Protein AF-0000000075077443 (afdb_homodimer)

Structure (mmCIF, N/CA/C/O backbone):
data_AF-0000000075077443-model_v1
#
loop_
_entity.id
_entity.type
_entity.pdbx_description
1 polymer 'H4MPT-linked C1 transfer pathway protein'
#
loop_
_atom_site.group_PDB
_atom_site.id
_atom_site.type_symbol
_atom_site.label_atom_id
_atom_site.label_alt_id
_atom_site.label_comp_id
_atom_site.label_asym_id
_atom_site.label_entity_id
_atom_site.label_seq_id
_atom_site.pdbx_PDB_ins_code
_atom_site.Cartn_x
_atom_site.Cartn_y
_atom_site.Cartn_z
_atom_site.occupancy
_atom_site.B_iso_or_equiv
_atom_site.auth_seq_id
_atom_site.auth_comp_id
_atom_site.auth_asym_id
_atom_site.auth_atom_id
_atom_site.pdbx_PDB_model_num
ATOM 1 N N . MET A 1 1 ? 8.164 -51.625 -6.023 1 41.81 1 MET A N 1
ATOM 2 C CA . MET A 1 1 ? 7.652 -50.719 -4.984 1 41.81 1 MET A CA 1
ATOM 3 C C . MET A 1 1 ? 7 -49.5 -5.598 1 41.81 1 MET A C 1
ATOM 5 O O . MET A 1 1 ? 7.547 -48.906 -6.527 1 41.81 1 MET A O 1
ATOM 9 N N . GLN A 1 2 ? 5.77 -49.344 -5.547 1 55.88 2 GLN A N 1
ATOM 10 C CA . GLN A 1 2 ? 4.938 -48.312 -6.184 1 55.88 2 GLN A CA 1
ATOM 11 C C . GLN A 1 2 ? 5.422 -46.906 -5.832 1 55.88 2 GLN A C 1
ATOM 13 O O . GLN A 1 2 ? 5.617 -46.594 -4.66 1 55.88 2 GLN A O 1
ATOM 18 N N . THR A 1 3 ? 6.105 -46.25 -6.738 1 76.62 3 THR A N 1
ATOM 19 C CA . THR A 1 3 ? 6.832 -45.031 -6.336 1 76.62 3 THR A CA 1
ATOM 20 C C . THR A 1 3 ? 5.938 -43.812 -6.43 1 76.62 3 THR A C 1
ATOM 22 O O . THR A 1 3 ? 5.594 -43.375 -7.527 1 76.62 3 THR A O 1
ATOM 25 N N . ASN A 1 4 ? 5.215 -43.469 -5.332 1 90.69 4 ASN A N 1
ATOM 26 C CA . ASN A 1 4 ? 4.43 -42.25 -5.137 1 90.69 4 ASN A CA 1
ATOM 27 C C . ASN A 1 4 ? 5.301 -41 -5.223 1 90.69 4 ASN A C 1
ATOM 29 O O . ASN A 1 4 ? 6.504 -41.062 -4.961 1 90.69 4 ASN A O 1
ATOM 33 N N . ILE A 1 5 ? 4.754 -40 -5.844 1 95.06 5 ILE A N 1
ATOM 34 C CA . ILE A 1 5 ? 5.484 -38.75 -6 1 95.06 5 ILE A CA 1
ATOM 35 C C . ILE A 1 5 ? 4.816 -37.656 -5.172 1 95.06 5 ILE A C 1
ATOM 37 O O . ILE A 1 5 ? 3.588 -37.531 -5.176 1 95.06 5 ILE A O 1
ATOM 41 N N . ILE A 1 6 ? 5.57 -36.938 -4.398 1 96.06 6 ILE A N 1
ATOM 42 C CA . ILE A 1 6 ? 5.094 -35.719 -3.756 1 96.06 6 ILE A CA 1
ATOM 43 C C . ILE A 1 6 ? 5.621 -34.5 -4.504 1 96.06 6 ILE A C 1
ATOM 45 O O . ILE A 1 6 ? 6.836 -34.344 -4.66 1 96.06 6 ILE A O 1
ATOM 49 N N . GLY A 1 7 ? 4.695 -33.719 -5.07 1 97.25 7 GLY A N 1
ATOM 50 C CA . GLY A 1 7 ? 5.051 -32.406 -5.582 1 97.25 7 GLY A CA 1
ATOM 51 C C . GLY A 1 7 ? 5.016 -31.328 -4.52 1 97.25 7 GLY A C 1
ATOM 52 O O . GLY A 1 7 ? 4.055 -31.234 -3.758 1 97.25 7 GLY A O 1
ATOM 53 N N . TRP A 1 8 ? 6.109 -30.516 -4.516 1 97.31 8 TRP A N 1
ATOM 54 C CA . TRP A 1 8 ? 6.23 -29.453 -3.529 1 97.31 8 TRP A CA 1
ATOM 55 C C . TRP A 1 8 ? 6.281 -28.094 -4.211 1 97.31 8 TRP A C 1
ATOM 57 O O . TRP A 1 8 ? 7.012 -27.906 -5.191 1 97.31 8 TRP A O 1
ATOM 67 N N . ASP A 1 9 ? 5.52 -27.172 -3.744 1 96.88 9 ASP A N 1
ATOM 68 C CA . ASP A 1 9 ? 5.641 -25.75 -4.055 1 96.88 9 ASP A CA 1
ATOM 69 C C . ASP A 1 9 ? 6.023 -24.953 -2.814 1 96.88 9 ASP A C 1
ATOM 71 O O . ASP A 1 9 ? 5.168 -24.656 -1.979 1 96.88 9 ASP A O 1
ATOM 75 N N . ILE A 1 10 ? 7.227 -24.531 -2.758 1 95.19 10 ILE A N 1
ATOM 76 C CA . ILE A 1 10 ? 7.766 -23.875 -1.576 1 95.19 10 ILE A CA 1
ATOM 77 C C . ILE A 1 10 ? 7.719 -22.359 -1.771 1 95.19 10 ILE A C 1
ATOM 79 O O . ILE A 1 10 ? 8.602 -21.781 -2.41 1 95.19 10 ILE A O 1
ATOM 83 N N . GLY A 1 11 ? 6.758 -21.781 -1.157 1 89.88 11 GLY A N 1
ATOM 84 C CA . GLY A 1 11 ? 6.625 -20.344 -1.225 1 89.88 11 GLY A CA 1
ATOM 85 C C . GLY A 1 11 ? 7.188 -19.625 -0.009 1 89.88 11 GLY A C 1
ATOM 86 O O . GLY A 1 11 ? 7.754 -20.266 0.881 1 89.88 11 GLY A O 1
ATOM 87 N N . GLY A 1 12 ? 7.094 -18.328 -0.06 1 84.31 12 GLY A N 1
ATOM 88 C CA . GLY A 1 12 ? 7.57 -17.547 1.071 1 84.31 12 GLY A CA 1
ATOM 89 C C . GLY A 1 12 ? 6.633 -17.594 2.264 1 84.31 12 GLY A C 1
ATOM 90 O O . GLY A 1 12 ? 7.07 -17.469 3.41 1 84.31 12 GLY A O 1
ATOM 91 N N . ALA A 1 13 ? 5.391 -17.766 1.954 1 82.19 13 ALA A N 1
ATOM 92 C CA . ALA A 1 13 ? 4.398 -17.688 3.023 1 82.19 13 ALA A CA 1
ATOM 93 C C . ALA A 1 13 ? 3.678 -19.016 3.205 1 82.19 13 ALA A C 1
ATOM 95 O O . ALA A 1 13 ? 3.092 -19.266 4.262 1 82.19 13 ALA A O 1
ATOM 96 N N . HIS A 1 14 ? 3.77 -19.828 2.15 1 88.19 14 HIS A N 1
ATOM 97 C CA . HIS A 1 14 ? 3.037 -21.094 2.203 1 88.19 14 HIS A CA 1
ATOM 98 C C . HIS A 1 14 ? 3.859 -22.234 1.611 1 88.19 14 HIS A C 1
ATOM 100 O O . HIS A 1 14 ? 4.664 -22.016 0.701 1 88.19 14 HIS A O 1
ATOM 106 N N . LEU A 1 15 ? 3.611 -23.344 2.17 1 93.44 15 LEU A N 1
ATOM 107 C CA . LEU A 1 15 ? 4.086 -24.609 1.61 1 93.44 15 LEU A CA 1
ATOM 108 C C . LEU A 1 15 ? 2.92 -25.438 1.096 1 93.44 15 LEU A C 1
ATOM 110 O O . LEU A 1 15 ? 1.937 -25.656 1.81 1 93.44 15 LEU A O 1
ATOM 114 N N . LYS A 1 16 ? 2.963 -25.828 -0.184 1 94.56 16 LYS A N 1
ATOM 115 C CA . LYS A 1 16 ? 1.945 -26.688 -0.782 1 94.56 16 LYS A CA 1
ATOM 116 C C . LYS A 1 16 ? 2.539 -28.031 -1.204 1 94.56 16 LYS A C 1
ATOM 118 O O . LYS A 1 16 ? 3.686 -28.094 -1.655 1 94.56 16 LYS A O 1
ATOM 123 N N . ALA A 1 17 ? 1.77 -29.062 -1.003 1 95.38 17 ALA A N 1
ATOM 124 C CA . ALA A 1 17 ? 2.199 -30.406 -1.394 1 95.38 17 ALA A CA 1
ATOM 125 C C . ALA A 1 17 ? 1.048 -31.203 -2.012 1 95.38 17 ALA A C 1
ATOM 127 O O . ALA A 1 17 ? -0.104 -31.047 -1.595 1 95.38 17 ALA A O 1
ATOM 128 N N . ALA A 1 18 ? 1.358 -31.969 -2.971 1 94.38 18 ALA A N 1
ATOM 129 C CA . ALA A 1 18 ? 0.413 -32.906 -3.602 1 94.38 18 ALA A CA 1
ATOM 130 C C . ALA A 1 18 ? 1.022 -34.281 -3.762 1 94.38 18 ALA A C 1
ATOM 132 O O . ALA A 1 18 ? 2.111 -34.438 -4.32 1 94.38 18 ALA A O 1
ATOM 133 N N . LEU A 1 19 ? 0.346 -35.25 -3.242 1 93.94 19 LEU A N 1
ATOM 134 C CA . LEU A 1 19 ? 0.765 -36.656 -3.369 1 93.94 19 LEU A CA 1
ATOM 135 C C . LEU A 1 19 ? -0.014 -37.344 -4.477 1 93.94 19 LEU A C 1
ATOM 137 O O . LEU A 1 19 ? -1.247 -37.375 -4.461 1 93.94 19 LEU A O 1
ATOM 141 N N . ILE A 1 20 ? 0.73 -37.906 -5.441 1 92.19 20 ILE A N 1
ATOM 142 C CA . ILE A 1 20 ? 0.087 -38.688 -6.488 1 92.19 20 ILE A CA 1
ATOM 143 C C . ILE A 1 20 ? 0.706 -40.062 -6.539 1 92.19 20 ILE A C 1
ATOM 145 O O . ILE A 1 20 ? 1.866 -40.25 -6.168 1 92.19 20 ILE A O 1
ATOM 149 N N . ASN A 1 21 ? -0.067 -41.031 -6.965 1 89.75 21 ASN A N 1
ATOM 150 C CA . ASN A 1 21 ? 0.479 -42.375 -7.129 1 89.75 21 ASN A CA 1
ATOM 151 C C . ASN A 1 21 ? 0.968 -42.625 -8.555 1 89.75 21 ASN A C 1
ATOM 153 O O . ASN A 1 21 ? 0.96 -41.719 -9.375 1 89.75 21 ASN A O 1
ATOM 157 N N . GLU A 1 22 ? 1.423 -43.844 -8.883 1 87.19 22 GLU A N 1
ATOM 158 C CA . GLU A 1 22 ? 2.049 -44.156 -10.156 1 87.19 22 GLU A CA 1
ATOM 159 C C . GLU A 1 22 ? 1.038 -44.125 -11.297 1 87.19 22 GLU A C 1
ATOM 161 O O . GLU A 1 22 ? 1.416 -44 -12.469 1 87.19 22 GLU A O 1
ATOM 166 N N . LEU A 1 23 ? -0.233 -44.188 -10.961 1 85.31 23 LEU A N 1
ATOM 167 C CA . LEU A 1 23 ? -1.287 -44.188 -11.969 1 85.31 23 LEU A CA 1
ATOM 168 C C . LEU A 1 23 ? -1.758 -42.75 -12.227 1 85.31 23 LEU A C 1
ATOM 170 O O . LEU A 1 23 ? -2.592 -42.5 -13.102 1 85.31 23 LEU A O 1
ATOM 174 N N . GLY A 1 24 ? -1.197 -41.812 -11.453 1 86.44 24 GLY A N 1
ATOM 175 C CA . GLY A 1 24 ? -1.574 -40.406 -11.633 1 86.44 24 GLY A CA 1
ATOM 176 C C . GLY A 1 24 ? -2.762 -40 -10.789 1 86.44 24 GLY A C 1
ATOM 177 O O . GLY A 1 24 ? -3.391 -38.969 -11.055 1 86.44 24 GLY A O 1
ATOM 178 N N . GLU A 1 25 ? -3.098 -40.812 -9.852 1 87.69 25 GLU A N 1
ATOM 179 C CA . GLU A 1 25 ? -4.176 -40.438 -8.938 1 87.69 25 GLU A CA 1
ATOM 180 C C . GLU A 1 25 ? -3.662 -39.562 -7.797 1 87.69 25 GLU A C 1
ATOM 182 O O . GLU A 1 25 ? -2.656 -39.875 -7.164 1 87.69 25 GLU A O 1
ATOM 187 N N . ALA A 1 26 ? -4.355 -38.438 -7.664 1 90 26 ALA A N 1
ATOM 188 C CA . ALA A 1 26 ? -4.008 -37.562 -6.531 1 90 26 ALA A CA 1
ATOM 189 C C . ALA A 1 26 ? -4.504 -38.156 -5.219 1 90 26 ALA A C 1
ATOM 191 O O . ALA A 1 26 ? -5.699 -38.438 -5.066 1 90 26 ALA A O 1
ATOM 192 N N . LEU A 1 27 ? -3.66 -38.344 -4.258 1 88.62 27 LEU A N 1
ATOM 193 C CA . LEU A 1 27 ? -3.992 -39 -2.994 1 88.62 27 LEU A CA 1
ATOM 194 C C . LEU A 1 27 ? -4.172 -37.969 -1.885 1 88.62 27 LEU A C 1
ATOM 196 O O . LEU A 1 27 ? -4.93 -38.188 -0.939 1 88.62 27 LEU A O 1
ATOM 200 N N . ALA A 1 28 ? -3.469 -36.906 -1.995 1 90.25 28 ALA A N 1
ATOM 201 C CA . ALA A 1 28 ? -3.545 -35.844 -0.988 1 90.25 28 ALA A CA 1
ATOM 202 C C . ALA A 1 28 ? -3.059 -34.531 -1.552 1 90.25 28 ALA A C 1
ATOM 204 O O . ALA A 1 28 ? -2.131 -34.469 -2.363 1 90.25 28 ALA A O 1
ATOM 205 N N . ILE A 1 29 ? -3.67 -33.5 -1.224 1 92 29 ILE A N 1
ATOM 206 C CA . ILE A 1 29 ? -3.26 -32.125 -1.497 1 92 29 ILE A CA 1
ATOM 207 C C . ILE A 1 29 ? -3.359 -31.297 -0.22 1 92 29 ILE A C 1
ATOM 209 O O . ILE A 1 29 ? -4.43 -31.203 0.382 1 92 29 ILE A O 1
ATOM 213 N N . VAL A 1 30 ? -2.236 -30.688 0.145 1 90.75 30 VAL A N 1
ATOM 214 C CA . VAL A 1 30 ? -2.176 -30.031 1.444 1 90.75 30 VAL A CA 1
ATOM 215 C C . VAL A 1 30 ? -1.478 -28.672 1.307 1 90.75 30 VAL A C 1
ATOM 217 O O . VAL A 1 30 ? -0.616 -28.5 0.442 1 90.75 30 VAL A O 1
ATOM 220 N N . GLN A 1 31 ? -1.913 -27.734 1.995 1 90.94 31 GLN A N 1
ATOM 221 C CA . GLN A 1 31 ? -1.254 -26.438 2.158 1 90.94 31 GLN A CA 1
ATOM 222 C C . GLN A 1 31 ? -1.007 -26.125 3.631 1 90.94 31 GLN A C 1
ATOM 224 O O . GLN A 1 31 ? -1.868 -26.375 4.477 1 90.94 31 GLN A O 1
ATOM 229 N N . ARG A 1 32 ? 0.165 -25.625 3.969 1 90.56 32 ARG A N 1
ATOM 230 C CA . ARG A 1 32 ? 0.525 -25.203 5.316 1 90.56 32 ARG A CA 1
ATOM 231 C C . ARG A 1 32 ? 1.181 -23.828 5.297 1 90.56 32 ARG A C 1
ATOM 233 O O . ARG A 1 32 ? 1.91 -23.484 4.363 1 90.56 32 ARG A O 1
ATOM 240 N N . PRO A 1 33 ? 0.87 -23.031 6.348 1 87.75 33 PRO A N 1
ATOM 241 C CA . PRO A 1 33 ? 1.64 -21.781 6.469 1 87.75 33 PRO A CA 1
ATOM 242 C C . PRO A 1 33 ? 3.135 -22.031 6.656 1 87.75 33 PRO A C 1
ATOM 244 O O . PRO A 1 33 ? 3.523 -22.984 7.344 1 87.75 33 PRO A O 1
ATOM 247 N N . CYS A 1 34 ? 3.889 -21.328 6.066 1 89.56 34 CYS A N 1
ATOM 248 C CA . CYS A 1 34 ? 5.34 -21.391 6.168 1 89.56 34 CYS A CA 1
ATOM 249 C C . CYS A 1 34 ? 5.969 -20.016 6.008 1 89.56 34 CYS A C 1
ATOM 251 O O . CYS A 1 34 ? 6.227 -19.578 4.887 1 89.56 34 CYS A O 1
ATOM 253 N N . ALA A 1 35 ? 6.328 -19.344 7.145 1 84.56 35 ALA A N 1
ATOM 254 C CA . ALA A 1 35 ? 6.938 -18.016 7.105 1 84.56 35 ALA A CA 1
ATOM 255 C C . ALA A 1 35 ? 8.438 -18.109 6.836 1 84.56 35 ALA A C 1
ATOM 257 O O . ALA A 1 35 ? 9.25 -17.781 7.703 1 84.56 35 ALA A O 1
ATOM 258 N N . LEU A 1 36 ? 8.719 -18.438 5.664 1 85.25 36 LEU A N 1
ATOM 259 C CA . LEU A 1 36 ? 10.102 -18.688 5.281 1 85.25 36 LEU A CA 1
ATOM 260 C C . LEU A 1 36 ? 10.961 -17.453 5.504 1 85.25 36 LEU A C 1
ATOM 262 O O . LEU A 1 36 ? 12.164 -17.562 5.754 1 85.25 36 LEU A O 1
ATOM 266 N N . TRP A 1 37 ? 10.375 -16.266 5.406 1 77.75 37 TRP A N 1
ATOM 267 C CA . TRP A 1 37 ? 11.109 -15.016 5.594 1 77.75 37 TRP A CA 1
ATOM 268 C C . TRP A 1 37 ? 11.656 -14.914 7.012 1 77.75 37 TRP A C 1
ATOM 270 O O . TRP A 1 37 ? 12.547 -14.102 7.281 1 77.75 37 TRP A O 1
ATOM 280 N N . GLN A 1 38 ? 11.156 -15.734 7.887 1 80.25 38 GLN A N 1
ATOM 281 C CA . GLN A 1 38 ? 11.625 -15.734 9.266 1 80.25 38 GLN A CA 1
ATOM 282 C C . GLN A 1 38 ? 12.766 -16.719 9.461 1 80.25 38 GLN A C 1
ATOM 284 O O . GLN A 1 38 ? 13.438 -16.703 10.5 1 80.25 38 GLN A O 1
ATOM 289 N N . GLY A 1 39 ? 12.945 -17.641 8.531 1 84.12 39 GLY A N 1
ATOM 290 C CA . GLY A 1 39 ? 14.047 -18.578 8.656 1 84.12 39 GLY A CA 1
ATOM 291 C C . GLY A 1 39 ? 13.734 -19.938 8.039 1 84.12 39 GLY A C 1
ATOM 292 O O . GLY A 1 39 ? 12.57 -20.297 7.875 1 84.12 39 GLY A O 1
ATOM 293 N N . ILE A 1 40 ? 14.812 -20.719 7.844 1 88.31 40 ILE A N 1
ATOM 294 C CA . ILE A 1 40 ? 14.727 -22 7.168 1 88.31 40 ILE A CA 1
ATOM 295 C C . ILE A 1 40 ? 14.047 -23.016 8.086 1 88.31 40 ILE A C 1
ATOM 297 O O . ILE A 1 40 ? 13.484 -24.016 7.609 1 88.31 40 ILE A O 1
ATOM 301 N N . GLU A 1 41 ? 14.07 -22.719 9.352 1 90.88 41 GLU A N 1
ATOM 302 C CA . GLU A 1 41 ? 13.445 -23.609 10.32 1 90.88 41 GLU A CA 1
ATOM 303 C C . GLU A 1 41 ? 11.938 -23.688 10.109 1 90.88 41 GLU A C 1
ATOM 305 O O . GLU A 1 41 ? 11.312 -24.719 10.406 1 90.88 41 GLU A O 1
ATOM 310 N N . GLN A 1 42 ? 11.391 -22.609 9.586 1 91.94 42 GLN A N 1
ATOM 311 C CA . GLN A 1 42 ? 9.969 -22.609 9.281 1 91.94 42 GLN A CA 1
ATOM 312 C C . GLN A 1 42 ? 9.625 -23.641 8.219 1 91.94 42 GLN A C 1
ATOM 314 O O . GLN A 1 42 ? 8.562 -24.266 8.266 1 91.94 42 GLN A O 1
ATOM 319 N N . LEU A 1 43 ? 10.523 -23.828 7.297 1 93.19 43 LEU A N 1
ATOM 320 C CA . LEU A 1 43 ? 10.328 -24.828 6.25 1 93.19 43 LEU A CA 1
ATOM 321 C C . LEU A 1 43 ? 10.352 -26.234 6.828 1 93.19 43 LEU A C 1
ATOM 323 O O . LEU A 1 43 ? 9.539 -27.078 6.449 1 93.19 43 LEU A O 1
ATOM 327 N N . GLN A 1 44 ? 11.211 -26.438 7.727 1 92.31 44 GLN A N 1
ATOM 328 C CA . GLN A 1 44 ? 11.312 -27.734 8.375 1 92.31 44 GLN A CA 1
ATOM 329 C C . GLN A 1 44 ? 10.023 -28.094 9.102 1 92.31 44 GLN A C 1
ATOM 331 O O . GLN A 1 44 ? 9.516 -29.219 8.969 1 92.31 44 GLN A O 1
ATOM 336 N N . GLN A 1 45 ? 9.586 -27.141 9.797 1 93.81 45 GLN A N 1
ATOM 337 C CA . GLN A 1 45 ? 8.352 -27.359 10.555 1 93.81 45 GLN A CA 1
ATOM 338 C C . GLN A 1 45 ? 7.184 -27.641 9.617 1 93.81 45 GLN A C 1
ATOM 340 O O . GLN A 1 45 ? 6.375 -28.531 9.875 1 93.81 45 GLN A O 1
ATOM 345 N N . ALA A 1 46 ? 7.078 -26.906 8.578 1 93.69 46 ALA A N 1
ATOM 346 C CA . ALA A 1 46 ? 5.984 -27.062 7.625 1 93.69 46 ALA A CA 1
ATOM 347 C C . ALA A 1 46 ? 6.074 -28.422 6.918 1 93.69 46 ALA A C 1
ATOM 349 O O . ALA A 1 46 ? 5.062 -29.094 6.734 1 93.69 46 ALA A O 1
ATOM 350 N N . VAL A 1 47 ? 7.254 -28.828 6.543 1 94.75 47 VAL A N 1
ATOM 351 C CA . VAL A 1 47 ? 7.473 -30.109 5.855 1 94.75 47 VAL A CA 1
ATOM 352 C C . VAL A 1 47 ? 7.121 -31.266 6.785 1 94.75 47 VAL A C 1
ATOM 354 O O . VAL A 1 47 ? 6.469 -32.219 6.367 1 94.75 47 VAL A O 1
ATOM 357 N N . GLN A 1 48 ? 7.527 -31.078 7.988 1 93.19 48 GLN A N 1
ATOM 358 C CA . GLN A 1 48 ? 7.203 -32.094 8.977 1 93.19 48 GLN A CA 1
ATOM 359 C C . GLN A 1 48 ? 5.695 -32.219 9.172 1 93.19 48 GLN A C 1
ATOM 361 O O . GLN A 1 48 ? 5.164 -33.344 9.289 1 93.19 48 GLN A O 1
ATOM 366 N N . ALA A 1 49 ? 5.062 -31.141 9.227 1 93.06 49 ALA A N 1
ATOM 367 C CA . ALA A 1 49 ? 3.611 -31.125 9.398 1 93.06 49 ALA A CA 1
ATOM 368 C C . ALA A 1 49 ? 2.918 -31.812 8.227 1 93.06 49 ALA A C 1
ATOM 370 O O . ALA A 1 49 ? 1.96 -32.562 8.422 1 93.06 49 ALA A O 1
ATOM 371 N N . VAL A 1 50 ? 3.381 -31.609 7.035 1 92.31 50 VAL A N 1
ATOM 372 C CA . VAL A 1 50 ? 2.797 -32.219 5.836 1 92.31 50 VAL A CA 1
ATOM 373 C C . VAL A 1 50 ? 3.064 -33.719 5.828 1 92.31 50 VAL A C 1
ATOM 375 O O . VAL A 1 50 ? 2.154 -34.5 5.594 1 92.31 50 VAL A O 1
ATOM 378 N N . THR A 1 51 ? 4.27 -34.094 6.094 1 91.19 51 THR A N 1
ATOM 379 C CA . THR A 1 51 ? 4.672 -35.469 6.016 1 91.19 51 THR A CA 1
ATOM 380 C C . THR A 1 51 ? 3.955 -36.312 7.078 1 91.19 51 THR A C 1
ATOM 382 O O . THR A 1 51 ? 3.67 -37.5 6.863 1 91.19 51 THR A O 1
ATOM 385 N N . ALA A 1 52 ? 3.688 -35.625 8.172 1 90.75 52 ALA A N 1
ATOM 386 C CA . ALA A 1 52 ? 2.992 -36.312 9.258 1 90.75 52 ALA A CA 1
ATOM 387 C C . ALA A 1 52 ? 1.574 -36.688 8.844 1 90.75 52 ALA A C 1
ATOM 389 O O . ALA A 1 52 ? 0.999 -37.625 9.383 1 90.75 52 ALA A O 1
ATOM 390 N N . GLU A 1 53 ? 1.025 -36.031 7.902 1 87.56 53 GLU A N 1
ATOM 391 C CA . GLU A 1 53 ? -0.346 -36.281 7.465 1 87.56 53 GLU A CA 1
ATOM 392 C C . GLU A 1 53 ? -0.393 -37.281 6.32 1 87.56 53 GLU A C 1
ATOM 394 O O . GLU A 1 53 ? -1.465 -37.781 5.969 1 87.56 53 GLU A O 1
ATOM 399 N N . LEU A 1 54 ? 0.734 -37.594 5.781 1 87 54 LEU A N 1
ATOM 400 C CA . LEU A 1 54 ? 0.803 -38.5 4.637 1 87 54 LEU A CA 1
ATOM 401 C C . LEU A 1 54 ? 1.166 -39.906 5.078 1 87 54 LEU A C 1
ATOM 403 O O . LEU A 1 54 ? 1.804 -40.094 6.117 1 87 54 LEU A O 1
ATOM 407 N N . PRO A 1 55 ? 0.727 -40.906 4.379 1 84.31 55 PRO A N 1
ATOM 408 C CA . PRO A 1 55 ? 1.106 -42.281 4.723 1 84.31 55 PRO A CA 1
ATOM 409 C C . PRO A 1 55 ? 2.619 -42.469 4.73 1 84.31 55 PRO A C 1
ATOM 411 O O . PRO A 1 55 ? 3.334 -41.875 3.926 1 84.31 55 PRO A O 1
ATOM 414 N N . GLU A 1 56 ? 3.037 -43.312 5.68 1 83.06 56 GLU A N 1
ATOM 415 C CA . GLU A 1 56 ? 4.457 -43.625 5.727 1 83.06 56 GLU A CA 1
ATOM 416 C C . GLU A 1 56 ? 4.879 -44.438 4.508 1 83.06 56 GLU A C 1
ATOM 418 O O . GLU A 1 56 ? 4.32 -45.531 4.246 1 83.06 56 GLU A O 1
ATOM 423 N N . ALA A 1 57 ? 5.703 -43.938 3.725 1 83.19 57 ALA A N 1
ATOM 424 C CA . ALA A 1 57 ? 6.219 -44.594 2.525 1 83.19 57 ALA A CA 1
ATOM 425 C C . ALA A 1 57 ? 7.438 -43.844 1.976 1 83.19 57 ALA A C 1
ATOM 427 O O . ALA A 1 57 ? 7.84 -42.812 2.51 1 83.19 57 ALA A O 1
ATOM 428 N N . ARG A 1 58 ? 8.078 -44.562 1.066 1 84.31 58 ARG A N 1
ATOM 429 C CA . ARG A 1 58 ? 9.117 -43.875 0.303 1 84.31 58 ARG A CA 1
ATOM 430 C C . ARG A 1 58 ? 8.516 -43.094 -0.861 1 84.31 58 ARG A C 1
ATOM 432 O O . ARG A 1 58 ? 7.617 -43.594 -1.548 1 84.31 58 ARG A O 1
ATOM 439 N N . TYR A 1 59 ? 8.945 -41.875 -0.882 1 91.94 59 TYR A N 1
ATOM 440 C CA . TYR A 1 59 ? 8.406 -41.031 -1.934 1 91.94 59 TYR A CA 1
ATOM 441 C C . TYR A 1 59 ? 9.523 -40.469 -2.818 1 91.94 59 TYR A C 1
ATOM 443 O O . TYR A 1 59 ? 10.68 -40.406 -2.396 1 91.94 59 TYR A O 1
ATOM 451 N N . ARG A 1 60 ? 9.164 -40.344 -4.074 1 94.44 60 ARG A N 1
ATOM 452 C CA . ARG A 1 60 ? 9.938 -39.406 -4.891 1 94.44 60 ARG A CA 1
ATOM 453 C C . ARG A 1 60 ? 9.422 -37.969 -4.727 1 94.44 60 ARG A C 1
ATOM 455 O O . ARG A 1 60 ? 8.219 -37.75 -4.539 1 94.44 60 ARG A O 1
ATOM 462 N N . HIS A 1 61 ? 10.336 -37.031 -4.762 1 96.44 61 HIS A N 1
ATOM 463 C CA . HIS A 1 61 ? 9.945 -35.625 -4.52 1 96.44 61 HIS A CA 1
ATOM 464 C C . HIS A 1 61 ? 10.258 -34.75 -5.723 1 96.44 61 HIS A C 1
ATOM 466 O O . HIS A 1 61 ? 11.344 -34.844 -6.301 1 96.44 61 HIS A O 1
ATOM 472 N N . ALA A 1 62 ? 9.328 -34.062 -6.203 1 97.56 62 ALA A N 1
ATOM 473 C CA . ALA A 1 62 ? 9.492 -33 -7.191 1 97.56 62 ALA A CA 1
ATOM 474 C C . ALA A 1 62 ? 9.227 -31.625 -6.578 1 97.56 62 ALA A C 1
ATOM 476 O O . ALA A 1 62 ? 8.164 -31.391 -5.996 1 97.56 62 ALA A O 1
ATOM 477 N N . ILE A 1 63 ? 10.172 -30.672 -6.762 1 97.75 63 ILE A N 1
ATOM 478 C CA . ILE A 1 63 ? 10.109 -29.438 -5.98 1 97.75 63 ILE A CA 1
ATOM 479 C C . ILE A 1 63 ? 10.172 -28.234 -6.914 1 97.75 63 ILE A C 1
ATOM 481 O O . ILE A 1 63 ? 11.016 -28.188 -7.816 1 97.75 63 ILE A O 1
ATOM 485 N N . THR A 1 64 ? 9.242 -27.328 -6.828 1 97.06 64 THR A N 1
ATOM 486 C CA . THR A 1 64 ? 9.328 -25.969 -7.352 1 97.06 64 THR A CA 1
ATOM 487 C C . THR A 1 64 ? 9.25 -24.938 -6.223 1 97.06 64 THR A C 1
ATOM 489 O O . THR A 1 64 ? 8.969 -25.297 -5.078 1 97.06 64 THR A O 1
ATOM 492 N N . MET A 1 65 ? 9.617 -23.656 -6.539 1 93.44 65 MET A N 1
ATOM 493 C CA . MET A 1 65 ? 9.703 -22.75 -5.406 1 93.44 65 MET A CA 1
ATOM 494 C C . MET A 1 65 ? 9.547 -21.297 -5.863 1 93.44 65 MET A C 1
ATOM 496 O O . MET A 1 65 ? 9.781 -20.984 -7.031 1 93.44 65 MET A O 1
ATOM 500 N N . THR A 1 66 ? 9.125 -20.422 -4.973 1 86.38 66 THR A N 1
ATOM 501 C CA . THR A 1 66 ? 9.125 -18.969 -5.066 1 86.38 66 THR A CA 1
ATOM 502 C C . THR A 1 66 ? 9.648 -18.344 -3.781 1 86.38 66 THR A C 1
ATOM 504 O O . THR A 1 66 ? 9.758 -17.125 -3.68 1 86.38 66 THR A O 1
ATOM 507 N N . GLY A 1 67 ? 9.977 -19.125 -2.824 1 79.19 67 GLY A N 1
ATOM 508 C CA . GLY A 1 67 ? 10.375 -18.641 -1.513 1 79.19 67 GLY A CA 1
ATOM 509 C C . GLY A 1 67 ? 11.828 -18.203 -1.449 1 79.19 67 GLY A C 1
ATOM 510 O O . GLY A 1 67 ? 12.281 -17.688 -0.429 1 79.19 67 GLY A O 1
ATOM 511 N N . GLU A 1 68 ? 12.555 -18.297 -2.553 1 75.62 68 GLU A N 1
ATOM 512 C CA . GLU A 1 68 ? 13.992 -18.016 -2.553 1 75.62 68 GLU A CA 1
ATOM 513 C C . GLU A 1 68 ? 14.258 -16.516 -2.455 1 75.62 68 GLU A C 1
ATOM 515 O O . GLU A 1 68 ? 15.375 -16.094 -2.152 1 75.62 68 GLU A O 1
ATOM 520 N N . LEU A 1 69 ? 13.227 -15.734 -2.66 1 66.56 69 LEU A N 1
ATOM 521 C CA . LEU A 1 69 ? 13.414 -14.289 -2.67 1 66.56 69 LEU A CA 1
ATOM 522 C C . LEU A 1 69 ? 13.016 -13.68 -1.331 1 66.56 69 LEU A C 1
ATOM 524 O O . LEU A 1 69 ? 13.055 -12.453 -1.164 1 66.56 69 LEU A O 1
ATOM 528 N N . VAL A 1 70 ? 12.82 -14.43 -0.347 1 65.25 70 VAL A N 1
ATOM 529 C CA . VAL A 1 70 ? 12.359 -13.852 0.912 1 65.25 70 VAL A CA 1
ATOM 530 C C . VAL A 1 70 ? 13.5 -13.07 1.563 1 65.25 70 VAL A C 1
ATOM 532 O O . VAL A 1 70 ? 14.672 -13.266 1.227 1 65.25 70 VAL A O 1
ATOM 535 N N . ASP A 1 71 ? 13.148 -12.117 2.422 1 61.19 71 ASP A N 1
ATOM 536 C CA . ASP A 1 71 ? 14.062 -11.172 3.061 1 61.19 71 ASP A CA 1
ATOM 537 C C . ASP A 1 71 ? 15.117 -11.906 3.889 1 61.19 71 ASP A C 1
ATOM 539 O O . ASP A 1 71 ? 16.172 -11.336 4.211 1 61.19 71 ASP A O 1
ATOM 543 N N . HIS A 1 72 ? 15.016 -13.047 3.998 1 63.41 72 HIS A N 1
ATOM 544 C CA . HIS A 1 72 ? 15.93 -13.828 4.824 1 63.41 72 HIS A CA 1
ATOM 545 C C . HIS A 1 72 ? 17.203 -14.164 4.062 1 63.41 72 HIS A C 1
ATOM 547 O O . HIS A 1 72 ? 18.266 -14.312 4.668 1 63.41 72 HIS A O 1
ATOM 553 N N . PHE A 1 73 ? 17.078 -14.234 2.832 1 70.75 73 PHE A N 1
ATOM 554 C CA . PHE A 1 73 ? 18.234 -14.641 2.033 1 70.75 73 PHE A CA 1
ATOM 555 C C . PHE A 1 73 ? 18.906 -13.422 1.411 1 70.75 73 PHE A C 1
ATOM 557 O O . PHE A 1 73 ? 18.25 -12.445 1.063 1 70.75 73 PHE A O 1
ATOM 564 N N . GLU A 1 74 ? 20.141 -13.547 1.298 1 70.38 74 GLU A N 1
ATOM 565 C CA . GLU A 1 74 ? 20.922 -12.445 0.762 1 70.38 74 GLU A CA 1
ATOM 566 C C . GLU A 1 74 ? 20.75 -12.312 -0.747 1 70.38 74 GLU A C 1
ATOM 568 O O . GLU A 1 74 ? 20.906 -11.227 -1.307 1 70.38 74 GLU A O 1
ATOM 573 N N . SER A 1 75 ? 20.562 -13.492 -1.38 1 75.94 75 SER A N 1
ATOM 574 C CA . SER A 1 75 ? 20.375 -13.516 -2.828 1 75.94 75 SER A CA 1
ATOM 575 C C . SER A 1 75 ? 19.453 -14.648 -3.252 1 75.94 75 SER A C 1
ATOM 577 O O . SER A 1 75 ? 19.219 -15.578 -2.482 1 75.94 75 SER A O 1
ATOM 579 N N . ARG A 1 76 ? 19 -14.547 -4.41 1 80.81 76 ARG A N 1
ATOM 580 C CA . ARG A 1 76 ? 18.188 -15.609 -5 1 80.81 76 ARG A CA 1
ATOM 581 C C . ARG A 1 76 ? 18.953 -16.922 -5.043 1 80.81 76 ARG A C 1
ATOM 583 O O . ARG A 1 76 ? 18.391 -17.984 -4.777 1 80.81 76 ARG A O 1
ATOM 590 N N . GLU A 1 77 ? 20.234 -16.812 -5.363 1 86.75 77 GLU A N 1
ATOM 591 C CA . GLU A 1 77 ? 21.078 -18 -5.453 1 86.75 77 GLU A CA 1
ATOM 592 C C . GLU A 1 77 ? 21.219 -18.688 -4.102 1 86.75 77 GLU A C 1
ATOM 594 O O . GLU A 1 77 ? 21.078 -19.906 -4.008 1 86.75 77 GLU A O 1
ATOM 599 N N . GLN A 1 78 ? 21.406 -17.906 -3.139 1 87.19 78 GLN A N 1
ATOM 600 C CA . GLN A 1 78 ? 21.516 -18.469 -1.795 1 87.19 78 GLN A CA 1
ATOM 601 C C . GLN A 1 78 ? 20.203 -19.109 -1.361 1 87.19 78 GLN A C 1
ATOM 603 O O . GLN A 1 78 ? 20.188 -20.172 -0.74 1 87.19 78 GLN A O 1
ATOM 608 N N . GLY A 1 79 ? 19.109 -18.422 -1.652 1 89.75 79 GLY A N 1
ATOM 609 C CA . GLY A 1 79 ? 17.812 -18.953 -1.305 1 89.75 79 GLY A CA 1
ATOM 610 C C . GLY A 1 79 ? 17.531 -20.312 -1.919 1 89.75 79 GLY A C 1
ATOM 611 O O . GLY A 1 79 ? 17.109 -21.25 -1.228 1 89.75 79 GLY A O 1
ATOM 612 N N . VAL A 1 80 ? 17.875 -20.438 -3.154 1 92.31 80 VAL A N 1
ATOM 613 C CA . VAL A 1 80 ? 17.672 -21.703 -3.861 1 92.31 80 VAL A CA 1
ATOM 614 C C . VAL A 1 80 ? 18.516 -22.797 -3.213 1 92.31 80 VAL A C 1
ATOM 616 O O . VAL A 1 80 ? 18.016 -23.875 -2.902 1 92.31 80 VAL A O 1
ATOM 619 N N . GLN A 1 81 ? 19.734 -22.484 -2.973 1 92.94 81 GLN A N 1
ATOM 620 C CA . GLN A 1 81 ? 20.656 -23.453 -2.398 1 92.94 81 GLN A CA 1
ATOM 621 C C . GLN A 1 81 ? 20.188 -23.906 -1.017 1 92.94 81 GLN A C 1
ATOM 623 O O . GLN A 1 81 ? 20.219 -25.094 -0.708 1 92.94 81 GLN A O 1
ATOM 628 N N . ARG A 1 82 ? 19.766 -22.969 -0.243 1 92.44 82 ARG A N 1
ATOM 629 C CA . ARG A 1 82 ? 19.359 -23.266 1.126 1 92.44 82 ARG A CA 1
ATOM 630 C C . ARG A 1 82 ? 18.094 -24.125 1.147 1 92.44 82 ARG A C 1
ATOM 632 O O . ARG A 1 82 ? 17.969 -25.031 1.978 1 92.44 82 ARG A O 1
ATOM 639 N N . ILE A 1 83 ? 17.172 -23.812 0.3 1 94.44 83 ILE A N 1
ATOM 640 C CA . ILE A 1 83 ? 15.938 -24.578 0.229 1 94.44 83 ILE A CA 1
ATOM 641 C C . ILE A 1 83 ? 16.234 -26 -0.229 1 94.44 83 ILE A C 1
ATOM 643 O O . 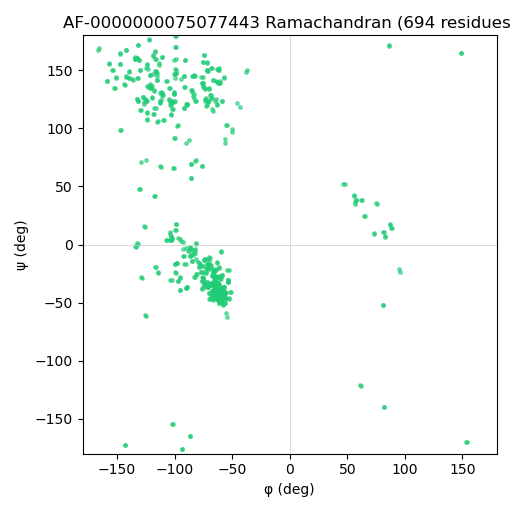ILE A 1 83 ? 15.742 -26.969 0.368 1 94.44 83 ILE A O 1
ATOM 647 N N . VAL A 1 84 ? 17.062 -26.125 -1.256 1 95.31 84 VAL A N 1
ATOM 648 C CA . VAL A 1 84 ? 17.422 -27.438 -1.791 1 95.31 84 VAL A CA 1
ATOM 649 C C . VAL A 1 84 ? 18.141 -28.25 -0.724 1 95.31 84 VAL A C 1
ATOM 651 O O . VAL A 1 84 ? 17.859 -29.438 -0.528 1 95.31 84 VAL A O 1
ATOM 654 N N . GLU A 1 85 ? 19.031 -27.625 -0.066 1 94.44 85 GLU A N 1
ATOM 655 C CA . GLU A 1 85 ? 19.766 -28.281 1.002 1 94.44 85 GLU A CA 1
ATOM 656 C C . GLU A 1 85 ? 18.844 -28.734 2.121 1 94.44 85 GLU A C 1
ATOM 658 O O . GLU A 1 85 ? 18.953 -29.859 2.615 1 94.44 85 GLU A O 1
ATOM 663 N N . ALA A 1 86 ? 18 -27.875 2.527 1 94.19 86 ALA A N 1
ATOM 664 C CA . ALA A 1 86 ? 17.062 -28.188 3.604 1 94.19 86 ALA A CA 1
ATOM 665 C C . ALA A 1 86 ? 16.203 -29.391 3.24 1 94.19 86 ALA A C 1
ATOM 667 O O . ALA A 1 86 ? 16.016 -30.312 4.047 1 94.19 86 ALA A O 1
ATOM 668 N N . MET A 1 87 ? 15.711 -29.406 2.043 1 95.69 87 MET A N 1
ATOM 669 C CA . MET A 1 87 ? 14.852 -30.484 1.594 1 95.69 87 MET A CA 1
ATOM 670 C C . MET A 1 87 ? 15.633 -31.797 1.484 1 95.69 87 MET A C 1
ATOM 672 O O . MET A 1 87 ? 15.094 -32.875 1.764 1 95.69 87 MET A O 1
ATOM 676 N N . SER A 1 88 ? 16.875 -31.703 1.103 1 95 88 SER A N 1
ATOM 677 C CA . SER A 1 88 ? 17.734 -32.875 1.005 1 95 88 SER A CA 1
ATOM 678 C C . SER A 1 88 ? 17.984 -33.5 2.377 1 95 88 SER A C 1
ATOM 680 O O . SER A 1 88 ? 18.078 -34.719 2.508 1 95 88 SER A O 1
ATOM 682 N N . VAL A 1 89 ? 18.078 -32.625 3.297 1 93.25 89 VAL A N 1
ATOM 683 C CA . VAL A 1 89 ? 18.328 -33.062 4.66 1 93.25 89 VAL A CA 1
ATOM 684 C C . VAL A 1 89 ? 17.078 -33.75 5.223 1 93.25 89 VAL A C 1
ATOM 686 O O . VAL A 1 89 ? 17.172 -34.719 5.965 1 93.25 89 VAL A O 1
ATOM 689 N N . TYR A 1 90 ? 15.969 -33.281 4.879 1 91.38 90 TYR A N 1
ATOM 690 C CA . TYR A 1 90 ? 14.719 -33.781 5.418 1 91.38 90 TYR A CA 1
ATOM 691 C C . TYR A 1 90 ? 14.359 -35.125 4.785 1 91.38 90 TYR A C 1
ATOM 693 O O . TYR A 1 90 ? 13.664 -35.938 5.391 1 91.38 90 TYR A O 1
ATOM 701 N N . PHE A 1 91 ? 14.789 -35.344 3.631 1 91.75 91 PHE A N 1
ATOM 702 C CA . PHE A 1 91 ? 14.484 -36.594 2.922 1 91.75 91 PHE A CA 1
ATOM 703 C C . PHE A 1 91 ? 15.766 -37.281 2.482 1 91.75 91 PHE A C 1
ATOM 705 O O . PHE A 1 91 ? 15.984 -37.5 1.287 1 91.75 91 PHE A O 1
ATOM 712 N N . PRO A 1 92 ? 16.344 -37.781 3.582 1 85.94 92 PRO A N 1
ATOM 713 C CA . PRO A 1 92 ? 17.594 -38.438 3.213 1 85.94 92 PRO A CA 1
ATOM 714 C C . PRO A 1 92 ? 17.375 -39.719 2.396 1 85.94 92 PRO A C 1
ATOM 716 O O . PRO A 1 92 ? 16.516 -40.531 2.746 1 85.94 92 PRO A O 1
ATOM 719 N N . GLY A 1 93 ? 17.969 -39.844 1.264 1 84.56 93 GLY A N 1
ATOM 720 C CA . GLY A 1 93 ? 17.953 -41.062 0.492 1 84.56 93 GLY A CA 1
ATOM 721 C C . GLY A 1 93 ? 16.875 -41.062 -0.577 1 84.56 93 GLY A C 1
ATOM 722 O O . GLY A 1 93 ? 16.875 -41.938 -1.458 1 84.56 93 GLY A O 1
ATOM 723 N N . ASP A 1 94 ? 15.797 -40.25 -0.412 1 89.25 94 ASP A N 1
ATOM 724 C CA . ASP A 1 94 ? 14.75 -40.188 -1.425 1 89.25 94 ASP A CA 1
ATOM 725 C C . ASP A 1 94 ? 15.211 -39.375 -2.641 1 89.25 94 ASP A C 1
ATOM 727 O O . ASP A 1 94 ? 15.977 -38.406 -2.504 1 89.25 94 ASP A O 1
ATOM 731 N N . PRO A 1 95 ? 14.758 -39.844 -3.777 1 92.5 95 PRO A N 1
ATOM 732 C CA . PRO A 1 95 ? 15.062 -39.031 -4.941 1 92.5 95 PRO A CA 1
ATOM 733 C C . PRO A 1 95 ? 14.375 -37.656 -4.887 1 92.5 95 PRO A C 1
ATOM 735 O O . PRO A 1 95 ? 13.156 -37.594 -4.695 1 92.5 95 PRO A O 1
ATOM 738 N N . LEU A 1 96 ? 15.141 -36.625 -4.973 1 95.69 96 LEU A N 1
ATOM 739 C CA . LEU A 1 96 ? 14.656 -35.25 -4.965 1 95.69 96 LEU A CA 1
ATOM 740 C C . LEU A 1 96 ? 14.969 -34.562 -6.281 1 95.69 96 LEU A C 1
ATOM 742 O O . LEU A 1 96 ? 16.141 -34.469 -6.672 1 95.69 96 LEU A O 1
ATOM 746 N N . TRP A 1 97 ? 13.945 -34.188 -6.961 1 96.44 97 TRP A N 1
ATOM 747 C CA . TRP A 1 97 ? 14.086 -33.5 -8.242 1 96.44 97 TRP A CA 1
ATOM 748 C C . TRP A 1 97 ? 13.648 -32.031 -8.133 1 96.44 97 TRP A C 1
ATOM 750 O O . TRP A 1 97 ? 12.555 -31.75 -7.641 1 96.44 97 TRP A O 1
ATOM 760 N N . ILE A 1 98 ? 14.461 -31.141 -8.594 1 97.5 98 ILE A N 1
ATOM 761 C CA . ILE A 1 98 ? 14.203 -29.703 -8.555 1 97.5 98 ILE A CA 1
ATOM 762 C C . ILE A 1 98 ? 13.758 -29.219 -9.938 1 97.5 98 ILE A C 1
ATOM 764 O O . ILE A 1 98 ? 14.461 -29.438 -10.93 1 97.5 98 ILE A O 1
ATOM 768 N N . TYR A 1 99 ? 12.617 -28.641 -9.977 1 97 99 TYR A N 1
ATOM 769 C CA . TYR A 1 99 ? 12.102 -28.109 -11.242 1 97 99 TYR A CA 1
ATOM 770 C C . TYR A 1 99 ? 12.859 -26.859 -11.656 1 97 99 TYR A C 1
ATOM 772 O O . TYR A 1 99 ? 12.891 -25.859 -10.914 1 97 99 TYR A O 1
ATOM 780 N N . ALA A 1 100 ? 13.43 -26.875 -12.828 1 94.88 100 ALA A N 1
ATOM 781 C CA . ALA A 1 100 ? 14.234 -25.766 -13.328 1 94.88 100 ALA A CA 1
ATOM 782 C C . ALA A 1 100 ? 13.617 -25.156 -14.586 1 94.88 100 ALA A C 1
ATOM 784 O O . ALA A 1 100 ? 14.297 -24.953 -15.586 1 94.88 100 ALA A O 1
ATOM 785 N N . GLY A 1 101 ? 12.328 -25.016 -14.57 1 90.94 101 GLY A N 1
ATOM 786 C CA . GLY A 1 101 ? 11.633 -24.344 -15.664 1 90.94 101 GLY A CA 1
ATOM 787 C C . GLY A 1 101 ? 11.805 -25.047 -17 1 90.94 101 GLY A C 1
ATOM 788 O O . GLY A 1 101 ? 11.547 -26.25 -17.109 1 90.94 101 GLY A O 1
ATOM 789 N N . LEU A 1 102 ? 12.352 -24.297 -17.938 1 86.56 102 LEU A N 1
ATOM 790 C CA . LEU A 1 102 ? 12.5 -24.797 -19.312 1 86.56 102 LEU A CA 1
ATOM 791 C C . LEU A 1 102 ? 13.594 -25.859 -19.375 1 86.56 102 LEU A C 1
ATOM 793 O O . LEU A 1 102 ? 13.641 -26.641 -20.328 1 86.56 102 LEU A O 1
ATOM 797 N N . SER A 1 103 ? 14.406 -25.875 -18.328 1 90.19 103 SER A N 1
ATOM 798 C CA . SER A 1 103 ? 15.492 -26.844 -18.312 1 90.19 103 SER A CA 1
ATOM 799 C C . SER A 1 103 ? 15.023 -28.172 -17.734 1 90.19 103 SER A C 1
ATOM 801 O O . SER A 1 103 ? 15.789 -29.141 -17.688 1 90.19 103 SER A O 1
ATOM 803 N N . GLY A 1 104 ? 13.828 -28.234 -17.328 1 92.31 104 GLY A N 1
ATOM 804 C CA . GLY A 1 104 ? 13.289 -29.484 -16.797 1 92.31 104 GLY A CA 1
ATOM 805 C C . GLY A 1 104 ? 13.656 -29.719 -15.344 1 92.31 104 GLY A C 1
ATOM 806 O O . GLY A 1 104 ? 13.57 -28.797 -14.523 1 92.31 104 GLY A O 1
ATOM 807 N N . PHE A 1 105 ? 13.984 -30.969 -15 1 96.44 105 PHE A N 1
ATOM 808 C CA . PHE A 1 105 ? 14.266 -31.328 -13.609 1 96.44 105 PHE A CA 1
ATOM 809 C C . PHE A 1 105 ? 15.758 -31.578 -13.406 1 96.44 105 PHE A C 1
ATOM 811 O O . PHE A 1 105 ? 16.422 -32.156 -14.273 1 96.44 105 PHE A O 1
ATOM 818 N N . ILE A 1 106 ? 16.219 -31.141 -12.328 1 96.06 106 ILE A N 1
ATOM 819 C CA . ILE A 1 106 ? 17.594 -31.406 -11.891 1 96.06 106 ILE A CA 1
ATOM 820 C C . ILE A 1 106 ? 17.562 -32.156 -10.555 1 96.06 106 ILE A C 1
ATOM 822 O O . ILE A 1 106 ? 16.797 -31.797 -9.656 1 96.06 106 ILE A O 1
ATOM 826 N N . ARG A 1 107 ? 18.422 -33.188 -10.461 1 95.81 107 ARG A N 1
ATOM 827 C CA . ARG A 1 107 ? 18.531 -33.844 -9.164 1 95.81 107 ARG A CA 1
ATOM 828 C C . ARG A 1 107 ? 19.078 -32.875 -8.109 1 95.81 107 ARG A C 1
ATOM 830 O O . ARG A 1 107 ? 19.984 -32.094 -8.383 1 95.81 107 ARG A O 1
ATOM 837 N N . ALA A 1 108 ? 18.547 -32.938 -6.922 1 95.44 108 ALA A N 1
ATOM 838 C CA . ALA A 1 108 ? 18.906 -32.031 -5.852 1 95.44 108 ALA A CA 1
ATOM 839 C C . ALA A 1 108 ? 20.422 -31.984 -5.664 1 95.44 108 ALA A C 1
ATOM 841 O O . ALA A 1 108 ? 21.016 -30.906 -5.496 1 95.44 108 ALA A O 1
ATOM 842 N N . GLY A 1 109 ? 21.078 -33.094 -5.738 1 93.5 109 GLY A N 1
ATOM 843 C CA . GLY A 1 109 ? 22.516 -33.188 -5.535 1 93.5 109 GLY A CA 1
ATOM 844 C C . GLY A 1 109 ? 23.312 -32.562 -6.668 1 93.5 109 GLY A C 1
ATOM 845 O O . GLY A 1 109 ? 24.516 -32.312 -6.527 1 93.5 109 GLY A O 1
ATOM 846 N N . SER A 1 110 ? 22.688 -32.281 -7.797 1 94.94 110 SER A N 1
ATOM 847 C CA . SER A 1 110 ? 23.375 -31.766 -8.977 1 94.94 110 SER A CA 1
ATOM 848 C C . SER A 1 110 ? 23.062 -30.281 -9.195 1 94.94 110 SER A C 1
ATOM 850 O O . SER A 1 110 ? 23.422 -29.719 -10.234 1 94.94 110 SER A O 1
ATOM 852 N N . VAL A 1 111 ? 22.328 -29.703 -8.297 1 94.94 111 VAL A N 1
ATOM 853 C CA . VAL A 1 111 ? 21.984 -28.297 -8.43 1 94.94 111 VAL A CA 1
ATOM 854 C C . VAL A 1 111 ? 23.234 -27.438 -8.195 1 94.94 111 VAL A C 1
ATOM 856 O O . VAL A 1 111 ? 23.891 -27.547 -7.168 1 94.94 111 VAL A O 1
ATOM 859 N N . LEU A 1 112 ? 23.578 -26.609 -9.164 1 93.56 112 LEU A N 1
ATOM 860 C CA . LEU A 1 112 ? 24.688 -25.672 -9.117 1 93.56 112 LEU A CA 1
ATOM 861 C C . LEU A 1 112 ? 24.172 -24.234 -9.07 1 93.56 112 LEU A C 1
ATOM 863 O O . LEU A 1 112 ? 23.016 -23.969 -9.391 1 93.56 112 LEU A O 1
ATOM 867 N N . PRO A 1 113 ? 25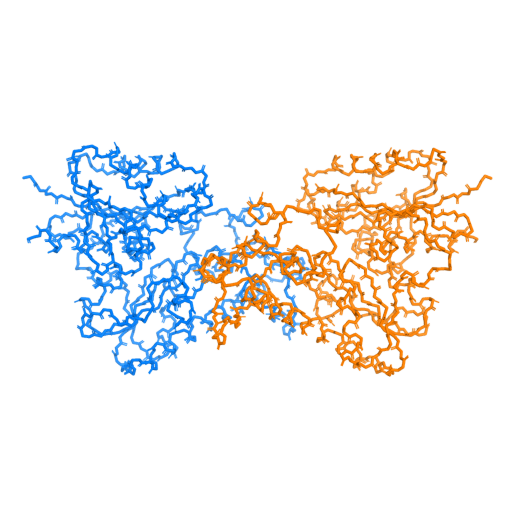.031 -23.328 -8.641 1 89.69 113 PRO A N 1
ATOM 868 C CA . PRO A 1 113 ? 24.641 -21.922 -8.586 1 89.69 113 PRO A CA 1
ATOM 869 C C . PRO A 1 113 ? 24.109 -21.406 -9.914 1 89.69 113 PRO A C 1
ATOM 871 O O . PRO A 1 113 ? 23.203 -20.578 -9.938 1 89.69 113 PRO A O 1
ATOM 874 N N . GLU A 1 114 ? 24.594 -21.906 -11.008 1 91 114 GLU A N 1
ATOM 875 C CA . GLU A 1 114 ? 24.188 -21.453 -12.336 1 91 114 GLU A CA 1
ATOM 876 C C . GLU A 1 114 ? 22.75 -21.844 -12.648 1 91 114 GLU A C 1
ATOM 878 O O . GLU A 1 114 ? 22.141 -21.281 -13.562 1 91 114 GLU A O 1
ATOM 883 N N . HIS A 1 115 ? 22.219 -22.797 -11.898 1 93.19 115 HIS A N 1
ATOM 884 C CA . HIS A 1 115 ? 20.859 -23.25 -12.117 1 93.19 115 HIS A CA 1
ATOM 885 C C . HIS A 1 115 ? 19.859 -22.375 -11.375 1 93.19 115 HIS A C 1
ATOM 887 O O . HIS A 1 115 ? 18.656 -22.453 -11.602 1 93.19 115 HIS A O 1
ATOM 893 N N . SER A 1 116 ? 20.375 -21.484 -10.547 1 90.56 116 SER A N 1
ATOM 894 C CA . SER A 1 116 ? 19.516 -20.734 -9.625 1 90.56 116 SER A CA 1
ATOM 895 C C . SER A 1 116 ? 18.5 -19.891 -10.375 1 90.56 116 SER A C 1
ATOM 897 O O . SER A 1 116 ? 17.328 -19.797 -9.961 1 90.56 116 SER A O 1
ATOM 899 N N . GLU A 1 117 ? 18.828 -19.391 -11.461 1 86.56 117 GLU A N 1
ATOM 900 C CA . GLU A 1 117 ? 17.922 -18.516 -12.211 1 86.56 117 GLU A CA 1
ATOM 901 C C . GLU A 1 117 ? 16.766 -19.312 -12.812 1 86.56 117 GLU A C 1
ATOM 903 O O . GLU A 1 117 ? 15.641 -18.828 -12.875 1 86.56 117 GLU A O 1
ATOM 908 N N . SER A 1 118 ? 17.094 -20.516 -13.242 1 91.06 118 SER A N 1
ATOM 909 C CA . SER A 1 118 ? 16.078 -21.359 -13.859 1 91.06 118 SER A CA 1
ATOM 910 C C . SER A 1 118 ? 15.164 -21.969 -12.805 1 91.06 118 SER A C 1
ATOM 912 O O . SER A 1 118 ? 14.016 -22.312 -13.102 1 91.06 118 SER A O 1
ATOM 914 N N . ILE A 1 119 ? 15.672 -22.062 -11.633 1 92.94 119 ILE A N 1
ATOM 915 C CA . ILE A 1 119 ? 14.945 -22.734 -10.562 1 92.94 119 ILE A CA 1
ATOM 916 C C . ILE A 1 119 ? 14.055 -21.719 -9.844 1 92.94 119 ILE A C 1
ATOM 918 O O . ILE A 1 119 ? 12.914 -22.031 -9.492 1 92.94 119 ILE A O 1
ATOM 922 N N . ALA A 1 120 ? 14.57 -20.531 -9.719 1 88.44 120 ALA A N 1
ATOM 923 C CA . ALA A 1 120 ? 13.906 -19.5 -8.93 1 88.44 120 ALA A CA 1
ATOM 924 C C . ALA A 1 120 ? 12.609 -19.047 -9.586 1 88.44 120 ALA A C 1
ATOM 926 O O . ALA A 1 120 ? 12.602 -18.672 -10.766 1 88.44 120 ALA A O 1
ATOM 927 N N . SER A 1 121 ? 11.562 -19.062 -8.805 1 88.69 121 SER A N 1
ATOM 928 C CA . SER A 1 121 ? 10.258 -18.531 -9.195 1 88.69 121 SER A CA 1
ATOM 929 C C . SER A 1 121 ? 9.75 -19.219 -10.469 1 88.69 121 SER A C 1
ATOM 931 O O . SER A 1 121 ? 9.188 -18.562 -11.344 1 88.69 121 SER A O 1
ATOM 933 N N . ALA A 1 122 ? 9.992 -20.562 -10.602 1 91.31 122 ALA A N 1
ATOM 934 C CA . ALA A 1 122 ? 9.609 -21.281 -11.812 1 91.31 122 ALA A CA 1
ATOM 935 C C . ALA A 1 122 ? 8.266 -21.984 -11.625 1 91.31 122 ALA A C 1
ATOM 937 O O . ALA A 1 122 ? 7.809 -22.703 -12.516 1 91.31 122 ALA A O 1
ATOM 938 N N . ASN A 1 123 ? 7.621 -21.75 -10.492 1 94.69 123 ASN A N 1
ATOM 939 C CA . ASN A 1 123 ? 6.414 -22.5 -10.148 1 94.69 123 ASN A CA 1
ATOM 940 C C . ASN A 1 123 ? 5.297 -22.25 -11.164 1 94.69 123 ASN A C 1
ATOM 942 O O . ASN A 1 123 ? 4.582 -23.188 -11.547 1 94.69 123 ASN A O 1
ATOM 946 N N . TRP A 1 124 ? 5.188 -21.047 -11.617 1 95.5 124 TRP A N 1
ATOM 947 C CA . TRP A 1 124 ? 4.141 -20.75 -12.586 1 95.5 124 TRP A CA 1
ATOM 948 C C . TRP A 1 124 ? 4.355 -21.516 -13.883 1 95.5 124 TRP A C 1
ATOM 950 O O . TRP A 1 124 ? 3.391 -21.875 -14.562 1 95.5 124 TRP A O 1
ATOM 960 N N . LEU A 1 125 ? 5.602 -21.766 -14.242 1 95.75 125 LEU A N 1
ATOM 961 C CA . LEU A 1 125 ? 5.938 -22.516 -15.453 1 95.75 125 LEU A CA 1
ATOM 962 C C . LEU A 1 125 ? 5.449 -23.953 -15.352 1 95.75 125 LEU A C 1
ATOM 964 O O . LEU A 1 125 ? 5.008 -24.531 -16.344 1 95.75 125 LEU A O 1
ATOM 968 N N . ALA A 1 126 ? 5.582 -24.5 -14.203 1 96.19 126 ALA A N 1
ATOM 969 C CA . ALA A 1 126 ? 5.121 -25.875 -14.008 1 96.19 126 ALA A CA 1
ATOM 970 C C . ALA A 1 126 ? 3.621 -25.984 -14.258 1 96.19 126 ALA A C 1
ATOM 972 O O . ALA A 1 126 ? 3.176 -26.844 -15.016 1 96.19 126 ALA A O 1
ATOM 973 N N . SER A 1 127 ? 2.857 -25.109 -13.633 1 97.06 127 SER A N 1
ATOM 974 C CA . SER A 1 127 ? 1.404 -25.125 -13.766 1 97.06 127 SER A CA 1
ATOM 975 C C . SER A 1 127 ? 0.98 -24.859 -15.211 1 97.06 127 SER A C 1
ATOM 977 O O . SER A 1 127 ? 0.134 -25.562 -15.758 1 97.06 127 SER A O 1
ATOM 979 N N . ALA A 1 128 ? 1.577 -23.875 -15.797 1 97 128 ALA A N 1
ATOM 980 C CA . ALA A 1 128 ? 1.221 -23.5 -17.156 1 97 128 ALA A CA 1
ATOM 981 C C . ALA A 1 128 ? 1.602 -24.594 -18.156 1 97 128 ALA A C 1
ATOM 983 O O 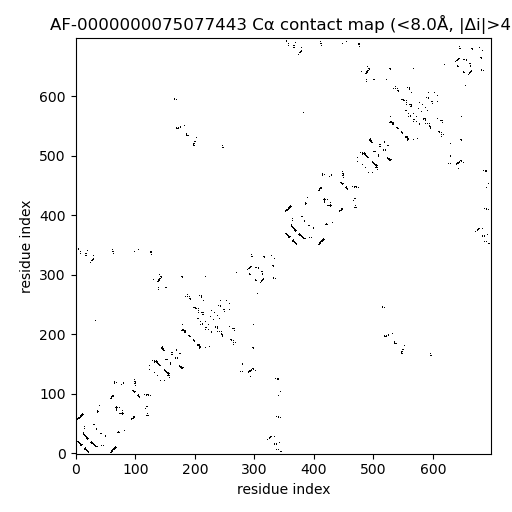. ALA A 1 128 ? 0.854 -24.875 -19.094 1 97 128 ALA A O 1
ATOM 984 N N . SER A 1 129 ? 2.777 -25.188 -17.984 1 95.69 129 SER A N 1
ATOM 985 C CA . SER A 1 129 ? 3.232 -26.25 -18.875 1 95.69 129 SER A CA 1
ATOM 986 C C . SER A 1 129 ? 2.316 -27.469 -18.797 1 95.69 129 SER A C 1
ATOM 988 O O . SER A 1 129 ? 1.979 -28.062 -19.828 1 95.69 129 SER A O 1
ATOM 990 N N . PHE A 1 130 ? 1.963 -27.812 -17.625 1 95.56 130 PHE A N 1
ATOM 991 C CA . PHE A 1 130 ? 1.032 -28.922 -17.453 1 95.56 130 PHE A CA 1
ATOM 992 C C . PHE A 1 130 ? -0.291 -28.625 -18.156 1 95.56 130 PHE A C 1
ATOM 994 O O . PHE A 1 130 ? -0.812 -29.469 -18.891 1 95.56 130 PHE A O 1
ATOM 1001 N N . ALA A 1 131 ? -0.838 -27.422 -17.891 1 97.19 131 ALA A N 1
ATOM 1002 C CA . ALA A 1 131 ? -2.105 -27.016 -18.5 1 97.19 131 ALA A CA 1
ATOM 1003 C C . ALA A 1 131 ? -2.014 -27.047 -20.031 1 97.19 131 ALA A C 1
ATOM 1005 O O . ALA A 1 131 ? -2.918 -27.547 -20.703 1 97.19 131 ALA A O 1
ATOM 1006 N N . ALA A 1 132 ? -0.947 -26.547 -20.562 1 96.38 132 ALA A N 1
ATOM 1007 C CA . ALA A 1 132 ? -0.761 -26.469 -22.016 1 96.38 132 ALA A CA 1
ATOM 1008 C C . ALA A 1 132 ? -0.786 -27.859 -22.656 1 96.38 132 ALA A C 1
ATOM 1010 O O . ALA A 1 132 ? -1.344 -28.031 -23.734 1 96.38 132 ALA A O 1
ATOM 1011 N N . ARG A 1 133 ? -0.239 -28.828 -22.031 1 93.44 133 ARG A N 1
ATOM 1012 C CA . ARG A 1 133 ? -0.187 -30.188 -22.547 1 93.44 133 ARG A CA 1
ATOM 1013 C C . ARG A 1 133 ? -1.583 -30.797 -22.641 1 93.44 133 ARG A C 1
ATOM 1015 O O . ARG A 1 133 ? -1.837 -31.672 -23.453 1 93.44 133 ARG A O 1
ATOM 1022 N N . ASN A 1 134 ? -2.445 -30.344 -21.875 1 93.38 134 ASN A N 1
ATOM 1023 C CA . ASN A 1 134 ? -3.764 -30.953 -21.75 1 93.38 134 ASN A CA 1
ATOM 1024 C C . ASN A 1 134 ? -4.809 -30.203 -22.578 1 93.38 134 ASN A C 1
ATOM 1026 O O . ASN A 1 134 ? -5.848 -30.766 -22.922 1 93.38 134 ASN A O 1
ATOM 1030 N N . ILE A 1 135 ? -4.672 -28.938 -22.906 1 93 135 ILE A N 1
ATOM 1031 C CA . ILE A 1 135 ? -5.691 -28.125 -23.547 1 93 135 ILE A CA 1
ATOM 1032 C C . ILE A 1 135 ? -5.215 -27.719 -24.953 1 93 135 ILE A C 1
ATOM 1034 O O . ILE A 1 135 ? -6.027 -27.391 -25.812 1 93 135 ILE A O 1
ATOM 1038 N N . ASP A 1 136 ? -3.98 -27.688 -25.234 1 89.75 136 ASP A N 1
ATOM 1039 C CA . ASP A 1 136 ? -3.326 -27.391 -26.5 1 89.75 136 ASP A CA 1
ATOM 1040 C C . ASP A 1 136 ? -3.242 -25.875 -26.734 1 89.75 136 ASP A C 1
A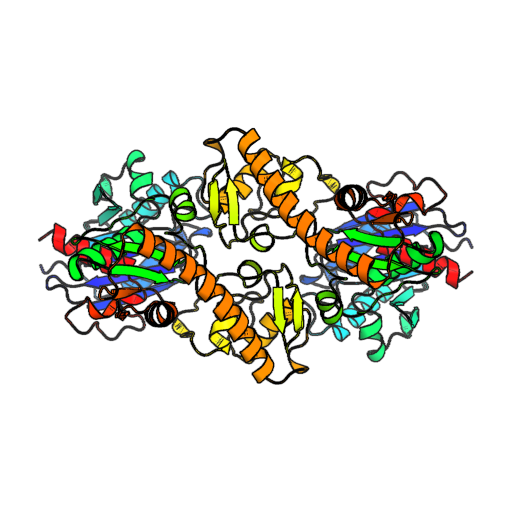TOM 1042 O O . ASP A 1 136 ? -2.158 -25.344 -26.953 1 89.75 136 ASP A O 1
ATOM 1046 N N . SER A 1 137 ? -4.527 -25.156 -26.594 1 96.19 137 SER A N 1
ATOM 1047 C CA . SER A 1 137 ? -4.512 -23.703 -26.781 1 96.19 137 SER A CA 1
ATOM 1048 C C . SER A 1 137 ? -5.469 -23.016 -25.812 1 96.19 137 SER A C 1
ATOM 1050 O O . SER A 1 137 ? -6.523 -23.562 -25.484 1 96.19 137 SER A O 1
ATOM 1052 N N . GLY A 1 138 ? -5.098 -21.828 -25.344 1 98.19 138 GLY A N 1
ATOM 1053 C CA . GLY A 1 138 ? -5.898 -21.078 -24.391 1 98.19 138 GLY A CA 1
ATOM 1054 C C . GLY A 1 138 ? -5.074 -20.141 -23.531 1 98.19 138 GLY A C 1
ATOM 1055 O O . GLY A 1 138 ? -3.93 -19.812 -23.875 1 98.19 138 GLY A O 1
ATOM 1056 N N . LEU A 1 139 ? -5.664 -19.578 -22.531 1 98.62 139 LEU A N 1
ATOM 1057 C CA . LEU A 1 139 ? -4.996 -18.766 -21.531 1 98.62 139 LEU A CA 1
ATOM 1058 C C . LEU A 1 139 ? -5.02 -19.453 -20.172 1 98.62 139 LEU A C 1
ATOM 1060 O O . LEU A 1 139 ? -6.082 -19.875 -19.703 1 98.62 139 LEU A O 1
ATOM 1064 N N . PHE A 1 140 ? -3.865 -19.688 -19.594 1 98.62 140 PHE A N 1
ATOM 1065 C CA . PHE A 1 140 ? -3.766 -20.156 -18.219 1 98.62 140 PHE A CA 1
ATOM 1066 C C . PHE A 1 140 ? -3.672 -18.984 -17.25 1 98.62 140 PHE A C 1
ATOM 1068 O O . PHE A 1 140 ? -2.762 -18.172 -17.359 1 98.62 140 PHE A O 1
ATOM 1075 N N . ILE A 1 141 ? -4.57 -18.875 -16.359 1 98.81 141 ILE A N 1
ATOM 1076 C CA . ILE A 1 141 ? -4.605 -17.766 -15.398 1 98.81 141 ILE A CA 1
ATOM 1077 C C . ILE A 1 141 ? -4.609 -18.328 -13.977 1 98.81 141 ILE A C 1
ATOM 1079 O O . ILE A 1 141 ? -5.551 -19.016 -13.578 1 98.81 141 ILE A O 1
ATOM 1083 N N . ASP A 1 142 ? -3.58 -18.078 -13.281 1 98.31 142 ASP A N 1
ATOM 1084 C CA . ASP A 1 142 ? -3.445 -18.5 -11.883 1 98.31 142 ASP A CA 1
ATOM 1085 C C . ASP A 1 142 ? -3.51 -17.297 -10.945 1 98.31 142 ASP A C 1
ATOM 1087 O O . ASP A 1 142 ? -2.566 -16.516 -10.875 1 98.31 142 ASP A O 1
ATOM 1091 N N . ILE A 1 143 ? -4.602 -17.172 -10.242 1 98 143 ILE A N 1
ATOM 1092 C CA . ILE A 1 143 ? -4.766 -16.078 -9.289 1 98 143 ILE A CA 1
ATOM 1093 C C . ILE A 1 143 ? -4.566 -16.594 -7.863 1 98 143 ILE A C 1
ATOM 1095 O O . ILE A 1 143 ? -5.375 -17.391 -7.367 1 98 143 ILE A O 1
ATOM 1099 N N . GLY A 1 144 ? -3.531 -16.203 -7.25 1 94.69 144 GLY A N 1
ATOM 1100 C CA . GLY A 1 144 ? -3.203 -16.625 -5.902 1 94.69 144 GLY A CA 1
ATOM 1101 C C . GLY A 1 144 ? -3.535 -15.586 -4.848 1 94.69 144 GLY A C 1
ATOM 1102 O O . GLY A 1 144 ? -4.465 -14.797 -5.02 1 94.69 144 GLY A O 1
ATOM 1103 N N . SER A 1 145 ? -2.809 -15.688 -3.748 1 93 145 SER A N 1
ATOM 1104 C CA . SER A 1 145 ? -3.012 -14.781 -2.623 1 93 145 SER A CA 1
ATOM 1105 C C . SER A 1 145 ? -2.42 -13.406 -2.91 1 93 145 SER A C 1
ATOM 1107 O O . SER A 1 145 ? -2.926 -12.391 -2.424 1 93 145 SER A O 1
ATOM 1109 N N . THR A 1 146 ? -1.336 -13.375 -3.775 1 92.25 146 THR A N 1
ATOM 1110 C CA . THR A 1 146 ? -0.589 -12.133 -3.934 1 92.25 146 THR A CA 1
ATOM 1111 C C . THR A 1 146 ? -0.443 -11.773 -5.41 1 92.25 146 THR A C 1
ATOM 1113 O O . THR A 1 146 ? -0.279 -10.602 -5.754 1 92.25 146 THR A O 1
ATOM 1116 N N . THR A 1 147 ? -0.441 -12.82 -6.25 1 94.81 147 THR A N 1
ATOM 1117 C CA . THR A 1 147 ? -0.087 -12.562 -7.641 1 94.81 147 THR A CA 1
ATOM 1118 C C . THR A 1 147 ? -1.067 -13.258 -8.586 1 94.81 147 THR A C 1
ATOM 1120 O O . THR A 1 147 ? -1.812 -14.148 -8.172 1 94.81 147 THR A O 1
ATOM 1123 N N . THR A 1 148 ? -1.098 -12.789 -9.75 1 97.81 148 THR A N 1
ATOM 1124 C CA . THR A 1 148 ? -1.824 -13.383 -10.867 1 97.81 148 THR A CA 1
ATOM 1125 C C . THR A 1 148 ? -0.887 -13.641 -12.039 1 97.81 148 THR A C 1
ATOM 1127 O O . THR A 1 148 ? -0.206 -12.734 -12.516 1 97.81 148 THR A O 1
ATOM 1130 N N . ASP A 1 149 ? -0.843 -14.836 -12.461 1 98 149 ASP A N 1
ATOM 1131 C CA . ASP A 1 149 ? -0.113 -15.219 -13.664 1 98 149 ASP A CA 1
ATOM 1132 C C . ASP A 1 149 ? -1.061 -15.391 -14.852 1 98 149 ASP A C 1
ATOM 1134 O O . ASP A 1 149 ? -2.113 -16.016 -14.727 1 98 149 ASP A O 1
ATOM 1138 N N . ILE A 1 150 ? -0.733 -14.812 -15.93 1 98.75 150 ILE A N 1
ATOM 1139 C CA . ILE A 1 150 ? -1.495 -14.914 -17.172 1 98.75 150 ILE A CA 1
ATOM 1140 C C . ILE A 1 150 ? -0.591 -15.422 -18.297 1 98.75 150 ILE A C 1
ATOM 1142 O O . ILE A 1 150 ? 0.22 -14.664 -18.828 1 98.75 150 ILE A O 1
ATOM 1146 N N . ILE A 1 151 ? -0.795 -16.641 -18.688 1 98.38 151 ILE A N 1
ATOM 1147 C CA . ILE A 1 151 ? 0.147 -17.266 -19.609 1 98.38 151 ILE A CA 1
ATOM 1148 C C . ILE A 1 151 ? -0.601 -17.781 -20.844 1 98.38 151 ILE A C 1
ATOM 1150 O O . ILE A 1 151 ? -1.515 -18.594 -20.719 1 98.38 151 ILE A O 1
ATOM 1154 N N . ALA A 1 152 ? -0.178 -17.344 -21.984 1 98.38 152 ALA A N 1
ATOM 1155 C CA . ALA A 1 152 ? -0.74 -17.844 -23.234 1 98.38 152 ALA A CA 1
ATOM 1156 C C . ALA A 1 152 ? -0.218 -19.234 -23.547 1 98.38 152 ALA A C 1
ATOM 1158 O O . ALA A 1 152 ? 0.951 -19.547 -23.297 1 98.38 152 ALA A O 1
ATOM 1159 N N . MET A 1 153 ? -1.09 -20.062 -24.016 1 97.56 153 MET A N 1
ATOM 1160 C CA . MET A 1 153 ? -0.763 -21.422 -24.438 1 97.56 153 MET A CA 1
ATOM 1161 C C . MET A 1 153 ? -1.142 -21.625 -25.906 1 97.56 153 MET A C 1
ATOM 1163 O O . MET A 1 153 ? -2.193 -21.172 -26.359 1 97.56 153 MET A O 1
ATOM 1167 N N . ALA A 1 154 ? -0.272 -22.281 -26.641 1 95.81 154 ALA A N 1
ATOM 1168 C CA . ALA A 1 154 ? -0.513 -22.594 -28.047 1 95.81 154 ALA A CA 1
ATOM 1169 C C . ALA A 1 154 ? 0.218 -23.875 -28.469 1 95.81 154 ALA A C 1
ATOM 1171 O O . ALA A 1 154 ? 1.401 -24.047 -28.172 1 95.81 154 ALA A O 1
ATOM 1172 N N . ASN A 1 155 ? -0.503 -24.75 -29.203 1 95.12 155 ASN A N 1
ATOM 1173 C CA . ASN A 1 155 ? 0.059 -25.969 -29.75 1 95.12 155 ASN A CA 1
ATOM 1174 C C . ASN A 1 155 ? 0.664 -26.859 -28.656 1 95.12 155 ASN A C 1
ATOM 1176 O O . ASN A 1 155 ? 1.781 -27.344 -28.797 1 95.12 155 ASN A O 1
ATOM 1180 N N . GLY A 1 156 ? 0.069 -26.859 -27.547 1 94.75 156 GLY A N 1
ATOM 1181 C CA . GLY A 1 156 ? 0.453 -27.75 -26.469 1 94.75 156 GLY A CA 1
ATOM 1182 C C . GLY A 1 156 ? 1.641 -27.25 -25.656 1 94.75 156 GLY A C 1
ATOM 1183 O O . GLY A 1 156 ? 2.205 -27.984 -24.859 1 94.75 156 GLY A O 1
ATOM 1184 N N . LYS A 1 157 ? 2.004 -26 -25.891 1 95.12 157 LYS A N 1
ATOM 1185 C CA . LYS A 1 157 ? 3.156 -25.422 -25.219 1 95.12 157 LYS A CA 1
ATOM 1186 C C . LYS A 1 157 ? 2.818 -24.047 -24.656 1 95.12 157 LYS A C 1
ATOM 1188 O O . LYS A 1 157 ? 1.838 -23.422 -25.062 1 95.12 157 LYS A O 1
ATOM 1193 N N . ILE A 1 158 ? 3.648 -23.625 -23.688 1 95.69 158 ILE A N 1
ATOM 1194 C CA . ILE A 1 158 ? 3.488 -22.266 -23.172 1 95.69 158 ILE A CA 1
ATOM 1195 C C . ILE A 1 158 ? 4.055 -21.266 -24.172 1 95.69 158 ILE A C 1
ATOM 1197 O O . ILE A 1 158 ? 5.078 -21.531 -24.812 1 95.69 158 ILE A O 1
ATOM 1201 N N . ASN A 1 159 ? 3.42 -20.203 -24.375 1 96.38 159 ASN A N 1
ATOM 1202 C CA . ASN A 1 159 ? 3.881 -19.078 -25.188 1 96.38 159 ASN A CA 1
ATOM 1203 C C . ASN A 1 159 ? 4.156 -17.844 -24.328 1 96.38 159 ASN A C 1
ATOM 1205 O O . ASN A 1 159 ? 3.453 -16.844 -24.438 1 96.38 159 ASN A O 1
ATOM 1209 N N . ALA A 1 160 ? 5.164 -17.953 -23.516 1 95 160 ALA A N 1
ATOM 1210 C CA . ALA A 1 160 ? 5.535 -16.891 -22.578 1 95 160 ALA A CA 1
ATOM 1211 C C . ALA A 1 160 ? 6.57 -15.961 -23.203 1 95 160 ALA A C 1
ATOM 1213 O O . ALA A 1 160 ? 7.449 -16.406 -23.938 1 95 160 ALA A O 1
ATOM 1214 N N . LYS A 1 161 ? 6.527 -14.656 -22.906 1 94.44 161 LYS A N 1
ATOM 1215 C CA . LYS A 1 161 ? 7.488 -13.664 -23.375 1 94.44 161 LYS A CA 1
ATOM 1216 C C . LYS A 1 161 ? 8.578 -13.43 -22.328 1 94.44 161 LYS A C 1
ATOM 1218 O O . LYS A 1 161 ? 9.734 -13.188 -22.672 1 94.44 161 LYS A O 1
ATOM 1223 N N . GLY A 1 162 ? 8.141 -13.43 -21.109 1 92.06 162 GLY A N 1
ATOM 1224 C CA . GLY A 1 162 ? 9.094 -13.195 -20.031 1 92.06 162 GLY A CA 1
ATOM 1225 C C . GLY A 1 162 ? 9.281 -14.398 -19.141 1 92.06 162 GLY A C 1
ATOM 1226 O O . GLY A 1 162 ? 8.352 -15.188 -18.938 1 92.06 162 GLY A O 1
ATOM 1227 N N . PHE A 1 163 ? 10.5 -14.422 -18.469 1 90.38 163 PHE A N 1
ATOM 1228 C CA . PHE A 1 163 ? 10.766 -15.562 -17.594 1 90.38 163 PHE A CA 1
ATOM 1229 C C . PHE A 1 163 ? 11.297 -15.102 -16.25 1 90.38 163 PHE A C 1
ATOM 1231 O O . PHE A 1 163 ? 11.617 -15.93 -15.391 1 90.38 163 PHE A O 1
ATOM 1238 N N . THR A 1 164 ? 11.422 -13.859 -16.047 1 86.31 164 THR A N 1
ATOM 1239 C CA . THR A 1 164 ? 11.695 -13.258 -14.75 1 86.31 164 THR A CA 1
ATOM 1240 C C . THR A 1 164 ? 10.531 -12.367 -14.312 1 86.31 164 THR A C 1
ATOM 1242 O O . THR A 1 164 ? 9.742 -11.906 -15.148 1 86.31 164 THR A O 1
ATOM 1245 N N . ASP A 1 165 ? 10.469 -12.125 -13.07 1 89 165 ASP A N 1
ATOM 1246 C CA . ASP A 1 165 ? 9.398 -11.242 -12.594 1 89 165 ASP A CA 1
ATOM 1247 C C . ASP A 1 165 ? 9.453 -9.891 -13.305 1 89 165 ASP A C 1
ATOM 1249 O O . ASP A 1 165 ? 8.414 -9.359 -13.703 1 89 165 ASP A O 1
ATOM 1253 N N . TYR A 1 166 ? 10.656 -9.383 -13.484 1 92.81 166 TYR A N 1
ATOM 1254 C CA . TYR A 1 166 ? 10.859 -8.109 -14.164 1 92.81 166 TYR A CA 1
ATOM 1255 C C . TYR A 1 166 ? 10.273 -8.141 -15.57 1 92.81 166 TYR A C 1
ATOM 1257 O O . TYR A 1 166 ? 9.461 -7.285 -15.93 1 92.81 166 TYR A O 1
ATOM 1265 N N . LYS A 1 167 ? 10.617 -9.125 -16.328 1 94.31 167 LYS A N 1
ATOM 1266 C CA . LYS A 1 167 ? 10.164 -9.234 -17.719 1 94.31 167 LYS A CA 1
ATOM 1267 C C . LYS A 1 167 ? 8.664 -9.531 -17.781 1 94.31 167 LYS A C 1
ATOM 1269 O O . LYS A 1 167 ? 7.969 -9.047 -18.672 1 94.31 167 LYS A O 1
ATOM 1274 N N . ARG A 1 168 ? 8.234 -10.281 -16.812 1 95.94 168 ARG A N 1
ATOM 1275 C CA . ARG A 1 168 ? 6.824 -10.672 -16.828 1 95.94 168 ARG A CA 1
ATOM 1276 C C . ARG A 1 168 ? 5.938 -9.508 -16.391 1 95.94 168 ARG A C 1
ATOM 1278 O O . ARG A 1 168 ? 4.789 -9.398 -16.828 1 95.94 168 ARG A O 1
ATOM 1285 N N . LEU A 1 169 ? 6.441 -8.664 -15.516 1 96.69 169 LEU A N 1
ATOM 1286 C CA . LEU A 1 169 ? 5.723 -7.445 -15.18 1 96.69 169 LEU A CA 1
ATOM 1287 C C . LEU A 1 169 ? 5.598 -6.527 -16.391 1 96.69 169 LEU A C 1
ATOM 1289 O O . LEU A 1 169 ? 4.562 -5.887 -16.594 1 96.69 169 LEU A O 1
ATOM 1293 N N . ILE A 1 170 ? 6.613 -6.496 -17.234 1 96.88 170 ILE A N 1
ATOM 1294 C CA . ILE A 1 170 ? 6.609 -5.688 -18.438 1 96.88 170 ILE A CA 1
ATOM 1295 C C . ILE A 1 170 ? 5.59 -6.246 -19.438 1 96.88 170 ILE A C 1
ATOM 1297 O O . ILE A 1 170 ? 4.781 -5.5 -19.984 1 96.88 170 ILE A O 1
ATOM 1301 N N . SER A 1 171 ? 5.598 -7.52 -19.578 1 97.25 171 SER A N 1
ATOM 1302 C CA . SER A 1 171 ? 4.738 -8.148 -20.562 1 97.25 171 SER A CA 1
ATOM 1303 C C . SER A 1 171 ? 3.324 -8.344 -20.031 1 97.25 171 SER A C 1
ATOM 1305 O O . SER A 1 171 ? 2.438 -8.797 -20.766 1 97.25 171 SER A O 1
ATOM 1307 N N . GLU A 1 172 ? 3.072 -8.078 -18.75 1 97.31 172 GLU A N 1
ATOM 1308 C CA . GLU A 1 172 ? 1.798 -8.219 -18.047 1 97.31 172 GLU A CA 1
ATOM 1309 C C . GLU A 1 172 ? 1.359 -9.672 -17.984 1 97.31 172 GLU A C 1
ATOM 1311 O O . GLU A 1 172 ? 0.163 -9.969 -18.016 1 97.31 172 GLU A O 1
ATOM 1316 N N . GLU A 1 173 ? 2.326 -10.555 -18.078 1 98.12 173 GLU A N 1
ATOM 1317 C CA . GLU A 1 173 ? 2.105 -11.969 -17.781 1 98.12 173 GLU A CA 1
ATOM 1318 C C . GLU A 1 173 ? 2.092 -12.219 -16.266 1 98.12 173 GLU A C 1
ATOM 1320 O O . GLU A 1 173 ? 1.645 -13.273 -15.812 1 98.12 173 GLU A O 1
ATOM 1325 N N . LEU A 1 174 ? 2.635 -11.297 -15.578 1 97.12 174 LEU A N 1
ATOM 1326 C CA . LEU A 1 174 ? 2.535 -11.203 -14.125 1 97.12 174 LEU A CA 1
ATOM 1327 C C . LEU A 1 174 ? 1.851 -9.906 -13.711 1 97.12 174 LEU A C 1
ATOM 1329 O O . LEU A 1 174 ? 2.328 -8.812 -14.039 1 97.12 174 LEU A O 1
ATOM 1333 N N . VAL A 1 175 ? 0.708 -9.992 -13.18 1 97.75 175 VAL A N 1
ATOM 1334 C CA . VAL A 1 175 ? 0.032 -8.891 -12.5 1 97.75 175 VAL A CA 1
ATOM 1335 C C . VAL A 1 175 ? 0.115 -9.078 -10.992 1 97.75 175 VAL A C 1
ATOM 1337 O O . VAL A 1 175 ? -0.392 -10.07 -10.453 1 97.75 175 VAL A O 1
ATOM 1340 N N . TYR A 1 176 ? 0.693 -8.18 -10.312 1 95.94 176 TYR A N 1
ATOM 1341 C CA . TYR A 1 176 ? 1.025 -8.383 -8.906 1 95.94 176 TYR A CA 1
ATOM 1342 C C . TYR A 1 176 ? -0.152 -8.016 -8.008 1 95.94 176 TYR A C 1
ATOM 1344 O O . TYR A 1 176 ? -0.089 -7.047 -7.25 1 95.94 176 TYR A O 1
ATOM 1352 N N . THR A 1 177 ? -1.146 -8.828 -8.102 1 97.19 177 THR A N 1
ATOM 1353 C CA . THR A 1 177 ? -2.346 -8.734 -7.277 1 97.19 177 THR A CA 1
ATOM 1354 C C . THR A 1 177 ? -2.965 -10.109 -7.07 1 97.19 177 THR A C 1
ATOM 1356 O O . THR A 1 177 ? -2.879 -10.977 -7.945 1 97.19 177 THR A O 1
ATOM 1359 N N . GLY A 1 178 ? -3.508 -10.367 -5.914 1 96.75 178 GLY A N 1
ATOM 1360 C CA . GLY A 1 178 ? -4.203 -11.594 -5.559 1 96.75 178 GLY A CA 1
ATOM 1361 C C . GLY A 1 178 ? -5.402 -11.359 -4.656 1 96.75 178 GLY A C 1
ATOM 1362 O O . GLY A 1 178 ? -5.773 -10.211 -4.395 1 96.75 178 GLY A O 1
ATOM 1363 N N . VAL A 1 179 ? -5.992 -12.438 -4.176 1 97.88 179 VAL A N 1
ATOM 1364 C CA . VAL A 1 179 ? -7.316 -12.273 -3.586 1 97.88 179 VAL A CA 1
ATOM 1365 C C . VAL A 1 179 ? -7.211 -12.281 -2.062 1 97.88 179 VAL A C 1
ATOM 1367 O O . VAL A 1 179 ? -8.219 -12.203 -1.361 1 97.88 179 VAL A O 1
ATOM 1370 N N . VAL A 1 180 ? -5.996 -12.32 -1.517 1 96.06 180 VAL A N 1
ATOM 1371 C CA . VAL A 1 180 ? -5.871 -12.391 -0.064 1 96.06 180 VAL A CA 1
ATOM 1372 C C . VAL A 1 180 ? -4.984 -11.25 0.435 1 96.06 180 VAL A C 1
ATOM 1374 O O . VAL A 1 180 ? -5.484 -10.258 0.965 1 96.06 180 VAL A O 1
ATOM 1377 N N . ARG A 1 181 ? -3.783 -11.18 0.034 1 94.25 181 ARG A N 1
ATOM 1378 C CA . ARG A 1 181 ? -2.779 -10.383 0.735 1 94.25 181 ARG A CA 1
ATOM 1379 C C . ARG A 1 181 ? -2.588 -9.023 0.065 1 94.25 181 ARG A C 1
ATOM 1381 O O . ARG A 1 181 ? -1.937 -8.141 0.621 1 94.25 181 ARG A O 1
ATOM 1388 N N . THR A 1 182 ? -3.053 -8.883 -1.121 1 96.88 182 THR A N 1
ATOM 1389 C CA . THR A 1 182 ? -2.871 -7.605 -1.812 1 96.88 182 THR A CA 1
ATOM 1390 C C . THR A 1 182 ? -3.498 -6.465 -1.016 1 96.88 182 THR A C 1
ATOM 1392 O O . THR A 1 182 ? -4.691 -6.5 -0.705 1 96.88 182 THR A O 1
ATOM 1395 N N . PRO A 1 183 ? -2.693 -5.422 -0.675 1 97.31 183 PRO A N 1
ATOM 1396 C CA . PRO A 1 183 ? -3.283 -4.277 0.022 1 97.31 183 PRO A CA 1
ATOM 1397 C C . PRO A 1 183 ? -4.266 -3.498 -0.849 1 97.31 183 PRO A C 1
ATOM 1399 O O . PRO A 1 183 ? -3.992 -3.258 -2.027 1 97.31 183 PRO A O 1
ATOM 1402 N N . VAL A 1 184 ? -5.332 -3.043 -0.233 1 98 184 VAL A N 1
ATOM 1403 C CA . VAL A 1 184 ? -6.367 -2.322 -0.965 1 98 184 VAL A CA 1
ATOM 1404 C C . VAL A 1 184 ? -5.789 -1.035 -1.548 1 98 184 VAL A C 1
ATOM 1406 O O . VAL A 1 184 ? -6.148 -0.632 -2.656 1 98 184 VAL A O 1
ATOM 1409 N N . MET A 1 185 ? -4.84 -0.447 -0.847 1 96.88 185 MET A N 1
ATOM 1410 C CA . MET A 1 185 ? -4.25 0.814 -1.284 1 96.88 185 MET A CA 1
ATOM 1411 C C . MET A 1 185 ? -3.512 0.64 -2.607 1 96.88 185 MET A C 1
ATOM 1413 O O . MET A 1 185 ? -3.262 1.616 -3.318 1 96.88 185 MET A O 1
ATOM 1417 N N . ALA A 1 186 ? -3.121 -0.551 -2.951 1 97.12 186 ALA A N 1
ATOM 1418 C CA . ALA A 1 186 ? -2.375 -0.817 -4.18 1 97.12 186 ALA A CA 1
ATOM 1419 C C . ALA A 1 186 ? -3.32 -1.034 -5.359 1 97.12 186 ALA A C 1
ATOM 1421 O O . ALA A 1 186 ? -2.889 -1.042 -6.512 1 97.12 186 ALA A O 1
ATOM 1422 N N . ILE A 1 187 ? -4.605 -1.159 -5.082 1 96 187 ILE A N 1
ATOM 1423 C CA . ILE A 1 187 ? -5.582 -1.499 -6.113 1 96 187 ILE A CA 1
ATOM 1424 C C . ILE A 1 187 ? -6.121 -0.223 -6.754 1 96 187 ILE A C 1
ATOM 1426 O O . ILE A 1 187 ? -6.391 -0.192 -7.957 1 96 187 ILE A O 1
ATOM 1430 N N . ALA A 1 188 ? -6.277 0.76 -5.887 1 91.75 188 ALA A N 1
ATOM 1431 C CA . ALA A 1 188 ? -6.883 1.997 -6.371 1 91.75 188 ALA A CA 1
ATOM 1432 C C . ALA A 1 188 ? -6.43 3.193 -5.539 1 91.75 188 ALA A C 1
ATOM 1434 O O . ALA A 1 188 ? -6.137 3.055 -4.352 1 91.75 188 ALA A O 1
ATOM 1435 N N . GLN A 1 189 ? -6.41 4.289 -6.238 1 90.88 189 GLN A N 1
ATOM 1436 C CA . GLN A 1 189 ? -6.086 5.527 -5.535 1 90.88 189 GLN A CA 1
ATOM 1437 C C . GLN A 1 189 ? -7.355 6.258 -5.098 1 90.88 189 GLN A C 1
ATOM 1439 O O . GLN A 1 189 ? -7.324 7.07 -4.172 1 90.88 189 GLN A O 1
ATOM 1444 N N . THR A 1 190 ? -8.383 6.051 -5.855 1 93.75 190 THR A N 1
ATOM 1445 C CA . THR A 1 190 ? -9.695 6.59 -5.535 1 93.75 190 THR A CA 1
ATOM 1446 C C . THR A 1 190 ? -10.766 5.504 -5.625 1 93.75 190 THR A C 1
ATOM 1448 O O . THR A 1 190 ? -10.531 4.449 -6.223 1 93.75 190 THR A O 1
ATOM 1451 N N . ALA A 1 191 ? -11.859 5.754 -4.969 1 96.06 191 ALA A N 1
ATOM 1452 C CA . ALA A 1 191 ? -13.016 4.867 -5.012 1 96.06 191 ALA A CA 1
ATOM 1453 C C . ALA A 1 191 ? -14.32 5.664 -5.027 1 96.06 191 ALA A C 1
ATOM 1455 O O . ALA A 1 191 ? -14.297 6.898 -4.996 1 96.06 191 ALA A O 1
ATOM 1456 N N . ILE A 1 192 ? -15.406 4.98 -5.316 1 96.5 192 ILE A N 1
ATOM 1457 C CA . ILE A 1 192 ? -16.734 5.562 -5.211 1 96.5 192 ILE A CA 1
ATOM 1458 C C . ILE A 1 192 ? -17.438 5.02 -3.967 1 96.5 192 ILE A C 1
ATOM 1460 O O . ILE A 1 192 ? -17.516 3.805 -3.775 1 96.5 192 ILE A O 1
ATOM 1464 N N . PHE A 1 193 ? -17.891 5.871 -3.109 1 96.62 193 PHE A N 1
ATOM 1465 C CA . PHE A 1 193 ? -18.656 5.516 -1.925 1 96.62 193 PHE A CA 1
ATOM 1466 C C . PHE A 1 193 ? -19.922 6.355 -1.838 1 96.62 193 PHE A C 1
ATOM 1468 O O . PHE A 1 193 ? -19.859 7.586 -1.792 1 96.62 193 PHE A O 1
ATOM 1475 N N . LYS A 1 194 ? -21.016 5.688 -1.932 1 95.25 194 LYS A N 1
ATOM 1476 C CA . LYS A 1 194 ? -22.328 6.32 -1.921 1 95.25 194 LYS A CA 1
ATOM 1477 C C . LYS A 1 194 ? -22.438 7.379 -3.014 1 95.25 194 LYS A C 1
ATOM 1479 O O . LYS A 1 194 ? -22.922 8.484 -2.764 1 95.25 194 LYS A O 1
ATOM 1484 N N . GLY A 1 195 ? -21.938 7.062 -4.16 1 95.31 195 GLY A N 1
ATOM 1485 C CA . GLY A 1 195 ? -22.078 7.887 -5.352 1 95.31 195 GLY A CA 1
ATOM 1486 C C . GLY A 1 195 ? -21.062 9.008 -5.422 1 95.31 195 GLY A C 1
ATOM 1487 O O . GLY A 1 195 ? -21.078 9.812 -6.355 1 95.31 195 GLY A O 1
ATOM 1488 N N . VAL A 1 196 ? -20.125 9.023 -4.5 1 96.19 196 VAL A N 1
ATOM 1489 C CA . VAL A 1 196 ? -19.172 10.125 -4.457 1 96.19 196 VAL A CA 1
ATOM 1490 C C . VAL A 1 196 ? -17.75 9.578 -4.617 1 96.19 196 VAL A C 1
ATOM 1492 O O . VAL A 1 196 ? -17.391 8.562 -4.016 1 96.19 196 VAL A O 1
ATOM 1495 N N . LYS A 1 197 ? -16.969 10.266 -5.484 1 96.5 197 LYS A N 1
ATOM 1496 C CA . LYS A 1 197 ? -15.562 9.914 -5.629 1 96.5 197 LYS A CA 1
ATOM 1497 C C . LYS A 1 197 ? -14.766 10.305 -4.387 1 96.5 197 LYS A C 1
ATOM 1499 O O . LYS A 1 197 ? -14.969 11.391 -3.834 1 96.5 197 LYS A O 1
ATOM 1504 N N . ILE A 1 198 ? -13.922 9.422 -3.893 1 97.38 198 ILE A N 1
ATOM 1505 C CA . ILE A 1 198 ? -13.195 9.656 -2.65 1 97.38 198 ILE A CA 1
ATOM 1506 C C . ILE A 1 198 ? -11.781 9.078 -2.754 1 97.38 198 ILE A C 1
ATOM 1508 O O . ILE A 1 198 ? -11.594 7.996 -3.305 1 97.38 198 ILE A O 1
ATOM 1512 N N . GLY A 1 199 ? -10.781 9.82 -2.268 1 96.25 199 GLY A N 1
ATOM 1513 C CA . GLY A 1 199 ? -9.422 9.305 -2.193 1 96.25 199 GLY A CA 1
ATOM 1514 C C . GLY A 1 199 ? -9.25 8.242 -1.126 1 96.25 199 GLY A C 1
ATOM 1515 O O . GLY A 1 199 ? -9.906 8.281 -0.086 1 96.25 199 GLY A O 1
ATOM 1516 N N . LEU A 1 200 ? -8.328 7.309 -1.355 1 96.81 200 LEU A N 1
ATOM 1517 C CA . LEU A 1 200 ? -8.047 6.25 -0.389 1 96.81 200 LEU A CA 1
ATOM 1518 C C . LEU A 1 200 ? -6.82 6.586 0.446 1 96.81 200 LEU A C 1
ATOM 1520 O O . LEU A 1 200 ? -5.871 7.195 -0.056 1 96.81 200 LEU A O 1
ATOM 1524 N N . MET A 1 201 ? -6.863 6.137 1.68 1 95.38 201 MET A N 1
ATOM 1525 C CA . MET A 1 201 ? -5.699 6.293 2.547 1 95.38 201 MET A CA 1
ATOM 1526 C C . MET A 1 201 ? -4.59 5.324 2.152 1 95.38 201 MET A C 1
ATOM 1528 O O . MET A 1 201 ? -4.859 4.164 1.842 1 95.38 201 MET A O 1
ATOM 1532 N N . ALA A 1 202 ? -3.375 5.859 2.088 1 95.5 202 ALA A N 1
ATOM 1533 C CA . ALA A 1 202 ? -2.207 5.059 1.729 1 95.5 202 ALA A CA 1
ATOM 1534 C C . ALA A 1 202 ? -1.615 4.371 2.955 1 95.5 202 ALA A C 1
ATOM 1536 O O . ALA A 1 202 ? -0.434 4.547 3.264 1 95.5 202 ALA A O 1
ATOM 1537 N N . GLU A 1 203 ? -2.447 3.584 3.637 1 92.44 203 GLU A N 1
ATOM 1538 C CA . GLU A 1 203 ? -2.084 2.818 4.824 1 92.44 203 GLU A CA 1
ATOM 1539 C C . GLU A 1 203 ? -2.518 1.36 4.695 1 92.44 203 GLU A C 1
ATOM 1541 O O . GLU A 1 203 ? -3.494 1.057 4.008 1 92.44 203 GLU A O 1
ATOM 1546 N N . TYR A 1 204 ? -1.769 0.535 5.328 1 93.69 204 TYR A N 1
ATOM 1547 C CA . TYR A 1 204 ? -2.059 -0.894 5.297 1 93.69 204 TYR A CA 1
ATOM 1548 C C . TYR A 1 204 ? -3.229 -1.235 6.211 1 93.69 204 TYR A C 1
ATOM 1550 O O . TYR A 1 204 ? -3.092 -2.051 7.125 1 93.69 204 TYR A O 1
ATOM 1558 N N . PHE A 1 205 ? -4.418 -0.785 5.859 1 93.69 205 PHE A N 1
ATOM 1559 C CA . PHE A 1 205 ? -5.582 -0.933 6.723 1 93.69 205 PHE A CA 1
ATOM 1560 C C . PHE A 1 205 ? -6.402 -2.154 6.324 1 93.69 205 PHE A C 1
ATOM 1562 O O . PHE A 1 205 ? -7.047 -2.777 7.168 1 93.69 205 PHE A O 1
ATOM 1569 N N . ALA A 1 206 ? -6.359 -2.436 5.055 1 96.56 206 ALA A N 1
ATOM 1570 C CA . ALA A 1 206 ? -7.199 -3.52 4.551 1 96.56 206 ALA A CA 1
ATOM 1571 C C . ALA A 1 206 ? -6.523 -4.238 3.387 1 96.56 206 ALA A C 1
ATOM 1573 O O . ALA A 1 206 ? -5.672 -3.664 2.703 1 96.56 206 ALA A O 1
ATOM 1574 N N . THR A 1 207 ? -6.895 -5.465 3.195 1 97.75 207 THR A N 1
ATOM 1575 C CA . THR A 1 207 ? -6.422 -6.289 2.086 1 97.75 207 THR A CA 1
ATOM 1576 C C . THR A 1 207 ? -7.59 -6.789 1.245 1 97.75 207 THR A C 1
ATOM 1578 O O . THR A 1 207 ? -8.75 -6.574 1.597 1 97.75 207 THR A O 1
ATOM 1581 N N . MET A 1 208 ? -7.246 -7.465 0.198 1 98.31 208 MET A N 1
ATOM 1582 C CA . MET A 1 208 ? -8.289 -7.957 -0.695 1 98.31 208 MET A CA 1
ATOM 1583 C C . MET A 1 208 ? -9.062 -9.102 -0.052 1 98.31 208 MET A C 1
ATOM 1585 O O . MET A 1 208 ? -10.195 -9.391 -0.44 1 98.31 208 MET A O 1
ATOM 1589 N N . ALA A 1 209 ? -8.484 -9.758 0.952 1 98.38 209 ALA A N 1
ATOM 1590 C CA . ALA A 1 209 ? -9.266 -10.734 1.711 1 98.38 209 ALA A CA 1
ATOM 1591 C C . ALA A 1 209 ? -10.492 -10.078 2.346 1 98.38 209 ALA A C 1
ATOM 1593 O O . ALA A 1 209 ? -11.555 -10.695 2.418 1 98.38 209 ALA A O 1
ATOM 1594 N N . ASP A 1 210 ? -10.344 -8.883 2.807 1 98.31 210 ASP A N 1
ATOM 1595 C CA . ASP A 1 210 ? -11.484 -8.156 3.371 1 98.31 210 ASP A CA 1
ATOM 1596 C C . ASP A 1 210 ? -12.555 -7.914 2.314 1 98.31 210 ASP A C 1
ATOM 1598 O O . ASP A 1 210 ? -13.742 -8.102 2.576 1 98.31 210 ASP A O 1
ATOM 1602 N N . VAL A 1 211 ? -12.133 -7.504 1.171 1 98.69 211 VAL A N 1
ATOM 1603 C CA . VAL A 1 211 ? -13.047 -7.223 0.065 1 98.69 211 VAL A CA 1
ATOM 1604 C C . VAL A 1 211 ? -13.836 -8.477 -0.286 1 98.69 211 VAL A C 1
ATOM 1606 O O . VAL A 1 211 ? -15.07 -8.453 -0.326 1 98.69 211 VAL A O 1
ATOM 1609 N N . TYR A 1 212 ? -13.188 -9.531 -0.428 1 98.75 212 TYR A N 1
ATOM 1610 C CA . TYR A 1 212 ? -13.836 -10.734 -0.928 1 98.75 212 TYR A CA 1
ATOM 1611 C C . TYR A 1 212 ? -14.594 -11.445 0.185 1 98.75 212 TYR A C 1
ATOM 1613 O O . TYR A 1 212 ? -15.5 -12.234 -0.083 1 98.75 212 TYR A O 1
ATOM 1621 N N . ARG A 1 213 ? -14.18 -11.242 1.428 1 98.44 213 ARG A N 1
ATOM 1622 C CA . ARG A 1 213 ? -15.023 -11.711 2.521 1 98.44 213 ARG A CA 1
ATOM 1623 C C . ARG A 1 213 ? -16.375 -10.984 2.52 1 98.44 213 ARG A C 1
ATOM 1625 O O . ARG A 1 213 ? -17.422 -11.609 2.699 1 98.44 213 ARG A O 1
ATOM 1632 N N . ILE A 1 214 ? -16.375 -9.727 2.318 1 98.31 214 ILE A N 1
ATOM 1633 C CA . ILE A 1 214 ? -17.594 -8.914 2.307 1 98.31 214 ILE A CA 1
ATOM 1634 C C . ILE A 1 214 ? -18.469 -9.312 1.12 1 98.31 214 ILE A C 1
ATOM 1636 O O . ILE A 1 214 ? -19.688 -9.367 1.238 1 98.31 214 ILE A O 1
ATOM 1640 N N . THR A 1 215 ? -17.859 -9.594 -0.042 1 98.25 215 THR A N 1
ATOM 1641 C CA . THR A 1 215 ? -18.641 -9.961 -1.219 1 98.25 215 THR A CA 1
ATOM 1642 C C . THR A 1 215 ? -19.078 -11.422 -1.139 1 98.25 215 THR A C 1
ATOM 1644 O O . THR A 1 215 ? -19.906 -11.867 -1.938 1 98.25 215 THR A O 1
ATOM 1647 N N . GLY A 1 216 ? -18.453 -12.164 -0.271 1 97.81 216 GLY A N 1
ATOM 1648 C CA . GLY A 1 216 ? -18.859 -13.547 -0.049 1 97.81 216 GLY A CA 1
ATOM 1649 C C . GLY A 1 216 ? -18.188 -14.523 -1.005 1 97.81 216 GLY A C 1
ATOM 1650 O O . GLY A 1 216 ? -18.625 -15.664 -1.133 1 97.81 216 GLY A O 1
ATOM 1651 N N . GLU A 1 217 ? -17.156 -14.094 -1.617 1 97.81 217 GLU A N 1
ATOM 1652 C CA . GLU A 1 217 ? -16.531 -14.922 -2.646 1 97.81 217 GLU A CA 1
ATOM 1653 C C . GLU A 1 217 ? -15.312 -15.656 -2.105 1 97.81 217 GLU A C 1
ATOM 1655 O O . GLU A 1 217 ? -14.812 -16.594 -2.736 1 97.81 217 GLU A O 1
ATOM 1660 N N . LEU A 1 218 ? -14.82 -15.211 -0.999 1 96 218 LEU A N 1
ATOM 1661 C CA . LEU A 1 218 ? -13.602 -15.797 -0.432 1 96 218 LEU A CA 1
ATOM 1662 C C . LEU A 1 218 ? -13.922 -17.062 0.346 1 96 218 LEU A C 1
ATOM 1664 O O . LEU A 1 218 ? -14.789 -17.062 1.223 1 96 218 LEU A O 1
ATOM 1668 N N . ASP A 1 219 ? -13.312 -18.156 -0.002 1 94.12 219 ASP A N 1
ATOM 1669 C CA . ASP A 1 219 ? -13.281 -19.312 0.897 1 94.12 219 ASP A CA 1
ATOM 1670 C C . ASP A 1 219 ? -12.359 -19.047 2.086 1 94.12 219 ASP A C 1
ATOM 1672 O O . ASP A 1 219 ? -11.148 -18.891 1.916 1 94.12 219 ASP A O 1
ATOM 1676 N N . GLU A 1 220 ? -12.859 -19.078 3.256 1 91.69 220 GLU A N 1
ATOM 1677 C CA . GLU A 1 220 ? -12.117 -18.703 4.453 1 91.69 220 GLU A CA 1
ATOM 1678 C C . GLU A 1 220 ? -10.922 -19.625 4.676 1 91.69 220 GLU A C 1
ATOM 1680 O O . GLU A 1 220 ? -9.922 -19.219 5.27 1 91.69 220 GLU A O 1
ATOM 1685 N N . ALA A 1 221 ? -11.023 -20.797 4.207 1 88.06 221 ALA A N 1
ATOM 1686 C CA . ALA A 1 221 ? -9.922 -21.75 4.352 1 88.06 221 ALA A CA 1
ATOM 1687 C C . ALA A 1 221 ? -8.695 -21.297 3.562 1 88.06 221 ALA A C 1
ATOM 1689 O O . ALA A 1 221 ? -7.574 -21.719 3.852 1 88.06 221 ALA A O 1
ATOM 1690 N N . HIS A 1 222 ? -8.953 -20.469 2.58 1 89.56 222 HIS A N 1
ATOM 1691 C CA . HIS A 1 222 ? -7.871 -20.016 1.714 1 89.56 222 HIS A CA 1
ATOM 1692 C C . HIS A 1 222 ? -7.145 -18.812 2.318 1 89.56 222 HIS A C 1
ATOM 1694 O O . HIS A 1 222 ? -6.059 -18.453 1.863 1 89.56 222 HIS A O 1
ATOM 1700 N N . ASP A 1 223 ? -7.66 -18.172 3.291 1 91.81 223 ASP A N 1
ATOM 1701 C CA . ASP A 1 223 ? -7.043 -17.016 3.953 1 91.81 223 ASP A CA 1
ATOM 1702 C C . ASP A 1 223 ? -6.375 -17.438 5.262 1 91.81 223 ASP A C 1
ATOM 1704 O O . ASP A 1 223 ? -6.98 -17.328 6.332 1 91.81 223 ASP A O 1
ATOM 1708 N N . GLN A 1 224 ? -5.145 -17.75 5.125 1 86.5 224 GLN A N 1
ATOM 1709 C CA . GLN A 1 224 ? -4.418 -18.266 6.285 1 86.5 224 GLN A CA 1
ATOM 1710 C C . GLN A 1 224 ? -3.49 -17.203 6.863 1 86.5 224 GLN A C 1
ATOM 1712 O O . GLN A 1 224 ? -2.668 -17.5 7.734 1 86.5 224 GLN A O 1
ATOM 1717 N N . ASN A 1 225 ? -3.572 -16 6.426 1 87.19 225 ASN A N 1
ATOM 1718 C CA . ASN A 1 225 ? -2.736 -14.906 6.895 1 87.19 225 ASN A CA 1
ATOM 1719 C C . ASN A 1 225 ? -3.463 -14.055 7.934 1 87.19 225 ASN A C 1
ATOM 1721 O O . ASN A 1 225 ? -4.691 -14.07 8.008 1 87.19 225 ASN A O 1
ATOM 1725 N N . ASP A 1 226 ? -2.668 -13.352 8.664 1 90.06 226 ASP A N 1
ATOM 1726 C CA . ASP A 1 226 ? -3.268 -12.398 9.594 1 90.06 226 ASP A CA 1
ATOM 1727 C C . ASP A 1 226 ? -3.934 -11.25 8.844 1 90.06 226 ASP A C 1
ATOM 1729 O O . ASP A 1 226 ? -3.547 -10.93 7.715 1 90.06 226 ASP A O 1
ATOM 1733 N N . THR A 1 227 ? -4.941 -10.719 9.531 1 94 227 THR A N 1
ATOM 1734 C CA . THR A 1 227 ? -5.539 -9.516 8.977 1 94 227 THR A CA 1
ATOM 1735 C C . THR A 1 227 ? -4.629 -8.312 9.188 1 94 227 THR A C 1
ATOM 1737 O O . THR A 1 227 ? -3.688 -8.367 9.984 1 94 227 THR A O 1
ATOM 1740 N N . ALA A 1 228 ? -4.844 -7.289 8.508 1 92.38 228 ALA A N 1
ATOM 1741 C CA . ALA A 1 228 ? -4 -6.098 8.562 1 92.38 228 ALA A CA 1
ATOM 1742 C C . ALA A 1 228 ? -3.914 -5.555 9.992 1 92.38 228 ALA A C 1
ATOM 1744 O O . ALA A 1 228 ? -2.861 -5.07 10.414 1 92.38 228 ALA A O 1
ATOM 1745 N N . ASP A 1 229 ? -5.004 -5.617 10.758 1 87.88 229 ASP A N 1
ATOM 1746 C CA . ASP A 1 229 ? -5.047 -5.082 12.117 1 87.88 229 ASP A CA 1
ATOM 1747 C C . ASP A 1 229 ? -4.957 -6.199 13.156 1 87.88 229 ASP A C 1
ATOM 1749 O O . ASP A 1 229 ? -5.168 -5.969 14.344 1 87.88 229 ASP A O 1
ATOM 1753 N N . GLY A 1 230 ? -4.773 -7.422 12.734 1 91.25 230 GLY A N 1
ATOM 1754 C CA . GLY A 1 230 ? -4.711 -8.555 13.641 1 91.25 230 GLY A CA 1
ATOM 1755 C C . GLY A 1 230 ? -6.059 -8.938 14.219 1 91.25 230 GLY A C 1
ATOM 1756 O O . GLY A 1 230 ? -6.141 -9.742 15.148 1 91.25 230 GLY A O 1
ATOM 1757 N N . GLY A 1 231 ? -7.113 -8.352 13.703 1 91.44 231 GLY A N 1
ATOM 1758 C CA . GLY A 1 231 ? -8.453 -8.57 14.227 1 91.44 231 GLY A CA 1
ATOM 1759 C C . GLY A 1 231 ? -9.133 -9.789 13.625 1 91.44 231 GLY A C 1
ATOM 1760 O O . GLY A 1 231 ? -8.477 -10.633 13.016 1 91.44 231 GLY A O 1
ATOM 1761 N N . GLU A 1 232 ? -10.461 -9.875 13.812 1 94.75 232 GLU A N 1
ATOM 1762 C CA . GLU A 1 232 ? -11.258 -11.039 13.422 1 94.75 232 GLU A CA 1
ATOM 1763 C C . GLU A 1 232 ? -11.461 -11.07 11.906 1 94.75 232 GLU A C 1
ATOM 1765 O O . GLU A 1 232 ? -11.406 -10.039 11.242 1 94.75 232 GLU A O 1
ATOM 1770 N N . LYS A 1 233 ? -11.742 -12.312 11.422 1 96.44 233 LYS A N 1
ATOM 1771 C CA . LYS A 1 233 ? -12.078 -12.516 10.023 1 96.44 233 LYS A CA 1
ATOM 1772 C C . LYS A 1 233 ? -13.586 -12.688 9.836 1 96.44 233 LYS A C 1
ATOM 1774 O O . LYS A 1 233 ? -14.055 -13.773 9.5 1 96.44 233 LYS A O 1
ATOM 1779 N N . THR A 1 234 ? -14.289 -11.648 10.109 1 97.19 234 THR A N 1
ATOM 1780 C CA . THR A 1 234 ? -15.727 -11.586 9.883 1 97.19 234 THR A CA 1
ATOM 1781 C C . THR A 1 234 ? -16.078 -10.484 8.891 1 97.19 234 THR A C 1
ATOM 1783 O O . THR A 1 234 ? -15.25 -9.609 8.609 1 97.19 234 THR A O 1
ATOM 1786 N N . VAL A 1 235 ? -17.234 -10.602 8.383 1 97.38 235 VAL A N 1
ATOM 1787 C CA . VAL A 1 235 ? -17.703 -9.594 7.434 1 97.38 235 VAL A CA 1
ATOM 1788 C C . VAL A 1 235 ? -17.688 -8.211 8.094 1 97.38 235 VAL A C 1
ATOM 1790 O O . VAL A 1 235 ? -17.203 -7.242 7.504 1 97.38 235 VAL A O 1
ATOM 1793 N N . THR A 1 236 ? -18.141 -8.109 9.297 1 95.75 236 THR A N 1
ATOM 1794 C CA . THR A 1 236 ? -18.203 -6.844 10.016 1 95.75 236 THR A CA 1
ATOM 1795 C C . THR A 1 236 ? -16.812 -6.293 10.273 1 95.75 236 THR A C 1
ATOM 1797 O O . THR A 1 236 ? -16.547 -5.105 10.062 1 95.75 236 THR A O 1
ATOM 1800 N N . ALA A 1 237 ? -15.938 -7.129 10.719 1 95.75 237 ALA A N 1
ATOM 1801 C CA . ALA A 1 237 ? -14.562 -6.703 10.969 1 95.75 237 ALA A CA 1
ATOM 1802 C C . ALA A 1 237 ? -13.883 -6.27 9.672 1 95.75 237 ALA A C 1
ATOM 1804 O O . ALA A 1 237 ? -13.109 -5.309 9.664 1 95.75 237 ALA A O 1
ATOM 1805 N N . SER A 1 238 ? -14.148 -6.992 8.633 1 97.5 238 SER A N 1
ATOM 1806 C CA . SER A 1 238 ? -13.617 -6.621 7.32 1 97.5 238 SER A CA 1
ATOM 1807 C C . SER A 1 238 ? -14.148 -5.266 6.871 1 97.5 238 SER A C 1
ATOM 1809 O O . SER A 1 238 ? -13.398 -4.445 6.336 1 97.5 238 SER A O 1
ATOM 1811 N N . ALA A 1 239 ? -15.398 -5.066 7.094 1 96.94 239 ALA A N 1
ATOM 1812 C CA . ALA A 1 239 ? -15.992 -3.771 6.758 1 96.94 239 ALA A CA 1
ATOM 1813 C C . ALA A 1 239 ? -15.344 -2.646 7.559 1 96.94 239 ALA A C 1
ATOM 1815 O O . ALA A 1 239 ? -15.148 -1.543 7.047 1 96.94 239 ALA A O 1
ATOM 1816 N N . ARG A 1 240 ? -15.062 -2.883 8.75 1 93.88 240 ARG A N 1
ATOM 1817 C CA . ARG A 1 240 ? -14.391 -1.901 9.594 1 93.88 240 ARG A CA 1
ATOM 1818 C C . ARG A 1 240 ? -13.016 -1.553 9.031 1 93.88 240 ARG A C 1
ATOM 1820 O O . ARG A 1 240 ? -12.641 -0.379 8.961 1 93.88 240 ARG A O 1
ATOM 1827 N N . ARG A 1 241 ? -12.266 -2.531 8.617 1 95.44 241 ARG A N 1
ATOM 1828 C CA . ARG A 1 241 ? -10.953 -2.295 8.023 1 95.44 241 ARG A CA 1
ATOM 1829 C C . ARG A 1 241 ? -11.078 -1.518 6.719 1 95.44 241 ARG A C 1
ATOM 1831 O O . ARG A 1 241 ? -10.312 -0.586 6.465 1 95.44 241 ARG A O 1
ATOM 1838 N N . LEU A 1 242 ? -12.094 -1.904 5.941 1 96.19 242 LEU A N 1
ATOM 1839 C CA . LEU A 1 242 ? -12.312 -1.196 4.684 1 96.19 242 LEU A CA 1
ATOM 1840 C C . LEU A 1 242 ? -12.711 0.253 4.941 1 96.19 242 LEU A C 1
ATOM 1842 O O . LEU A 1 242 ? -12.32 1.149 4.188 1 96.19 242 LEU A O 1
ATOM 1846 N N . SER A 1 243 ? -13.508 0.455 5.953 1 95.25 243 SER A N 1
ATOM 1847 C CA . SER A 1 243 ? -13.977 1.806 6.246 1 95.25 243 SER A CA 1
ATOM 1848 C C . SER A 1 243 ? -12.812 2.725 6.609 1 95.25 243 SER A C 1
ATOM 1850 O O . SER A 1 243 ? -12.836 3.918 6.301 1 95.25 243 SER A O 1
ATOM 1852 N N . ARG A 1 244 ? -11.766 2.184 7.145 1 92.5 244 ARG A N 1
ATOM 1853 C CA . ARG A 1 244 ? -10.586 2.967 7.508 1 92.5 244 ARG A CA 1
ATOM 1854 C C . ARG A 1 244 ? -9.906 3.529 6.266 1 92.5 244 ARG A C 1
ATOM 1856 O O . ARG A 1 244 ? -9.281 4.594 6.32 1 92.5 244 ARG A O 1
ATOM 1863 N N . MET A 1 245 ? -10.078 2.82 5.152 1 95.44 245 MET A N 1
ATOM 1864 C CA . MET A 1 245 ? -9.453 3.258 3.908 1 95.44 245 MET A CA 1
ATOM 1865 C C . MET A 1 245 ? -9.969 4.633 3.494 1 95.44 245 MET A C 1
ATOM 1867 O O . MET A 1 245 ? -9.312 5.336 2.723 1 95.44 245 MET A O 1
ATOM 1871 N N . ILE A 1 246 ? -11.125 4.992 4.047 1 95.31 246 ILE A N 1
ATOM 1872 C CA . ILE A 1 246 ? -11.727 6.258 3.633 1 95.31 246 ILE A CA 1
ATOM 1873 C C . ILE A 1 246 ? -12.031 7.109 4.863 1 95.31 246 ILE A C 1
ATOM 1875 O O . ILE A 1 246 ? -12.836 8.039 4.797 1 95.31 246 ILE A O 1
ATOM 1879 N N . GLY A 1 247 ? -11.438 6.758 6.02 1 89.75 247 GLY A N 1
ATOM 1880 C CA . GLY A 1 247 ? -11.562 7.543 7.238 1 89.75 247 GLY A CA 1
ATOM 1881 C C . GLY A 1 247 ? -12.992 7.648 7.738 1 89.75 247 GLY A C 1
ATOM 1882 O O . GLY A 1 247 ? -13.422 8.711 8.188 1 89.75 247 GLY A O 1
ATOM 1883 N N . HIS A 1 248 ? -13.703 6.629 7.625 1 88.5 248 HIS A N 1
ATOM 1884 C CA . HIS A 1 248 ? -15.109 6.602 7.988 1 88.5 248 HIS A CA 1
ATOM 1885 C C . HIS A 1 248 ? -15.391 5.508 9.016 1 88.5 248 HIS A C 1
ATOM 1887 O O . HIS A 1 248 ? -14.57 4.613 9.219 1 88.5 248 HIS A O 1
ATOM 1893 N N . GLU A 1 249 ? -16.438 5.684 9.789 1 84.25 249 GLU A N 1
ATOM 1894 C CA . GLU A 1 249 ? -16.828 4.668 10.766 1 84.25 249 GLU A CA 1
ATOM 1895 C C . GLU A 1 249 ? -17.812 3.68 10.164 1 84.25 249 GLU A C 1
ATOM 1897 O O . GLU A 1 249 ? -18.828 4.082 9.578 1 84.25 249 GLU A O 1
ATOM 1902 N N . VAL A 1 250 ? -17.562 2.484 10.438 1 87.94 250 VAL A N 1
ATOM 1903 C CA . VAL A 1 250 ? -18.359 1.42 9.828 1 87.94 250 VAL A CA 1
ATOM 1904 C C . VAL A 1 250 ? -19.797 1.504 10.328 1 87.94 250 VAL A C 1
ATOM 1906 O O . VAL A 1 250 ? -20.734 1.24 9.57 1 87.94 250 VAL A O 1
ATOM 1909 N N . GLU A 1 251 ? -19.969 1.922 11.578 1 86.38 251 GLU A N 1
ATOM 1910 C CA . GLU A 1 251 ? -21.266 1.89 12.242 1 86.38 251 GLU A CA 1
ATOM 1911 C C . GLU A 1 251 ? -22.188 2.979 11.703 1 86.38 251 GLU A C 1
ATOM 1913 O O . GLU A 1 251 ? -23.406 2.936 11.914 1 86.38 251 GLU A O 1
ATOM 1918 N N . HIS A 1 252 ? -21.672 3.854 10.992 1 85 252 HIS A N 1
ATOM 1919 C CA . HIS A 1 252 ? -22.453 4.996 10.523 1 85 252 HIS A CA 1
ATOM 1920 C C . HIS A 1 252 ? -23.219 4.652 9.25 1 85 252 HIS A C 1
ATOM 1922 O O . HIS A 1 252 ? -24.016 5.461 8.766 1 85 252 HIS A O 1
ATOM 1928 N N . GLU A 1 253 ? -23 3.42 8.703 1 90.44 253 GLU A N 1
ATOM 1929 C CA . GLU A 1 253 ? -23.625 3.062 7.441 1 90.44 253 GLU A CA 1
ATOM 1930 C C . GLU A 1 253 ? -24.234 1.665 7.504 1 90.44 253 GLU A C 1
ATOM 1932 O O . GLU A 1 253 ? -23.891 0.866 8.375 1 90.44 253 GLU A O 1
ATOM 1937 N N . LEU A 1 254 ? -25.125 1.424 6.605 1 91.38 254 LEU A N 1
ATOM 1938 C CA . LEU A 1 254 ? -25.703 0.094 6.449 1 91.38 254 LEU A CA 1
ATOM 1939 C C . LEU A 1 254 ? -24.688 -0.87 5.84 1 91.38 254 LEU A C 1
ATOM 1941 O O . LEU A 1 254 ? -23.828 -0.461 5.051 1 91.38 254 LEU A O 1
ATOM 1945 N N . PRO A 1 255 ? -24.844 -2.141 6.219 1 93.56 255 PRO A N 1
ATOM 1946 C CA . PRO A 1 255 ? -23.953 -3.152 5.66 1 93.56 255 PRO A CA 1
ATOM 1947 C C . PRO A 1 255 ? -23.922 -3.133 4.133 1 93.56 255 PRO A C 1
ATOM 1949 O O . PRO A 1 255 ? -22.875 -3.398 3.533 1 93.56 255 PRO A O 1
ATOM 1952 N N . GLU A 1 256 ? -24.969 -2.76 3.525 1 95.81 256 GLU A N 1
ATOM 1953 C CA . GLU A 1 256 ? -25.062 -2.748 2.068 1 95.81 256 GLU A CA 1
ATOM 1954 C C . GLU A 1 256 ? -24.125 -1.718 1.461 1 95.81 256 GLU A C 1
ATOM 1956 O O . GLU A 1 256 ? -23.625 -1.905 0.349 1 95.81 256 GLU A O 1
ATOM 1961 N N . CYS A 1 257 ? -23.906 -0.644 2.121 1 96.06 257 CYS A N 1
ATOM 1962 C CA . CYS A 1 257 ? -22.984 0.378 1.647 1 96.06 257 CYS A CA 1
ATOM 1963 C C . CYS A 1 257 ? -21.562 -0.183 1.522 1 96.06 257 CYS A C 1
ATOM 1965 O O . CYS A 1 257 ? -20.875 0.087 0.541 1 96.06 257 CYS A O 1
ATOM 1967 N N . TRP A 1 258 ? -21.25 -0.961 2.514 1 96.94 258 TRP A N 1
ATOM 1968 C CA . TRP A 1 258 ? -19.906 -1.526 2.521 1 96.94 258 TRP A CA 1
ATOM 1969 C C . TRP A 1 258 ? -19.766 -2.641 1.488 1 96.94 258 TRP A C 1
ATOM 1971 O O . TRP A 1 258 ? -18.703 -2.838 0.909 1 96.94 258 TRP A O 1
ATOM 1981 N N . ARG A 1 259 ? -20.844 -3.367 1.239 1 97.56 259 ARG A N 1
ATOM 1982 C CA . ARG A 1 259 ? -20.844 -4.348 0.159 1 97.56 259 ARG A CA 1
ATOM 1983 C C . ARG A 1 259 ? -20.625 -3.676 -1.192 1 97.56 259 ARG A C 1
ATOM 1985 O O . ARG A 1 259 ? -19.844 -4.145 -2.01 1 97.56 259 ARG A O 1
ATOM 1992 N N . HIS A 1 260 ? -21.297 -2.537 -1.42 1 97.62 260 HIS A N 1
ATOM 1993 C CA . HIS A 1 260 ? -21.109 -1.79 -2.658 1 97.62 260 HIS A CA 1
ATOM 1994 C C . HIS A 1 260 ? -19.688 -1.271 -2.783 1 97.62 260 HIS A C 1
ATOM 1996 O O . HIS A 1 260 ? -19.109 -1.281 -3.875 1 97.62 260 HIS A O 1
ATOM 2002 N N . PHE A 1 261 ? -19.203 -0.83 -1.678 1 97.94 261 PHE A N 1
ATOM 2003 C CA . PHE A 1 261 ? -17.828 -0.353 -1.651 1 97.94 261 PHE A CA 1
ATOM 2004 C C . PHE A 1 261 ? -16.859 -1.474 -2.012 1 97.94 261 PHE A C 1
ATOM 2006 O O . PHE A 1 261 ? -15.961 -1.287 -2.838 1 97.94 261 PHE A O 1
ATOM 2013 N N . ALA A 1 262 ? -17 -2.65 -1.402 1 98.38 262 ALA A N 1
ATOM 2014 C CA . ALA A 1 262 ? -16.188 -3.824 -1.687 1 98.38 262 ALA A CA 1
ATOM 2015 C C . ALA A 1 262 ? -16.297 -4.234 -3.152 1 98.38 262 ALA A C 1
ATOM 2017 O O . ALA A 1 262 ? -15.297 -4.547 -3.797 1 98.38 262 ALA A O 1
ATOM 2018 N N . LEU A 1 263 ? -17.516 -4.195 -3.684 1 98.25 263 LEU A N 1
ATOM 2019 C CA . LEU A 1 263 ? -17.734 -4.566 -5.078 1 98.25 263 LEU A CA 1
ATOM 2020 C C . LEU A 1 263 ? -17.016 -3.607 -6.016 1 98.25 263 LEU A C 1
ATOM 2022 O O . LEU A 1 263 ? -16.484 -4.023 -7.051 1 98.25 263 LEU A O 1
ATOM 2026 N N . TYR A 1 264 ? -17 -2.34 -5.672 1 98 264 TYR A N 1
ATOM 2027 C CA . TYR A 1 264 ? -16.281 -1.373 -6.488 1 98 264 TYR A CA 1
ATOM 2028 C C . TYR A 1 264 ? -14.789 -1.71 -6.539 1 98 264 TYR A C 1
ATOM 2030 O O . TYR A 1 264 ? -14.188 -1.723 -7.617 1 98 264 TYR A O 1
ATOM 2038 N N . LEU A 1 265 ? -14.219 -1.973 -5.379 1 98.25 265 LEU A N 1
ATOM 2039 C CA . LEU A 1 265 ? -12.805 -2.299 -5.297 1 98.25 265 LEU A CA 1
ATOM 2040 C C . LEU A 1 265 ? -12.5 -3.598 -6.039 1 98.25 265 LEU A C 1
ATOM 2042 O O . LEU A 1 265 ? -11.5 -3.688 -6.762 1 98.25 265 LEU A O 1
ATOM 2046 N N . ARG A 1 266 ? -13.367 -4.57 -5.82 1 98.5 266 ARG A N 1
ATOM 2047 C CA . ARG A 1 266 ? -13.281 -5.828 -6.559 1 98.5 266 ARG A CA 1
ATOM 2048 C C . ARG A 1 266 ? -13.234 -5.578 -8.062 1 98.5 266 ARG A C 1
ATOM 2050 O O . ARG A 1 266 ? -12.422 -6.18 -8.773 1 98.5 266 ARG A O 1
ATOM 2057 N N . ASN A 1 267 ? -14.086 -4.738 -8.555 1 98.19 267 ASN A N 1
ATOM 2058 C CA . ASN A 1 267 ? -14.164 -4.465 -9.984 1 98.19 267 ASN A CA 1
ATOM 2059 C C . ASN A 1 267 ? -12.922 -3.746 -10.484 1 98.19 267 ASN A C 1
ATOM 2061 O O . ASN A 1 267 ? -12.492 -3.955 -11.625 1 98.19 267 ASN A O 1
ATOM 2065 N N . GLN A 1 268 ? -12.367 -2.91 -9.656 1 97.5 268 GLN A N 1
ATOM 2066 C CA . GLN A 1 268 ? -11.109 -2.27 -10.031 1 97.5 268 GLN A CA 1
ATOM 2067 C C . GLN A 1 268 ? -10 -3.301 -10.203 1 97.5 268 GLN A C 1
ATOM 2069 O O . GLN A 1 268 ? -9.211 -3.223 -11.148 1 97.5 268 GLN A O 1
ATOM 2074 N N . GLN A 1 269 ? -9.922 -4.242 -9.305 1 98.06 269 GLN A N 1
ATOM 2075 C CA . GLN A 1 269 ? -8.93 -5.305 -9.414 1 98.06 269 GLN A CA 1
ATOM 2076 C C . GLN A 1 269 ? -9.172 -6.164 -10.656 1 98.06 269 GLN A C 1
ATOM 2078 O O . GLN A 1 269 ? -8.242 -6.469 -11.398 1 98.06 269 GLN A O 1
ATOM 2083 N N . LEU A 1 270 ? -10.445 -6.523 -10.828 1 98.5 270 LEU A N 1
ATOM 2084 C CA . LEU A 1 270 ? -10.82 -7.344 -11.969 1 98.5 270 LEU A CA 1
ATOM 2085 C C . LEU A 1 270 ? -10.422 -6.672 -13.273 1 98.5 270 LEU A C 1
ATOM 2087 O O . LEU A 1 270 ? -9.922 -7.328 -14.195 1 98.5 270 LEU A O 1
ATOM 2091 N N . HIS A 1 271 ? -10.648 -5.395 -13.367 1 97.75 271 HIS A N 1
ATOM 2092 C CA . HIS A 1 271 ? -10.305 -4.645 -14.57 1 97.75 271 HIS A CA 1
ATOM 2093 C C . HIS A 1 271 ? -8.805 -4.68 -14.836 1 97.75 271 HIS A C 1
ATOM 2095 O O . HIS A 1 271 ? -8.375 -4.824 -15.977 1 97.75 271 HIS A O 1
ATOM 2101 N N . LYS A 1 272 ? -8.07 -4.559 -13.805 1 96.94 272 LYS A N 1
ATOM 2102 C CA . LYS A 1 272 ? -6.617 -4.621 -13.93 1 96.94 272 LYS A CA 1
ATOM 2103 C C . LYS A 1 272 ? -6.168 -5.965 -14.492 1 96.94 272 LYS A C 1
ATOM 2105 O O . LYS A 1 272 ? -5.34 -6.016 -15.406 1 96.94 272 LYS A O 1
ATOM 2110 N N . ILE A 1 273 ? -6.668 -7.031 -13.992 1 98.5 273 ILE A N 1
ATOM 2111 C CA . ILE A 1 273 ? -6.32 -8.367 -14.469 1 98.5 273 ILE A CA 1
ATOM 2112 C C . ILE A 1 273 ? -6.816 -8.555 -15.898 1 98.5 273 ILE A C 1
ATOM 2114 O O . ILE A 1 273 ? -6.117 -9.125 -16.734 1 98.5 273 ILE A O 1
ATOM 2118 N N . GLN A 1 274 ? -8.023 -8.039 -16.141 1 98.62 274 GLN A N 1
ATOM 2119 C CA . GLN A 1 274 ? -8.617 -8.156 -17.469 1 98.62 274 GLN A CA 1
ATOM 2120 C C . GLN A 1 274 ? -7.723 -7.523 -18.531 1 98.62 274 GLN A C 1
ATOM 2122 O O . GLN A 1 274 ? -7.586 -8.055 -19.641 1 98.62 274 GLN A O 1
ATOM 2127 N N . MET A 1 275 ? -7.145 -6.402 -18.234 1 97.75 275 MET A N 1
ATOM 2128 C CA . MET A 1 275 ? -6.246 -5.746 -19.172 1 97.75 275 MET A CA 1
ATOM 2129 C C . MET A 1 275 ? -5.066 -6.645 -19.516 1 97.75 275 MET A C 1
ATOM 2131 O O . MET A 1 275 ? -4.648 -6.711 -20.688 1 97.75 275 MET A O 1
ATOM 2135 N N . GLY A 1 276 ? -4.523 -7.301 -18.5 1 97.94 276 GLY A N 1
ATOM 2136 C CA . GLY A 1 276 ? -3.473 -8.273 -18.766 1 97.94 276 GLY A CA 1
ATOM 2137 C C . GLY A 1 276 ? -3.916 -9.398 -19.672 1 97.94 276 GLY A C 1
ATOM 2138 O O . GLY A 1 276 ? -3.18 -9.797 -20.578 1 97.94 276 GLY A O 1
ATOM 2139 N N . CYS A 1 277 ? -5.113 -9.891 -19.438 1 98.69 277 CYS A N 1
ATOM 2140 C CA . CYS A 1 277 ? -5.668 -10.945 -20.281 1 98.69 277 CYS A CA 1
ATOM 2141 C C . CYS A 1 277 ? -5.812 -10.461 -21.719 1 98.69 277 CYS A C 1
ATOM 2143 O O . CYS A 1 277 ? -5.422 -11.164 -22.656 1 98.69 277 CYS A O 1
ATOM 2145 N N . GLU A 1 278 ? -6.367 -9.281 -21.875 1 98.5 278 GLU A N 1
ATOM 2146 C CA . GLU A 1 278 ? -6.586 -8.719 -23.203 1 98.5 278 GLU A CA 1
ATOM 2147 C C . GLU A 1 278 ? -5.27 -8.562 -23.969 1 98.5 278 GLU A C 1
ATOM 2149 O O . GLU A 1 278 ? -5.215 -8.797 -25.172 1 98.5 278 GLU A O 1
ATOM 2154 N N . ARG A 1 279 ? -4.297 -8.203 -23.25 1 97.62 279 ARG A N 1
ATOM 2155 C CA . ARG A 1 279 ? -2.988 -8.055 -23.875 1 97.62 279 ARG A CA 1
ATOM 2156 C C . ARG A 1 279 ? -2.486 -9.391 -24.422 1 97.62 279 ARG A C 1
ATOM 2158 O O . ARG A 1 279 ? -2.01 -9.469 -25.547 1 97.62 279 ARG A O 1
ATOM 2165 N N . GLN A 1 280 ? -2.59 -10.438 -23.641 1 98.19 280 GLN A N 1
ATOM 2166 C CA . GLN A 1 280 ? -2.127 -11.75 -24.078 1 98.19 280 GLN A CA 1
ATOM 2167 C C . GLN A 1 280 ? -2.992 -12.281 -25.203 1 98.19 280 GLN A C 1
ATOM 2169 O O . GLN A 1 280 ? -2.477 -12.867 -26.172 1 98.19 280 GLN A O 1
ATOM 2174 N N . ILE A 1 281 ? -4.297 -12.094 -25.094 1 97.94 281 ILE A N 1
ATOM 2175 C CA . ILE A 1 281 ? -5.223 -12.516 -26.141 1 97.94 281 ILE A CA 1
ATOM 2176 C C . ILE A 1 281 ? -4.82 -11.875 -27.469 1 97.94 281 ILE A C 1
ATOM 2178 O O . ILE A 1 281 ? -4.742 -12.555 -28.5 1 97.94 281 ILE A O 1
ATOM 2182 N N . SER A 1 282 ? -4.625 -10.555 -27.422 1 97.56 282 SER A N 1
ATOM 2183 C CA . SER A 1 282 ? -4.254 -9.805 -28.609 1 97.56 282 SER A CA 1
ATOM 2184 C C . SER A 1 282 ? -2.908 -10.266 -29.156 1 97.56 282 SER A C 1
ATOM 2186 O O . SER A 1 282 ? -2.732 -10.383 -30.375 1 97.56 282 SER A O 1
ATOM 2188 N N . ARG A 1 283 ? -2.002 -10.539 -28.312 1 96.56 283 ARG A N 1
ATOM 2189 C CA . ARG A 1 283 ? -0.644 -10.906 -28.703 1 96.56 283 ARG A CA 1
ATOM 2190 C C . ARG A 1 283 ? -0.634 -12.203 -29.5 1 96.56 283 ARG A C 1
ATOM 2192 O O . ARG A 1 283 ? 0.038 -12.305 -30.531 1 96.56 283 ARG A O 1
ATOM 2199 N N . ILE A 1 284 ? -1.469 -13.18 -28.984 1 96 284 ILE A N 1
ATOM 2200 C CA . ILE A 1 284 ? -1.409 -14.477 -29.641 1 96 284 ILE A CA 1
ATOM 2201 C C . ILE A 1 284 ? -2.627 -14.656 -30.547 1 96 284 ILE A C 1
ATOM 2203 O O . ILE A 1 284 ? -2.809 -15.719 -31.156 1 96 284 ILE A O 1
ATOM 2207 N N . ARG A 1 285 ? -3.502 -13.688 -30.766 1 96.06 285 ARG A N 1
ATOM 2208 C CA . ARG A 1 285 ? -4.734 -13.758 -31.547 1 96.06 285 ARG A CA 1
ATOM 2209 C C . ARG A 1 285 ? -5.547 -14.992 -31.172 1 96.06 285 ARG A C 1
ATOM 2211 O O . ARG A 1 285 ? -5.918 -15.789 -32.031 1 96.06 285 ARG A O 1
ATOM 2218 N N . LEU A 1 286 ? -5.75 -15.086 -29.812 1 97.62 286 LEU A N 1
ATOM 2219 C CA . LEU A 1 286 ? -6.441 -16.25 -29.266 1 97.62 286 LEU A CA 1
ATOM 2220 C C . LEU A 1 286 ? -7.875 -16.328 -29.781 1 97.62 286 LEU A C 1
ATOM 2222 O O . LEU A 1 286 ? -8.672 -15.406 -29.562 1 97.62 286 LEU A O 1
ATOM 2226 N N . PRO A 1 287 ? -8.211 -17.422 -30.453 1 96.88 287 PRO A N 1
ATOM 2227 C CA . PRO A 1 287 ? -9.594 -17.562 -30.906 1 96.88 287 PRO A CA 1
ATOM 2228 C C . PRO A 1 287 ? -10.602 -17.578 -29.766 1 96.88 287 PRO A C 1
ATOM 2230 O O . PRO A 1 287 ? -10.281 -18.062 -28.672 1 96.88 287 PRO A O 1
ATOM 2233 N N . SER A 1 288 ? -11.773 -17.156 -29.984 1 96.25 288 SER A N 1
ATOM 2234 C CA . SER A 1 288 ? -12.789 -16.969 -28.953 1 96.25 288 SER A CA 1
ATOM 2235 C C . SER A 1 288 ? -13.273 -18.297 -28.406 1 96.25 288 SER A C 1
ATOM 2237 O O . SER A 1 288 ? -13.852 -18.359 -27.312 1 96.25 288 SER A O 1
ATOM 2239 N N . ASP A 1 289 ? -13.062 -19.359 -29.125 1 97.38 289 ASP A N 1
ATOM 2240 C CA . ASP A 1 289 ? -13.547 -20.672 -28.688 1 97.38 289 ASP A CA 1
ATOM 2241 C C . ASP A 1 289 ? -12.516 -21.359 -27.797 1 97.38 289 ASP A C 1
ATOM 2243 O O . ASP A 1 289 ? -12.781 -22.438 -27.25 1 97.38 289 ASP A O 1
ATOM 2247 N N . GLN A 1 290 ? -11.344 -20.75 -27.656 1 98.12 290 GLN A N 1
ATOM 2248 C CA . GLN A 1 290 ? -10.32 -21.312 -26.766 1 98.12 290 GLN A CA 1
ATOM 2249 C C . GLN A 1 290 ? -10.562 -20.906 -25.312 1 98.12 290 GLN A C 1
ATOM 2251 O O . GLN A 1 290 ? -10.977 -19.781 -25.047 1 98.12 290 GLN A O 1
ATOM 2256 N N . PRO A 1 291 ? -10.273 -21.719 -24.375 1 98.56 291 PRO A N 1
ATOM 2257 C CA . PRO A 1 291 ? -10.711 -21.5 -23 1 98.56 291 PRO A CA 1
ATOM 2258 C C . PRO A 1 291 ? -9.703 -20.703 -22.172 1 98.56 291 PRO A C 1
ATOM 2260 O O . PRO A 1 291 ? -8.523 -20.625 -22.531 1 98.56 291 PRO A O 1
ATOM 2263 N N . PHE A 1 292 ? -10.172 -20.109 -21.125 1 98.81 292 PHE A N 1
ATOM 2264 C CA . PHE A 1 292 ? -9.367 -19.719 -19.969 1 98.81 292 PHE A CA 1
ATOM 2265 C C . PHE A 1 292 ? -9.305 -20.844 -18.938 1 98.81 292 PHE A C 1
ATOM 2267 O O . PHE A 1 292 ? -10.344 -21.359 -18.5 1 98.81 292 PHE A O 1
ATOM 2274 N N . VAL A 1 293 ? -8.148 -21.312 -18.625 1 98.62 293 VAL A N 1
ATOM 2275 C CA . VAL A 1 293 ? -7.957 -22.281 -17.547 1 98.62 293 VAL A CA 1
ATOM 2276 C C . VAL A 1 293 ? -7.668 -21.562 -16.234 1 98.62 293 VAL A C 1
ATOM 2278 O O . VAL A 1 293 ? -6.68 -20.828 -16.125 1 98.62 293 VAL A O 1
ATOM 2281 N N . GLY A 1 294 ? -8.508 -21.734 -15.297 1 98.56 294 GLY A N 1
ATOM 2282 C CA . GLY A 1 294 ? -8.383 -21.016 -14.039 1 98.56 294 GLY A CA 1
ATOM 2283 C C . GLY A 1 294 ? -7.766 -21.859 -12.938 1 98.56 294 GLY A C 1
ATOM 2284 O O . GLY A 1 294 ? -8.195 -22.984 -12.695 1 98.56 294 GLY A O 1
ATOM 2285 N N . ALA A 1 295 ? -6.77 -21.344 -12.281 1 97.69 295 ALA A N 1
ATOM 2286 C CA . ALA A 1 295 ? -6.113 -21.953 -11.133 1 97.69 295 ALA A CA 1
ATOM 2287 C C . ALA A 1 295 ? -5.961 -20.969 -9.984 1 97.69 295 ALA A C 1
ATOM 2289 O O . ALA A 1 295 ? -6.262 -19.781 -10.133 1 97.69 295 ALA A O 1
ATOM 2290 N N . GLY A 1 296 ? -5.531 -21.484 -8.828 1 96 296 GLY A N 1
ATOM 2291 C CA . GLY A 1 296 ? -5.316 -20.656 -7.66 1 96 296 GLY A CA 1
ATOM 2292 C C . GLY A 1 296 ? -6.574 -20.453 -6.836 1 96 296 GLY A C 1
ATOM 2293 O O . GLY A 1 296 ? -7.684 -20.672 -7.324 1 96 296 GLY A O 1
ATOM 2294 N N . VAL A 1 297 ? -6.441 -19.891 -5.727 1 94.81 297 VAL A N 1
ATOM 2295 C CA . VAL A 1 297 ? -7.543 -19.719 -4.789 1 94.81 297 VAL A CA 1
ATOM 2296 C C . VAL A 1 297 ? -8.453 -18.594 -5.27 1 94.81 297 VAL A C 1
ATOM 2298 O O . VAL A 1 297 ? -9.602 -18.484 -4.836 1 94.81 297 VAL A O 1
ATOM 2301 N N . GLY A 1 298 ? -7.98 -17.75 -6.137 1 97.62 298 GLY A N 1
ATOM 2302 C CA . GLY A 1 298 ? -8.766 -16.641 -6.668 1 97.62 298 GLY A CA 1
ATOM 2303 C C . GLY A 1 298 ? -9.367 -16.938 -8.031 1 97.62 298 GLY A C 1
ATOM 2304 O O . GLY A 1 298 ? -9.82 -16.031 -8.727 1 97.62 298 GLY A O 1
ATOM 2305 N N . ARG A 1 299 ? -9.453 -18.188 -8.453 1 97.94 299 ARG A N 1
ATOM 2306 C CA . ARG A 1 299 ? -9.828 -18.531 -9.828 1 97.94 299 ARG A CA 1
ATOM 2307 C C . ARG A 1 299 ? -11.297 -18.219 -10.078 1 97.94 299 ARG A C 1
ATOM 2309 O O . ARG A 1 299 ? -11.75 -18.203 -11.227 1 97.94 299 ARG A O 1
ATOM 2316 N N . PHE A 1 300 ? -12.055 -17.922 -9.008 1 98.06 300 PHE A N 1
ATOM 2317 C CA . PHE A 1 300 ? -13.422 -17.469 -9.219 1 98.06 300 PHE A CA 1
ATOM 2318 C C . PHE A 1 300 ? -13.438 -16.188 -10.055 1 98.06 300 PHE A C 1
ATOM 2320 O O . PHE A 1 300 ? -14.398 -15.93 -10.781 1 98.06 300 PHE A O 1
ATOM 2327 N N . LEU A 1 301 ? -12.406 -15.406 -10 1 98.62 301 LEU A N 1
ATOM 2328 C CA . LEU A 1 301 ? -12.305 -14.227 -10.844 1 98.62 301 LEU A CA 1
ATOM 2329 C C . LEU A 1 301 ? -12.047 -14.609 -12.297 1 98.62 301 LEU A C 1
ATOM 2331 O O . LEU A 1 301 ? -12.453 -13.891 -13.211 1 98.62 301 LEU A O 1
ATOM 2335 N N . VAL A 1 302 ? -11.32 -15.734 -12.516 1 98.81 302 VAL A N 1
ATOM 2336 C CA . VAL A 1 302 ? -11.016 -16.188 -13.867 1 98.81 302 VAL A CA 1
ATOM 2337 C C . VAL A 1 302 ? -12.305 -16.562 -14.594 1 98.81 302 VAL A C 1
ATOM 2339 O O . VAL A 1 302 ? -12.445 -16.297 -15.789 1 98.81 302 VAL A O 1
ATOM 2342 N N . LYS A 1 303 ? -13.156 -17.203 -13.867 1 98.31 303 LYS A N 1
ATOM 2343 C CA . LYS A 1 303 ? -14.461 -17.531 -14.438 1 98.31 303 LYS A CA 1
ATOM 2344 C C . LYS A 1 303 ? -15.172 -16.281 -14.945 1 98.31 303 LYS A C 1
ATOM 2346 O O . LYS A 1 303 ? -15.711 -16.266 -16.047 1 98.31 303 LYS A O 1
ATOM 2351 N N . GLN A 1 304 ? -15.172 -15.258 -14.156 1 98.5 304 GLN A N 1
ATOM 2352 C CA . GLN A 1 304 ? -15.797 -14 -14.555 1 98.5 304 GLN A CA 1
ATOM 2353 C C . GLN A 1 304 ? -15.062 -13.367 -15.734 1 98.5 304 GLN A C 1
ATOM 2355 O O . GLN A 1 304 ? -15.688 -12.82 -16.641 1 98.5 304 GLN A O 1
ATOM 2360 N N . LEU A 1 305 ? -13.758 -13.398 -15.703 1 98.75 305 LEU A N 1
ATOM 2361 C CA . LEU A 1 305 ? -12.953 -12.859 -16.797 1 98.75 305 LEU A CA 1
ATOM 2362 C C . LEU A 1 305 ? -13.281 -13.562 -18.109 1 98.75 305 LEU A C 1
ATOM 2364 O O . LEU A 1 305 ? -13.406 -12.914 -19.141 1 98.75 305 LEU A O 1
ATOM 2368 N N . ALA A 1 306 ? -13.367 -14.891 -18.047 1 98.75 306 ALA A N 1
ATOM 2369 C CA . ALA A 1 306 ? -13.727 -15.664 -19.234 1 98.75 306 ALA A CA 1
ATOM 2370 C C . ALA A 1 306 ? -15.07 -15.219 -19.797 1 98.75 306 ALA A C 1
ATOM 2372 O O . ALA A 1 306 ? -15.211 -14.992 -21 1 98.75 306 ALA A O 1
ATOM 2373 N N . ALA A 1 307 ? -16.016 -15.055 -18.906 1 98.44 307 ALA A N 1
ATOM 2374 C CA . ALA A 1 307 ? -17.344 -14.594 -19.312 1 98.44 307 ALA A CA 1
ATOM 2375 C C . ALA A 1 307 ? -17.281 -13.195 -19.922 1 98.44 307 ALA A C 1
ATOM 2377 O O . ALA A 1 307 ? -17.859 -12.945 -20.969 1 98.44 307 ALA A O 1
ATOM 2378 N N . ASN A 1 308 ? -16.594 -12.305 -19.281 1 98.31 308 ASN A N 1
ATOM 2379 C CA . ASN A 1 308 ? -16.469 -10.93 -19.75 1 98.31 308 ASN A CA 1
ATOM 2380 C C . ASN A 1 308 ? -15.875 -10.867 -21.156 1 98.31 308 ASN A C 1
ATOM 2382 O O . ASN A 1 308 ? -16.25 -10 -21.953 1 98.31 308 ASN A O 1
ATOM 2386 N N . LEU A 1 309 ? -14.93 -11.781 -21.406 1 98.31 309 LEU A N 1
ATOM 2387 C CA . LEU A 1 309 ? -14.148 -11.664 -22.641 1 98.31 309 LEU A CA 1
ATOM 2388 C C . LEU A 1 309 ? -14.625 -12.664 -23.688 1 98.31 309 LEU A C 1
ATOM 2390 O O . LEU A 1 309 ? -14.031 -12.781 -24.766 1 98.31 309 LEU A O 1
ATOM 2394 N N . GLY A 1 310 ? -15.672 -13.383 -23.359 1 98.06 310 GLY A N 1
ATOM 2395 C CA . GLY A 1 310 ? -16.328 -14.25 -24.328 1 98.06 310 GLY A CA 1
ATOM 2396 C C . GLY A 1 310 ? -15.562 -15.523 -24.609 1 98.06 310 GLY A C 1
ATOM 2397 O O . GLY A 1 310 ? -15.453 -15.953 -25.766 1 98.06 310 GLY A O 1
ATOM 2398 N N . HIS A 1 311 ? -14.883 -16.125 -23.656 1 98.62 311 HIS A N 1
ATOM 2399 C CA . HIS A 1 311 ? -14.172 -17.391 -23.766 1 98.62 311 HIS A CA 1
ATOM 2400 C C . HIS A 1 311 ? -14.781 -18.453 -22.844 1 98.62 311 HIS A C 1
ATOM 2402 O O . HIS A 1 311 ? -15.367 -18.109 -21.812 1 98.62 311 HIS A O 1
ATOM 2408 N N . PRO A 1 312 ? -14.727 -19.719 -23.188 1 98.5 312 PRO A N 1
ATOM 2409 C CA . PRO A 1 312 ? -15.117 -20.75 -22.234 1 98.5 312 PRO A CA 1
ATOM 2410 C C . PRO A 1 312 ? -14.211 -20.781 -21 1 98.5 312 PRO A C 1
ATOM 2412 O O . PRO A 1 312 ? -13.039 -20.406 -21.078 1 98.5 312 PRO A O 1
ATOM 2415 N N . TYR A 1 313 ? -14.766 -21.188 -19.969 1 98.62 313 TYR A N 1
ATOM 2416 C CA . TYR A 1 313 ? -14 -21.375 -18.734 1 98.62 313 TYR A CA 1
ATOM 2417 C C . TYR A 1 313 ? -13.742 -22.859 -18.484 1 98.62 313 TYR A C 1
ATOM 2419 O O . TYR A 1 313 ? -14.633 -23.688 -18.641 1 98.62 313 TYR A O 1
ATOM 2427 N N . LEU A 1 314 ? -12.57 -23.203 -18.141 1 98.12 314 LEU A N 1
ATOM 2428 C CA . LEU A 1 314 ? -12.172 -24.531 -17.703 1 98.12 314 LEU A CA 1
ATOM 2429 C C . LEU A 1 314 ? -11.453 -24.469 -16.359 1 98.12 314 LEU A C 1
ATOM 2431 O O . LEU A 1 314 ? -10.445 -23.75 -16.219 1 98.12 314 LEU A O 1
ATOM 2435 N N . ASP A 1 315 ? -11.961 -25.141 -15.367 1 97.19 315 ASP A N 1
ATOM 2436 C CA . ASP A 1 315 ? -11.289 -25.188 -14.07 1 97.19 315 ASP A CA 1
ATOM 2437 C C . ASP A 1 315 ? -10.07 -26.109 -14.117 1 97.19 315 ASP A C 1
ATOM 2439 O O . ASP A 1 315 ? -10.117 -27.188 -14.703 1 97.19 315 ASP A O 1
ATOM 2443 N N . PHE A 1 316 ? -9.031 -25.656 -13.555 1 96.69 316 PHE A N 1
ATOM 2444 C CA . PHE A 1 316 ? -7.805 -26.438 -13.531 1 96.69 316 PHE A CA 1
ATOM 2445 C C . PHE A 1 316 ? -8.062 -27.828 -12.961 1 96.69 316 PHE A C 1
ATOM 2447 O O . PHE A 1 316 ? -7.43 -28.812 -13.367 1 96.69 316 PHE A O 1
ATOM 2454 N N . ASN A 1 317 ? -9 -27.969 -12.039 1 93.69 317 ASN A N 1
ATOM 2455 C CA . ASN A 1 317 ? -9.383 -29.266 -11.469 1 93.69 317 ASN A CA 1
ATOM 2456 C C . ASN A 1 317 ? -9.859 -30.234 -12.547 1 93.69 317 ASN A C 1
ATOM 2458 O O . ASN A 1 317 ? -9.711 -31.438 -12.406 1 93.69 317 ASN A O 1
ATOM 2462 N N . ASP A 1 318 ? -10.344 -29.688 -13.586 1 93.38 318 ASP A N 1
ATOM 2463 C CA . ASP A 1 318 ? -10.969 -30.516 -14.609 1 93.38 318 ASP A CA 1
ATOM 2464 C C . ASP A 1 318 ? -9.914 -31.109 -15.547 1 93.38 318 ASP A C 1
ATOM 2466 O O . ASP A 1 318 ? -10.234 -31.938 -16.406 1 93.38 318 ASP A O 1
ATOM 2470 N N . LEU A 1 319 ? -8.711 -30.766 -15.383 1 92.75 319 LEU A N 1
ATOM 2471 C CA . LEU A 1 319 ? -7.629 -31.297 -16.203 1 92.75 319 LEU A CA 1
ATOM 2472 C C . LEU A 1 319 ? -7.199 -32.656 -15.695 1 92.75 319 LEU A C 1
ATOM 2474 O O . LEU A 1 319 ? -6.469 -33.375 -16.375 1 92.75 319 LEU A O 1
ATOM 2478 N N . PHE A 1 320 ? -7.664 -32.938 -14.539 1 86.44 320 PHE A N 1
ATOM 2479 C CA . PHE A 1 320 ? -7.273 -34.188 -13.922 1 86.44 320 PHE A CA 1
ATOM 2480 C C . PHE A 1 320 ? -8.398 -35.219 -14.008 1 86.44 320 PHE A C 1
ATOM 2482 O O . PHE A 1 320 ? -9.578 -34.875 -13.922 1 86.44 320 PHE A O 1
ATOM 2489 N N . GLU A 1 321 ? -8.25 -36.438 -14.594 1 70.69 321 GLU A N 1
ATOM 2490 C CA . GLU A 1 321 ? -9.25 -37.469 -14.797 1 70.69 321 GLU A CA 1
ATOM 2491 C C . GLU A 1 321 ? -9.93 -37.844 -13.484 1 70.69 321 GLU A C 1
ATOM 2493 O O . GLU A 1 321 ? -11.141 -38.062 -13.445 1 70.69 321 GLU A O 1
ATOM 2498 N N . GLN A 1 322 ? -9.211 -38.375 -12.484 1 61.59 322 GLN A N 1
ATOM 2499 C CA . GLN A 1 322 ? -9.82 -39 -11.328 1 61.59 322 GLN A CA 1
ATOM 2500 C C . GLN A 1 322 ? -9.969 -38.031 -10.164 1 61.59 322 GLN A C 1
ATOM 2502 O O . GLN A 1 322 ? -9.188 -37.094 -10.039 1 61.59 322 GLN A O 1
ATOM 2507 N N . SER A 1 323 ? -11.219 -38.312 -9.516 1 57.31 323 SER A N 1
ATOM 2508 C CA . SER A 1 323 ? -11.711 -37.5 -8.383 1 57.31 323 SER A CA 1
ATOM 2509 C C . SER A 1 323 ? -10.641 -37.344 -7.309 1 57.31 323 SER A C 1
ATOM 2511 O O . SER A 1 323 ? -10.023 -38.344 -6.895 1 57.31 323 SER A O 1
ATOM 2513 N N . LEU A 1 324 ? -10.023 -36.219 -7.387 1 60.28 324 LEU A N 1
ATOM 2514 C CA . LEU A 1 324 ? -9.102 -35.844 -6.328 1 60.28 324 LEU A CA 1
ATOM 2515 C C . LEU A 1 324 ? -9.703 -36.094 -4.953 1 60.28 324 LEU A C 1
ATOM 2517 O O . LEU A 1 324 ? -10.922 -36.062 -4.781 1 60.28 324 LEU A O 1
ATOM 2521 N N . VAL A 1 325 ? -8.992 -36.969 -4.09 1 61.31 325 VAL A N 1
ATOM 2522 C CA . VAL A 1 325 ? -9.336 -37.281 -2.709 1 61.31 325 VAL A CA 1
ATOM 2523 C C . VAL A 1 325 ? -9.852 -36.031 -1.999 1 61.31 325 VAL A C 1
ATOM 2525 O O . VAL A 1 325 ? -9.57 -34.906 -2.418 1 61.31 325 VAL A O 1
ATOM 2528 N N . SER A 1 326 ? -10.688 -36.406 -1.146 1 63.47 326 SER A N 1
ATOM 2529 C CA . SER A 1 326 ? -11.234 -35.406 -0.224 1 63.47 326 SER A CA 1
ATOM 2530 C C . SER A 1 326 ? -10.133 -34.688 0.544 1 63.47 326 SER A C 1
ATOM 2532 O O . SER A 1 326 ? -9.414 -35.312 1.329 1 63.47 326 SER A O 1
ATOM 2534 N N . SER A 1 327 ? -9.664 -33.656 0.057 1 74 327 SER A N 1
ATOM 2535 C CA . SER A 1 327 ? -8.727 -32.781 0.757 1 74 327 SER A CA 1
ATOM 2536 C C . SER A 1 327 ? -9.312 -31.375 0.937 1 74 327 SER A C 1
ATOM 2538 O O . SER A 1 327 ? -10.242 -30.984 0.23 1 74 327 SER A O 1
ATOM 2540 N N . PRO A 1 328 ? -8.93 -30.797 2.047 1 74.12 328 PRO A N 1
ATOM 2541 C CA . PRO A 1 328 ? -9.391 -29.422 2.246 1 74.12 328 PRO A CA 1
ATOM 2542 C C . PRO A 1 328 ? -9.023 -28.5 1.085 1 74.12 328 PRO A C 1
ATOM 2544 O O . PRO A 1 328 ? -9.703 -27.5 0.84 1 74.12 328 PRO A O 1
ATOM 2547 N N . MET A 1 329 ? -8.008 -28.922 0.348 1 86.31 329 MET A N 1
ATOM 2548 C CA . MET A 1 329 ? -7.574 -28.156 -0.82 1 86.31 329 MET A CA 1
ATOM 2549 C C . MET A 1 329 ? -7.781 -28.953 -2.1 1 86.31 329 MET A C 1
ATOM 2551 O O . MET A 1 329 ? -7.746 -30.188 -2.078 1 86.31 329 MET A O 1
ATOM 2555 N N . SER A 1 330 ? -8.047 -28.234 -3.119 1 89.5 330 SER A N 1
ATOM 2556 C CA . SER A 1 330 ? -8.164 -28.875 -4.418 1 89.5 330 SER A CA 1
ATOM 2557 C C . SER A 1 330 ? -6.891 -28.734 -5.238 1 89.5 330 SER A C 1
ATOM 2559 O O . SER A 1 330 ? -5.977 -28 -4.844 1 89.5 330 SER A O 1
ATOM 2561 N N . ALA A 1 331 ? -6.789 -29.422 -6.332 1 91.88 331 ALA A N 1
ATOM 2562 C CA . ALA A 1 331 ? -5.648 -29.328 -7.238 1 91.88 331 ALA A CA 1
ATOM 2563 C C . ALA A 1 331 ? -5.449 -27.891 -7.719 1 91.88 331 ALA A C 1
ATOM 2565 O O . ALA A 1 331 ? -4.32 -27.391 -7.75 1 91.88 331 ALA A O 1
ATOM 2566 N N . ALA A 1 332 ? -6.504 -27.219 -8.008 1 93.56 332 ALA A N 1
ATOM 2567 C CA . ALA A 1 332 ? -6.449 -25.859 -8.523 1 93.56 332 ALA A CA 1
ATOM 2568 C C . ALA A 1 332 ? -5.934 -24.891 -7.469 1 93.56 332 ALA A C 1
ATOM 2570 O O . ALA A 1 332 ? -5.332 -23.859 -7.797 1 93.56 332 ALA A O 1
ATOM 2571 N N . ASP A 1 333 ? -6.129 -25.203 -6.164 1 93.44 333 ASP A N 1
ATOM 2572 C CA . ASP A 1 333 ? -5.66 -24.359 -5.066 1 93.44 333 ASP A CA 1
ATOM 2573 C C . ASP A 1 333 ? -4.145 -24.453 -4.918 1 93.44 333 ASP A C 1
ATOM 2575 O O . ASP A 1 333 ? -3.512 -23.516 -4.406 1 93.44 333 ASP A O 1
ATOM 2579 N N . CYS A 1 334 ? -3.619 -25.562 -5.383 1 93.75 334 CYS A N 1
ATOM 2580 C CA . CYS A 1 334 ? -2.197 -25.844 -5.242 1 93.75 334 CYS A CA 1
ATOM 2581 C C . CYS A 1 334 ? -1.591 -26.266 -6.574 1 93.75 334 CYS A C 1
ATOM 2583 O O . CYS A 1 334 ? -0.868 -27.266 -6.648 1 93.75 334 CYS A O 1
ATOM 2585 N N . ALA A 1 335 ? -1.889 -25.516 -7.543 1 95.94 335 ALA A N 1
ATOM 2586 C CA . ALA A 1 335 ? -1.629 -25.891 -8.93 1 95.94 335 ALA A CA 1
ATOM 2587 C C . ALA A 1 335 ? -0.15 -26.203 -9.148 1 95.94 335 ALA A C 1
ATOM 2589 O O . ALA A 1 335 ? 0.198 -27.234 -9.727 1 95.94 335 ALA A O 1
ATOM 2590 N N . PRO A 1 336 ? 0.773 -25.375 -8.664 1 96.88 336 PRO A N 1
ATOM 2591 C CA . PRO A 1 336 ? 2.184 -25.672 -8.93 1 96.88 336 PRO A CA 1
ATOM 2592 C C . PRO A 1 336 ? 2.635 -27 -8.297 1 96.88 336 PRO A C 1
ATOM 2594 O O . PRO A 1 336 ? 3.4 -27.75 -8.914 1 96.88 336 PRO A O 1
ATOM 2597 N N . ALA A 1 337 ? 2.16 -27.328 -7.164 1 96.5 337 ALA A N 1
ATOM 2598 C CA . ALA A 1 337 ? 2.566 -28.531 -6.465 1 96.5 337 ALA A CA 1
ATOM 2599 C C . ALA A 1 337 ? 2.113 -29.781 -7.223 1 96.5 337 ALA A C 1
ATOM 2601 O O . ALA A 1 337 ? 2.904 -30.703 -7.441 1 96.5 337 ALA A O 1
ATOM 2602 N N . ILE A 1 338 ? 0.893 -29.781 -7.617 1 95.44 338 ILE A N 1
ATOM 2603 C CA . ILE A 1 338 ? 0.377 -30.953 -8.305 1 95.44 338 ILE A CA 1
ATOM 2604 C C . ILE A 1 338 ? 0.936 -31.016 -9.719 1 95.44 338 ILE A C 1
ATOM 2606 O O . ILE A 1 338 ? 1.21 -32.094 -10.242 1 95.44 338 ILE A O 1
ATOM 2610 N N . ALA A 1 339 ? 1.089 -29.875 -10.32 1 96.44 339 ALA A N 1
ATOM 2611 C CA . ALA A 1 339 ? 1.633 -29.844 -11.672 1 96.44 339 ALA A CA 1
ATOM 2612 C C . ALA A 1 339 ? 3.045 -30.406 -11.719 1 96.44 339 ALA A C 1
ATOM 2614 O O . ALA A 1 339 ? 3.369 -31.219 -12.594 1 96.44 339 ALA A O 1
ATOM 2615 N N . VAL A 1 340 ? 3.859 -30.031 -10.758 1 96.88 340 VAL A N 1
ATOM 2616 C CA . VAL A 1 340 ? 5.238 -30.5 -10.773 1 96.88 340 VAL A CA 1
ATOM 2617 C C . VAL A 1 340 ? 5.27 -32 -10.516 1 96.88 340 VAL A C 1
ATOM 2619 O O . VAL A 1 340 ? 6.109 -32.719 -11.07 1 96.88 340 VAL A O 1
ATOM 2622 N N . ALA A 1 341 ? 4.387 -32.531 -9.742 1 95.62 341 ALA A N 1
ATOM 2623 C CA . ALA A 1 341 ? 4.277 -33.969 -9.523 1 95.62 341 ALA A CA 1
ATOM 2624 C C . ALA A 1 341 ? 3.932 -34.688 -10.812 1 95.62 341 ALA A C 1
ATOM 2626 O O . ALA A 1 341 ? 4.555 -35.719 -11.148 1 95.62 341 ALA A O 1
ATOM 2627 N N . TYR A 1 342 ? 3.014 -34.156 -11.531 1 94 342 TYR A N 1
ATOM 2628 C CA . TYR A 1 342 ? 2.574 -34.781 -12.773 1 94 342 TYR A CA 1
ATOM 2629 C C . TYR A 1 342 ? 3.65 -34.688 -13.852 1 94 342 TYR A C 1
ATOM 2631 O O . TYR A 1 342 ? 3.844 -35.625 -14.633 1 94 342 TYR A O 1
ATOM 2639 N N . LEU A 1 343 ? 4.285 -33.531 -13.922 1 94.75 343 LEU A N 1
ATOM 2640 C CA . LEU A 1 343 ? 5.387 -33.375 -14.867 1 94.75 343 LEU A CA 1
ATOM 2641 C C . LEU A 1 343 ? 6.496 -34.375 -14.57 1 94.75 343 LEU A C 1
ATOM 2643 O O . LEU A 1 343 ? 7.086 -34.969 -15.492 1 94.75 343 LEU A O 1
ATOM 2647 N N . ALA A 1 344 ? 6.777 -34.562 -13.305 1 95.12 344 ALA A N 1
ATOM 2648 C CA . ALA A 1 344 ? 7.781 -35.531 -12.898 1 95.12 344 ALA A CA 1
ATOM 2649 C C . ALA A 1 344 ? 7.344 -36.969 -13.258 1 95.12 344 ALA A C 1
ATOM 2651 O O . ALA A 1 344 ? 8.156 -37.75 -13.727 1 95.12 344 ALA A O 1
ATOM 2652 N N . LEU A 1 345 ? 6.105 -37.25 -13.016 1 92.81 345 LEU A N 1
ATOM 2653 C CA . LEU A 1 345 ? 5.562 -38.562 -13.359 1 92.81 345 LEU A CA 1
ATOM 2654 C C . LEU A 1 345 ? 5.75 -38.844 -14.844 1 92.81 345 LEU A C 1
ATOM 2656 O O . LEU A 1 345 ? 6.109 -39.969 -15.219 1 92.81 345 LEU A O 1
ATOM 2660 N N . ALA A 1 346 ? 5.496 -37.875 -15.641 1 89.75 346 ALA A N 1
ATOM 2661 C CA . ALA A 1 346 ? 5.629 -38.031 -17.094 1 89.75 346 ALA A CA 1
ATOM 2662 C C . ALA A 1 346 ? 7.09 -38.219 -17.484 1 89.75 346 ALA A C 1
ATOM 2664 O O . ALA A 1 346 ? 7.387 -38.938 -18.453 1 89.75 346 ALA A O 1
ATOM 2665 N N . GLN A 1 347 ? 7.934 -37.594 -16.812 1 86 347 GLN A N 1
ATOM 2666 C CA . GLN A 1 347 ? 9.352 -37.656 -17.156 1 86 347 GLN A CA 1
ATOM 2667 C C . GLN A 1 347 ? 9.969 -39 -16.703 1 86 347 GLN A C 1
ATOM 2669 O O . GLN A 1 347 ? 10.883 -39.5 -17.359 1 86 347 GLN A O 1
ATOM 2674 N N . PHE A 1 348 ? 9.586 -39.5 -15.602 1 79.06 348 PHE A N 1
ATOM 2675 C CA . PHE A 1 348 ? 10.242 -40.688 -15.016 1 79.06 348 PHE A CA 1
ATOM 2676 C C . PHE A 1 348 ? 9.539 -41.969 -15.43 1 79.06 348 PHE A C 1
ATOM 2678 O O . PHE A 1 348 ? 9.945 -43.062 -15.039 1 79.06 348 PHE A O 1
ATOM 2685 N N . LYS A 1 349 ? 8.539 -41.938 -16.219 1 67.5 349 LYS A N 1
ATOM 2686 C CA . LYS A 1 349 ? 7.941 -43.125 -16.812 1 67.5 349 LYS A CA 1
ATOM 2687 C C . LYS A 1 349 ? 8.797 -43.656 -17.953 1 67.5 349 LYS A C 1
ATOM 2689 O O . LYS A 1 349 ? 9.375 -42.875 -18.719 1 67.5 349 LYS A O 1
ATOM 2694 N N . MET B 1 1 ? 5.375 36.969 36.062 1 42.03 1 MET B N 1
ATOM 2695 C CA . MET B 1 1 ? 6.109 35.75 35.688 1 42.03 1 MET B CA 1
ATOM 2696 C C . MET B 1 1 ? 5.938 35.438 34.188 1 42.03 1 MET B C 1
ATOM 2698 O O . MET B 1 1 ? 4.832 35.531 33.656 1 42.03 1 MET B O 1
ATOM 2702 N N . GLN B 1 2 ? 6.914 35.562 33.406 1 56.06 2 GLN B N 1
ATOM 2703 C CA . GLN B 1 2 ? 6.934 35.469 31.953 1 56.06 2 GLN B CA 1
ATOM 2704 C C . GLN B 1 2 ? 6.352 34.156 31.453 1 56.06 2 GLN B C 1
ATOM 2706 O O . GLN B 1 2 ? 6.754 33.094 31.906 1 56.06 2 GLN B O 1
ATOM 2711 N N . THR B 1 3 ? 5.109 34.156 30.953 1 77.31 3 THR B N 1
ATOM 2712 C CA . THR B 1 3 ? 4.422 32.875 30.766 1 77.31 3 THR B CA 1
ATOM 2713 C C . THR B 1 3 ? 4.711 32.312 29.375 1 77.31 3 THR B C 1
ATOM 2715 O O . THR B 1 3 ? 4.195 32.812 28.375 1 77.31 3 THR B O 1
ATOM 2718 N N . ASN B 1 4 ? 5.824 31.547 29.203 1 90.88 4 ASN B N 1
ATOM 2719 C CA . ASN B 1 4 ? 6.191 30.781 28.031 1 90.88 4 ASN B CA 1
ATOM 2720 C C . ASN B 1 4 ? 5.145 29.719 27.703 1 90.88 4 ASN B C 1
ATOM 2722 O O . ASN B 1 4 ? 4.441 29.234 28.594 1 90.88 4 ASN B O 1
ATOM 2726 N N . ILE B 1 5 ? 4.895 29.594 26.438 1 95.19 5 ILE B N 1
ATOM 2727 C CA . ILE B 1 5 ? 3.906 28.625 25.984 1 95.19 5 ILE B CA 1
ATOM 2728 C C . ILE B 1 5 ? 4.598 27.516 25.203 1 95.19 5 ILE B C 1
ATOM 2730 O O . ILE B 1 5 ? 5.465 27.766 24.375 1 95.19 5 ILE B O 1
ATOM 2734 N N . ILE B 1 6 ? 4.312 26.281 25.531 1 96.19 6 ILE B N 1
ATOM 2735 C CA . ILE B 1 6 ? 4.711 25.141 24.703 1 96.19 6 ILE B CA 1
ATOM 2736 C C . ILE B 1 6 ? 3.512 24.656 23.891 1 96.19 6 ILE B C 1
ATOM 2738 O O . ILE B 1 6 ? 2.477 24.297 24.469 1 96.19 6 ILE B O 1
ATOM 2742 N N . GLY B 1 7 ? 3.631 24.766 22.562 1 97.31 7 GLY B N 1
ATOM 2743 C CA . GLY B 1 7 ? 2.682 24.094 21.688 1 97.31 7 GLY B CA 1
ATOM 2744 C C . GLY B 1 7 ? 3.047 22.656 21.406 1 97.31 7 GLY B C 1
ATOM 2745 O O . GLY B 1 7 ? 4.195 22.344 21.062 1 97.31 7 GLY B O 1
ATOM 2746 N N . TRP B 1 8 ? 2.016 21.766 21.547 1 97.38 8 TRP B N 1
ATOM 2747 C CA . TRP B 1 8 ? 2.223 20.344 21.328 1 97.38 8 TRP B CA 1
ATOM 2748 C C . TRP B 1 8 ? 1.379 19.844 20.172 1 97.38 8 TRP B C 1
ATOM 2750 O O . TRP B 1 8 ? 0.191 20.156 20.062 1 97.38 8 TRP B O 1
ATOM 2760 N N . ASP B 1 9 ? 1.973 19.109 19.297 1 96.94 9 ASP B N 1
ATOM 2761 C CA . ASP B 1 9 ? 1.287 18.297 18.297 1 96.94 9 ASP B CA 1
ATOM 2762 C C . ASP B 1 9 ? 1.54 16.812 18.516 1 96.94 9 ASP B C 1
ATOM 2764 O O . ASP B 1 9 ? 2.598 16.297 18.156 1 96.94 9 ASP B O 1
ATOM 2768 N N . ILE B 1 10 ? 0.566 16.141 19.016 1 95.31 10 ILE B N 1
ATOM 2769 C CA . ILE B 1 10 ? 0.706 14.742 19.406 1 95.31 10 ILE B CA 1
ATOM 2770 C C . ILE B 1 10 ? 0.191 13.844 18.281 1 95.31 10 ILE B C 1
ATOM 2772 O O . ILE B 1 10 ? -1.015 13.609 18.172 1 95.31 10 ILE B O 1
ATOM 2776 N N . GLY B 1 11 ? 1.114 13.312 17.594 1 90.19 11 GLY B N 1
ATOM 2777 C CA . GLY B 1 11 ? 0.763 12.398 16.516 1 90.19 11 GLY B CA 1
ATOM 2778 C C . GLY B 1 11 ? 0.89 10.938 16.906 1 90.19 11 GLY B C 1
ATOM 2779 O O . GLY B 1 11 ? 1.207 10.625 18.062 1 90.19 11 GLY B O 1
ATOM 2780 N N . GLY B 1 12 ? 0.561 10.109 15.961 1 84.81 12 GLY B N 1
ATOM 2781 C CA . GLY B 1 12 ? 0.682 8.68 16.219 1 84.81 12 GLY B CA 1
ATOM 2782 C C . GLY B 1 12 ? 2.117 8.188 16.188 1 84.81 12 GLY B C 1
ATOM 2783 O O . GLY B 1 12 ? 2.459 7.211 16.859 1 84.81 12 GLY B O 1
ATOM 2784 N N . ALA B 1 13 ? 2.896 8.859 15.391 1 82.69 13 ALA B N 1
ATOM 2785 C CA . ALA B 1 13 ? 4.258 8.375 15.188 1 82.69 13 ALA B CA 1
ATOM 2786 C C . ALA B 1 13 ? 5.281 9.383 15.711 1 82.69 13 ALA B C 1
ATOM 2788 O O . ALA B 1 13 ? 6.434 9.023 15.969 1 82.69 13 ALA B O 1
ATOM 2789 N N . HIS B 1 14 ? 4.801 10.625 15.852 1 88.5 14 HIS B N 1
ATOM 2790 C CA . HIS B 1 14 ? 5.727 11.664 16.266 1 88.5 14 HIS B CA 1
ATOM 2791 C C . HIS B 1 14 ? 5.082 12.609 17.281 1 88.5 14 HIS B C 1
ATOM 2793 O O . HIS B 1 14 ? 3.869 12.836 17.234 1 88.5 14 HIS B O 1
ATOM 2799 N N . LEU B 1 15 ? 5.918 13.094 18.109 1 93.62 15 LEU B N 1
ATOM 2800 C CA . LEU B 1 15 ? 5.582 14.195 19 1 93.62 15 LEU B CA 1
ATOM 2801 C C . LEU B 1 15 ? 6.363 15.453 18.625 1 93.62 15 LEU B C 1
ATOM 2803 O O . LEU B 1 15 ? 7.582 15.406 18.469 1 93.62 15 LEU B O 1
ATOM 2807 N N . LYS B 1 16 ? 5.652 16.547 18.359 1 94.62 16 LYS B N 1
ATOM 2808 C CA . LYS B 1 16 ? 6.281 17.828 18.047 1 94.62 16 LYS B CA 1
ATOM 2809 C C . LYS B 1 16 ? 5.965 18.875 19.125 1 94.62 16 LYS B C 1
ATOM 2811 O O . LYS B 1 16 ? 4.863 18.875 19.672 1 94.62 16 LYS B O 1
ATOM 2816 N N . ALA B 1 17 ? 6.949 19.672 19.422 1 95.38 17 ALA B N 1
ATOM 2817 C CA . ALA B 1 17 ? 6.773 20.734 20.406 1 95.38 17 ALA B CA 1
ATOM 2818 C C . ALA B 1 17 ? 7.469 22.016 19.969 1 95.38 17 ALA B C 1
ATOM 2820 O O . ALA B 1 17 ? 8.531 21.969 19.344 1 95.38 17 ALA B O 1
ATOM 2821 N N . ALA B 1 18 ? 6.879 23.109 20.25 1 94.38 18 ALA B N 1
ATOM 2822 C CA . ALA B 1 18 ? 7.449 24.438 20.016 1 94.38 18 ALA B CA 1
ATOM 2823 C C . ALA B 1 18 ? 7.293 25.328 21.234 1 94.38 18 ALA B C 1
ATOM 2825 O O . ALA B 1 18 ? 6.191 25.484 21.766 1 94.38 18 ALA B O 1
ATOM 2826 N N . LEU B 1 19 ? 8.391 25.859 21.688 1 93.94 19 LEU B N 1
ATOM 2827 C CA . LEU B 1 19 ? 8.398 26.781 22.828 1 93.94 19 LEU B CA 1
ATOM 2828 C C . LEU B 1 19 ? 8.492 28.219 22.344 1 93.94 19 LEU B C 1
ATOM 2830 O O . LEU B 1 19 ? 9.406 28.578 21.578 1 93.94 19 LEU B O 1
ATOM 2834 N N . ILE B 1 20 ? 7.508 29.016 22.734 1 92.25 20 ILE B N 1
ATOM 2835 C CA . ILE B 1 20 ? 7.559 30.438 22.422 1 92.25 20 ILE B CA 1
ATOM 2836 C C . ILE B 1 20 ? 7.469 31.266 23.703 1 92.25 20 ILE B C 1
ATOM 2838 O O . ILE B 1 20 ? 6.898 30.812 24.688 1 92.25 20 ILE B O 1
ATOM 2842 N N . ASN B 1 21 ? 8.055 32.438 23.688 1 89.81 21 ASN B N 1
ATOM 2843 C CA . ASN B 1 21 ? 7.934 33.312 24.844 1 89.81 21 ASN B CA 1
ATOM 2844 C C . ASN B 1 21 ? 6.77 34.281 24.688 1 89.81 21 ASN B C 1
ATOM 2846 O O . ASN B 1 21 ? 6.004 34.219 23.719 1 89.81 21 ASN B O 1
ATOM 2850 N N . GLU B 1 22 ? 6.582 35.219 25.641 1 87.38 22 GLU B N 1
ATOM 2851 C CA . GLU B 1 22 ? 5.438 36.125 25.703 1 87.38 22 GLU B CA 1
ATOM 2852 C C . GLU B 1 22 ? 5.465 37.125 24.547 1 87.38 22 GLU B C 1
ATOM 2854 O O . GLU B 1 22 ? 4.434 37.719 24.203 1 87.38 22 GLU B O 1
ATOM 2859 N N . LEU B 1 23 ? 6.633 37.312 23.969 1 85.44 23 LEU B N 1
ATOM 2860 C CA . LEU B 1 23 ? 6.781 38.25 22.875 1 85.44 23 LEU B CA 1
ATOM 2861 C C . LEU B 1 23 ? 6.559 37.594 21.531 1 85.44 23 LEU B C 1
ATOM 2863 O O . LEU B 1 23 ? 6.562 38.25 20.484 1 85.44 23 LEU B O 1
ATOM 2867 N N . GLY B 1 24 ? 6.34 36.281 21.594 1 86.44 24 GLY B N 1
ATOM 2868 C CA . GLY B 1 24 ? 6.105 35.531 20.359 1 86.44 24 GLY B CA 1
ATOM 2869 C C . GLY B 1 24 ? 7.379 35.031 19.719 1 86.44 24 GLY B C 1
ATOM 2870 O O . GLY B 1 24 ? 7.387 34.688 18.531 1 86.44 24 GLY B O 1
ATOM 2871 N N . GLU B 1 25 ? 8.43 35.062 20.438 1 87.69 25 GLU B N 1
ATOM 2872 C CA . GLU B 1 25 ? 9.68 34.5 19.938 1 87.69 25 GLU B CA 1
ATOM 2873 C C . GLU B 1 25 ? 9.758 33 20.156 1 87.69 25 GLU B C 1
ATOM 2875 O O . GLU B 1 25 ? 9.5 32.5 21.25 1 87.69 25 GLU B O 1
ATOM 2880 N N . ALA B 1 26 ? 10.023 32.312 19.031 1 89.94 26 ALA B N 1
ATOM 2881 C CA . ALA B 1 26 ? 10.219 30.875 19.156 1 89.94 26 ALA B CA 1
ATOM 2882 C C . ALA B 1 26 ? 11.562 30.562 19.812 1 89.94 26 ALA B C 1
ATOM 2884 O O . ALA B 1 26 ? 12.617 31 19.328 1 89.94 26 ALA B O 1
ATOM 2885 N N . LEU B 1 27 ? 11.578 29.797 20.844 1 88.69 27 LEU B N 1
ATOM 2886 C CA . LEU B 1 27 ? 12.781 29.5 21.609 1 88.69 27 LEU B CA 1
ATOM 2887 C C . LEU B 1 27 ? 13.305 28.109 21.297 1 88.69 27 LEU B C 1
ATOM 2889 O O . LEU B 1 27 ? 14.508 27.859 21.375 1 88.69 27 LEU B O 1
ATOM 2893 N N . ALA B 1 28 ? 12.43 27.25 20.984 1 90.25 28 ALA B N 1
ATOM 2894 C CA . ALA B 1 28 ? 12.805 25.875 20.672 1 90.25 28 ALA B CA 1
ATOM 2895 C C . ALA B 1 28 ? 11.727 25.188 19.844 1 90.25 28 ALA B C 1
ATOM 2897 O O . ALA B 1 28 ? 10.531 25.438 20.031 1 90.25 28 ALA B O 1
ATOM 2898 N N . ILE B 1 29 ? 12.086 24.438 18.938 1 92 29 ILE B N 1
ATOM 2899 C CA . ILE B 1 29 ? 11.227 23.547 18.156 1 92 29 ILE B CA 1
ATOM 2900 C C . ILE B 1 29 ? 11.844 22.156 18.094 1 92 29 ILE B C 1
ATOM 2902 O O . ILE B 1 29 ? 12.977 21.984 17.641 1 92 29 ILE B O 1
ATOM 2906 N N . VAL B 1 30 ? 11.062 21.188 18.547 1 90.88 30 VAL B N 1
ATOM 2907 C CA . VAL B 1 30 ? 11.625 19.844 18.703 1 90.88 30 VAL B CA 1
ATOM 2908 C C . VAL B 1 30 ? 10.648 18.797 18.172 1 90.88 30 VAL B C 1
ATOM 2910 O O . VAL B 1 30 ? 9.43 19 18.203 1 90.88 30 VAL B O 1
ATOM 2913 N N . GLN B 1 31 ? 11.117 17.812 17.562 1 91.06 31 GLN B N 1
ATOM 2914 C CA . GLN B 1 31 ? 10.367 16.625 17.172 1 91.06 31 GLN B CA 1
ATOM 2915 C C . GLN B 1 31 ? 11.008 15.359 17.75 1 91.06 31 GLN B C 1
ATOM 2917 O O . GLN B 1 31 ? 12.227 15.219 17.75 1 91.06 31 GLN B O 1
ATOM 2922 N N . ARG B 1 32 ? 10.203 14.469 18.281 1 90.88 32 ARG B N 1
ATOM 2923 C CA . ARG B 1 32 ? 10.648 13.18 18.797 1 90.88 32 ARG B CA 1
ATOM 2924 C C . ARG B 1 32 ? 9.766 12.047 18.281 1 90.88 32 ARG B C 1
ATOM 2926 O O . ARG B 1 32 ? 8.555 12.227 18.109 1 90.88 32 ARG B O 1
ATOM 2933 N N . PRO B 1 33 ? 10.406 10.875 18 1 88.12 33 PRO B N 1
ATOM 2934 C CA . PRO B 1 33 ? 9.562 9.719 17.688 1 88.12 33 PRO B CA 1
ATOM 2935 C C . PRO B 1 33 ? 8.656 9.328 18.859 1 88.12 33 PRO B C 1
ATOM 2937 O O . PRO B 1 33 ? 9.062 9.414 20.016 1 88.12 33 PRO B O 1
ATOM 2940 N N . CYS B 1 34 ? 7.531 9.023 18.594 1 90.12 34 CYS B N 1
ATOM 2941 C CA . CYS B 1 34 ? 6.543 8.594 19.578 1 90.12 34 CYS B CA 1
ATOM 2942 C C . CYS B 1 34 ? 5.59 7.566 18.984 1 90.12 34 CYS B C 1
ATOM 2944 O O . CYS B 1 34 ? 4.582 7.93 18.375 1 90.12 34 CYS B O 1
ATOM 2946 N N . ALA B 1 35 ? 5.836 6.234 19.234 1 85.25 35 ALA B N 1
ATOM 2947 C CA . ALA B 1 35 ? 4.984 5.168 18.719 1 85.25 35 ALA B CA 1
ATOM 2948 C C . ALA B 1 35 ? 3.742 4.988 19.594 1 85.25 35 ALA B C 1
ATOM 2950 O O . ALA B 1 35 ? 3.588 3.959 20.25 1 85.25 35 ALA B O 1
ATOM 2951 N N . LEU B 1 36 ? 2.912 5.914 19.469 1 85.75 36 LEU B N 1
ATOM 2952 C CA . LEU B 1 36 ? 1.735 5.953 20.328 1 85.75 36 LEU B CA 1
ATOM 2953 C C . LEU B 1 36 ? 0.88 4.707 20.141 1 85.75 36 LEU B C 1
ATOM 2955 O O . LEU B 1 36 ? 0.185 4.277 21.062 1 85.75 36 LEU B O 1
ATOM 2959 N N . TRP B 1 37 ? 0.901 4.109 18.969 1 78.25 37 TRP B N 1
ATOM 2960 C CA . TRP B 1 37 ? 0.116 2.914 18.672 1 78.25 37 TRP B CA 1
ATOM 2961 C C . TRP B 1 37 ? 0.553 1.745 19.547 1 78.25 37 TRP B C 1
ATOM 2963 O O . TRP B 1 37 ? -0.172 0.756 19.672 1 78.25 37 TRP B O 1
ATOM 2973 N N . GLN B 1 38 ? 1.706 1.873 20.141 1 80.88 38 GLN B N 1
ATOM 2974 C CA . GLN B 1 38 ? 2.211 0.825 21.031 1 80.88 38 GLN B CA 1
ATOM 2975 C C . GLN B 1 38 ? 1.769 1.058 22.469 1 80.88 38 GLN B C 1
ATOM 2977 O O . GLN B 1 38 ? 1.898 0.171 23.312 1 80.88 38 GLN B O 1
ATOM 2982 N N . GLY B 1 39 ? 1.333 2.262 22.781 1 84.44 39 GLY B N 1
ATOM 2983 C CA . GLY B 1 39 ? 0.869 2.527 24.141 1 84.44 39 GLY B CA 1
ATOM 2984 C C . GLY B 1 39 ? 1.119 3.955 24.594 1 84.44 39 GLY B C 1
ATOM 2985 O O . GLY B 1 39 ? 1.977 4.645 24.031 1 84.44 39 GLY B O 1
ATOM 2986 N N . ILE B 1 40 ? 0.43 4.332 25.688 1 88.5 40 ILE B N 1
ATOM 2987 C CA . ILE B 1 40 ? 0.458 5.695 26.219 1 88.5 40 ILE B CA 1
ATOM 2988 C C . ILE B 1 40 ? 1.817 5.973 26.844 1 88.5 40 ILE B C 1
ATOM 2990 O O . ILE B 1 40 ? 2.23 7.129 26.969 1 88.5 40 ILE B O 1
ATOM 2994 N N . GLU B 1 41 ? 2.482 4.91 27.188 1 90.94 41 GLU B N 1
ATOM 2995 C CA . GLU B 1 41 ? 3.797 5.051 27.812 1 90.94 41 GLU B CA 1
ATOM 2996 C C . GLU B 1 41 ? 4.801 5.668 26.844 1 90.94 41 GLU B C 1
ATOM 2998 O O . GLU B 1 41 ? 5.738 6.352 27.25 1 90.94 41 GLU B O 1
ATOM 3003 N N . GLN B 1 42 ? 4.562 5.414 25.562 1 92.19 42 GLN B N 1
ATOM 3004 C CA . GLN B 1 42 ? 5.422 6.02 24.547 1 92.19 42 GLN B CA 1
ATOM 3005 C C . GLN B 1 42 ? 5.309 7.543 24.578 1 92.19 42 GLN B C 1
ATOM 3007 O O . GLN B 1 42 ? 6.301 8.242 24.359 1 92.19 42 GLN B O 1
ATOM 3012 N N . LEU B 1 43 ? 4.129 8.023 24.859 1 93.44 43 LEU B N 1
ATOM 3013 C CA . LEU B 1 43 ? 3.908 9.461 24.953 1 93.44 43 LEU B CA 1
ATOM 3014 C C . LEU B 1 43 ? 4.648 10.047 26.156 1 93.44 43 LEU B C 1
ATOM 3016 O O . LEU B 1 43 ? 5.238 11.125 26.062 1 93.44 43 LEU B O 1
ATOM 3020 N N . GLN B 1 44 ? 4.621 9.336 27.203 1 92.88 44 GLN B N 1
ATOM 3021 C CA . GLN B 1 44 ? 5.316 9.781 28.406 1 92.88 44 GLN B CA 1
ATOM 3022 C C . GLN B 1 44 ? 6.812 9.945 28.156 1 92.88 44 GLN B C 1
ATOM 3024 O O . GLN B 1 44 ? 7.406 10.961 28.516 1 92.88 44 GLN B O 1
ATOM 3029 N N . GLN B 1 45 ? 7.305 8.93 27.547 1 94.19 45 GLN B N 1
ATOM 3030 C CA . GLN B 1 45 ? 8.734 8.953 27.266 1 94.19 45 GLN B CA 1
ATOM 3031 C C . GLN B 1 45 ? 9.094 10.109 26.328 1 94.19 45 GLN B C 1
ATOM 3033 O O . GLN B 1 45 ? 10.094 10.797 26.547 1 94.19 45 GLN B O 1
ATOM 3038 N N . ALA B 1 46 ? 8.312 10.312 25.344 1 94 46 ALA B N 1
ATOM 3039 C CA . ALA B 1 46 ? 8.57 11.375 24.375 1 94 46 ALA B CA 1
ATOM 3040 C C . ALA B 1 46 ? 8.445 12.75 25.016 1 94 46 ALA B C 1
ATOM 3042 O O . ALA B 1 46 ? 9.258 13.641 24.766 1 94 46 ALA B O 1
ATOM 3043 N N . VAL B 1 47 ? 7.457 12.938 25.859 1 95.06 47 VAL B N 1
ATOM 3044 C CA . VAL B 1 47 ? 7.23 14.203 26.547 1 95.06 47 VAL B CA 1
ATOM 3045 C C . VAL B 1 47 ? 8.391 14.5 27.484 1 95.06 47 VAL B C 1
ATOM 3047 O O . VAL B 1 47 ? 8.883 15.625 27.547 1 95.06 47 VAL B O 1
ATOM 3050 N N . GLN B 1 48 ? 8.781 13.469 28.141 1 93.5 48 GLN B N 1
ATOM 3051 C CA . GLN B 1 48 ? 9.922 13.617 29.047 1 93.5 48 GLN B CA 1
ATOM 3052 C C . GLN B 1 48 ? 11.18 14 28.281 1 93.5 48 GLN B C 1
ATOM 3054 O O . GLN B 1 48 ? 11.961 14.844 28.734 1 93.5 48 GLN B O 1
ATOM 3059 N N . ALA B 1 49 ? 11.383 13.391 27.203 1 93.31 49 ALA B N 1
ATOM 3060 C CA . ALA B 1 49 ? 12.555 13.688 26.375 1 93.31 49 ALA B CA 1
ATOM 3061 C C . ALA B 1 49 ? 12.539 15.141 25.906 1 93.31 49 ALA B C 1
ATOM 3063 O O . ALA B 1 49 ? 13.578 15.805 25.891 1 93.31 49 ALA B O 1
ATOM 3064 N N . VAL B 1 50 ? 11.406 15.648 25.547 1 92.69 50 VAL B N 1
ATOM 3065 C CA . VAL B 1 50 ? 11.266 17.016 25.062 1 92.69 50 VAL B CA 1
ATOM 3066 C C . VAL B 1 50 ? 11.484 17.984 26.219 1 92.69 50 VAL B C 1
ATOM 3068 O O . VAL B 1 50 ? 12.242 18.953 26.094 1 92.69 50 VAL B O 1
ATOM 3071 N N . THR B 1 51 ? 10.867 17.734 27.328 1 91.31 51 THR B N 1
ATOM 3072 C CA . THR B 1 51 ? 10.922 18.641 28.469 1 91.31 51 THR B CA 1
ATOM 3073 C C . THR B 1 51 ? 12.336 18.719 29.031 1 91.31 51 THR B C 1
ATOM 3075 O O . THR B 1 51 ? 12.758 19.75 29.547 1 91.31 51 THR B O 1
ATOM 3078 N N . ALA B 1 52 ? 13.008 17.594 28.875 1 91.06 52 ALA B N 1
ATOM 3079 C CA . ALA B 1 52 ? 14.383 17.547 29.375 1 91.06 52 ALA B CA 1
ATOM 3080 C C . ALA B 1 52 ? 15.281 18.484 28.578 1 91.06 52 ALA B C 1
ATOM 3082 O O . ALA B 1 52 ? 16.312 18.938 29.078 1 91.06 52 ALA B O 1
ATOM 3083 N N . GLU B 1 53 ? 14.93 18.797 27.406 1 87.81 53 GLU B N 1
ATOM 3084 C CA . GLU B 1 53 ? 15.742 19.641 26.531 1 87.81 53 GLU B CA 1
ATOM 3085 C C . GLU B 1 53 ? 15.359 21.109 26.672 1 87.81 53 GLU B C 1
ATOM 3087 O O . GLU B 1 53 ? 16.078 21.984 26.172 1 87.81 53 GLU B O 1
ATOM 3092 N N . LEU B 1 54 ? 14.297 21.359 27.344 1 87.19 54 LEU B N 1
ATOM 3093 C CA . LEU B 1 54 ? 13.805 22.719 27.484 1 87.19 54 LEU B CA 1
ATOM 3094 C C . LEU B 1 54 ? 14.219 23.312 28.828 1 87.19 54 LEU B C 1
ATOM 3096 O O . LEU B 1 54 ? 14.445 22.578 29.797 1 87.19 54 LEU B O 1
ATOM 3100 N N . PRO B 1 55 ? 14.383 24.609 28.891 1 84.5 55 PRO B N 1
ATOM 3101 C CA . PRO B 1 55 ? 14.711 25.234 30.172 1 84.5 55 PRO B CA 1
ATOM 3102 C C . PRO B 1 55 ? 13.672 24.938 31.25 1 84.5 55 PRO B C 1
ATOM 3104 O O . PRO B 1 55 ? 12.477 24.859 30.953 1 84.5 55 PRO B O 1
ATOM 3107 N N . GLU B 1 56 ? 14.195 24.766 32.469 1 83.38 56 GLU B N 1
ATOM 3108 C CA . GLU B 1 56 ? 13.281 24.562 33.594 1 83.38 56 GLU B CA 1
ATOM 3109 C C . GLU B 1 56 ? 12.453 25.828 33.875 1 83.38 56 GLU B C 1
ATOM 3111 O O . GLU B 1 56 ? 13.008 26.891 34.125 1 83.38 56 GLU B O 1
ATOM 3116 N N . ALA B 1 57 ? 11.203 25.734 33.688 1 83.44 57 ALA B N 1
ATOM 3117 C CA . ALA B 1 57 ? 10.273 26.844 33.938 1 83.44 57 ALA B CA 1
ATOM 3118 C C . ALA B 1 57 ? 8.828 26.359 33.969 1 83.44 57 ALA B C 1
ATOM 3120 O O . ALA B 1 57 ? 8.57 25.172 33.781 1 83.44 57 ALA B O 1
ATOM 3121 N N . ARG B 1 58 ? 8.008 27.281 34.406 1 84.62 58 ARG B N 1
ATOM 3122 C CA . ARG B 1 58 ? 6.582 27 34.281 1 84.62 58 ARG B CA 1
ATOM 3123 C C . ARG B 1 58 ? 6.086 27.406 32.875 1 84.62 58 ARG B C 1
ATOM 3125 O O . ARG B 1 58 ? 6.477 28.438 32.344 1 84.62 58 ARG B O 1
ATOM 3132 N N . TYR B 1 59 ? 5.406 26.438 32.375 1 92.06 59 TYR B N 1
ATOM 3133 C CA . TYR B 1 59 ? 4.91 26.672 31.016 1 92.06 59 TYR B CA 1
ATOM 3134 C C . TYR B 1 59 ? 3.389 26.578 30.969 1 92.06 59 TYR B C 1
ATOM 3136 O O . TYR B 1 59 ? 2.777 25.922 31.828 1 92.06 59 TYR B O 1
ATOM 3144 N N . ARG B 1 60 ? 2.828 27.406 30.109 1 94.5 60 ARG B N 1
ATOM 3145 C CA . ARG B 1 60 ? 1.494 27.078 29.609 1 94.5 60 ARG B CA 1
ATOM 3146 C C . ARG B 1 60 ? 1.565 26.125 28.422 1 94.5 60 ARG B C 1
ATOM 3148 O O . ARG B 1 60 ? 2.51 26.188 27.625 1 94.5 60 ARG B O 1
ATOM 3155 N N . HIS B 1 61 ? 0.598 25.234 28.344 1 96.5 61 HIS B N 1
ATOM 3156 C CA . HIS B 1 61 ? 0.64 24.219 27.281 1 96.5 61 HIS B CA 1
ATOM 3157 C C . HIS B 1 61 ? -0.579 24.328 26.375 1 96.5 61 HIS B C 1
ATOM 3159 O O . HIS B 1 61 ? -1.706 24.469 26.859 1 96.5 61 HIS B O 1
ATOM 3165 N N . ALA B 1 62 ? -0.385 24.422 25.141 1 97.62 62 ALA B N 1
ATOM 3166 C CA . ALA B 1 62 ? -1.413 24.297 24.109 1 97.62 62 ALA B CA 1
ATOM 3167 C C . ALA B 1 62 ? -1.23 23.016 23.297 1 97.62 62 ALA B C 1
ATOM 3169 O O . ALA B 1 62 ? -0.153 22.766 22.75 1 97.62 62 ALA B O 1
ATOM 3170 N N . ILE B 1 63 ? -2.309 22.203 23.172 1 97.81 63 ILE B N 1
ATOM 3171 C CA . ILE B 1 63 ? -2.139 20.859 22.641 1 97.81 63 ILE B CA 1
ATOM 3172 C C . ILE B 1 63 ? -3.1 20.625 21.484 1 97.81 63 ILE B C 1
ATOM 3174 O O . ILE B 1 63 ? -4.285 20.953 21.578 1 97.81 63 ILE B O 1
ATOM 3178 N N . THR B 1 64 ? -2.623 20.203 20.344 1 97.12 64 THR B N 1
ATOM 3179 C CA . THR B 1 64 ? -3.395 19.578 19.266 1 97.12 64 THR B CA 1
ATOM 3180 C C . THR B 1 64 ? -2.934 18.156 19.031 1 97.12 64 THR B C 1
ATOM 3182 O O . THR B 1 64 ? -1.919 17.719 19.578 1 97.12 64 THR B O 1
ATOM 3185 N N . MET B 1 65 ? -3.758 17.375 18.266 1 93.56 65 MET B N 1
ATOM 3186 C CA . MET B 1 65 ? -3.387 15.961 18.203 1 93.56 65 MET B CA 1
ATOM 3187 C C . MET B 1 65 ? -3.961 15.305 16.953 1 93.56 65 MET B C 1
ATOM 3189 O O . MET B 1 65 ? -4.941 15.797 16.391 1 93.56 65 MET B O 1
ATOM 3193 N N . THR B 1 66 ? -3.354 14.234 16.484 1 86.56 66 THR B N 1
ATOM 3194 C CA . THR B 1 66 ? -3.83 13.289 15.484 1 86.56 66 THR B CA 1
ATOM 3195 C C . THR B 1 66 ? -3.609 11.852 15.945 1 86.56 66 THR B C 1
ATOM 3197 O O . THR B 1 66 ? -3.982 10.906 15.242 1 86.56 66 THR B O 1
ATOM 3200 N N . GLY B 1 67 ? -3.037 11.664 17.062 1 79.94 67 GLY B N 1
ATOM 3201 C CA . GLY B 1 67 ? -2.664 10.344 17.547 1 79.94 67 GLY B CA 1
ATOM 3202 C C . GLY B 1 67 ? -3.818 9.594 18.188 1 79.94 67 GLY B C 1
ATOM 3203 O O . GLY B 1 67 ? -3.678 8.43 18.562 1 79.94 67 GLY B O 1
ATOM 3204 N N . GLU B 1 68 ? -5 10.188 18.219 1 75.88 68 GLU B N 1
ATOM 3205 C CA . GLU B 1 68 ? -6.137 9.586 18.922 1 75.88 68 GLU B CA 1
ATOM 3206 C C . GLU B 1 68 ? -6.703 8.406 18.125 1 75.88 68 GLU B C 1
ATOM 3208 O O . GLU B 1 68 ? -7.465 7.598 18.656 1 75.88 68 GLU B O 1
ATOM 3213 N N . LEU B 1 69 ? -6.301 8.297 16.875 1 66.75 69 LEU B N 1
ATOM 3214 C CA . LEU B 1 69 ? -6.859 7.25 16.031 1 66.75 69 LEU B CA 1
ATOM 3215 C C . LEU B 1 69 ? -5.922 6.051 15.961 1 66.75 69 LEU B C 1
ATOM 3217 O O . LEU B 1 69 ? -6.207 5.078 15.258 1 66.75 69 LEU B O 1
ATOM 3221 N N . VAL B 1 70 ? -4.953 5.98 16.766 1 65.69 70 VAL B N 1
ATOM 3222 C CA . VAL B 1 70 ? -4.012 4.871 16.641 1 65.69 70 VAL B CA 1
ATOM 3223 C C . VAL B 1 70 ? -4.672 3.576 17.109 1 65.69 70 VAL B C 1
ATOM 3225 O O . VAL B 1 70 ? -5.68 3.604 17.812 1 65.69 70 VAL B O 1
ATOM 3228 N N . ASP B 1 71 ? -4.16 2.445 16.625 1 61.56 71 ASP B N 1
ATOM 3229 C CA . ASP B 1 71 ? -4.711 1.11 16.828 1 61.56 71 ASP B CA 1
ATOM 3230 C C . ASP B 1 71 ? -4.77 0.768 18.328 1 61.56 71 ASP B C 1
ATOM 3232 O O . ASP B 1 71 ? -5.508 -0.133 18.734 1 61.56 71 ASP B O 1
ATOM 3236 N N . HIS B 1 72 ? -4.289 1.516 19.062 1 63.81 72 HIS B N 1
ATOM 3237 C CA . HIS B 1 72 ? -4.238 1.245 20.5 1 63.81 72 HIS B CA 1
ATOM 3238 C C . HIS B 1 72 ? -5.551 1.617 21.172 1 63.81 72 HIS B C 1
ATOM 3240 O O . HIS B 1 72 ? -5.922 1.019 22.188 1 63.81 72 HIS B O 1
ATOM 3246 N N . PHE B 1 73 ? -6.195 2.518 20.625 1 71.44 73 PHE B N 1
ATOM 3247 C CA . PHE B 1 73 ? -7.418 3 21.25 1 71.44 73 PHE B CA 1
ATOM 3248 C C . PHE B 1 73 ? -8.648 2.381 20.594 1 71.44 73 PHE B C 1
ATOM 3250 O O . PHE B 1 73 ? -8.648 2.121 19.391 1 71.44 73 PHE B O 1
ATOM 3257 N N . GLU B 1 74 ? -9.594 2.193 21.391 1 70.94 74 GLU B N 1
ATOM 3258 C CA . GLU B 1 74 ? -10.812 1.557 20.906 1 70.94 74 GLU B CA 1
ATOM 3259 C C . GLU B 1 74 ? -11.633 2.514 20.047 1 70.94 74 GLU B C 1
ATOM 3261 O O . GLU B 1 74 ? -12.391 2.082 19.172 1 70.94 74 GLU B O 1
ATOM 3266 N N . SER B 1 75 ? -11.562 3.795 20.438 1 76.25 75 SER B N 1
ATOM 3267 C CA . SER B 1 75 ? -12.305 4.816 19.703 1 76.25 75 SER B CA 1
ATOM 3268 C C . SER B 1 75 ? -11.562 6.148 19.703 1 76.25 75 SER B C 1
ATOM 3270 O O . SER B 1 75 ? -10.648 6.355 20.516 1 76.25 75 SER B O 1
ATOM 3272 N N . ARG B 1 76 ? -11.961 6.98 18.859 1 80.88 76 ARG B N 1
ATOM 3273 C CA . ARG B 1 76 ? -11.422 8.336 18.812 1 80.88 76 ARG B CA 1
ATOM 3274 C C . ARG B 1 76 ? -11.641 9.062 20.125 1 80.88 76 ARG B C 1
ATOM 3276 O O . ARG B 1 76 ? -10.758 9.781 20.609 1 80.88 76 ARG B O 1
ATOM 3283 N N . GLU B 1 77 ? -12.812 8.828 20.703 1 86.88 77 GLU B N 1
ATOM 3284 C CA . GLU B 1 77 ? -13.164 9.469 21.953 1 86.88 77 GLU B CA 1
ATOM 3285 C C . GLU B 1 77 ? -12.242 9.016 23.078 1 86.88 77 GLU B C 1
ATOM 3287 O O . GLU B 1 77 ? -11.742 9.844 23.859 1 86.88 77 GLU B O 1
ATOM 3292 N N . GLN B 1 78 ? -12.023 7.785 23.109 1 87.31 78 GLN B N 1
ATOM 3293 C CA . GLN B 1 78 ? -11.125 7.254 24.125 1 87.31 78 GLN B CA 1
ATOM 3294 C C . GLN B 1 78 ? -9.703 7.781 23.938 1 87.31 78 GLN B C 1
ATOM 3296 O O . GLN B 1 78 ? -9.023 8.102 24.906 1 87.31 78 GLN B O 1
ATOM 3301 N N . GLY B 1 79 ? -9.273 7.805 22.688 1 89.88 79 GLY B N 1
ATOM 3302 C CA . GLY B 1 79 ? -7.941 8.312 22.406 1 89.88 79 GLY B CA 1
ATOM 3303 C C . GLY B 1 79 ? -7.734 9.742 22.875 1 89.88 79 GLY B C 1
ATOM 3304 O O . GLY B 1 79 ? -6.73 10.047 23.516 1 89.88 79 GLY B O 1
ATOM 3305 N N . VAL B 1 80 ? -8.703 10.555 22.625 1 92.44 80 VAL B N 1
ATOM 3306 C CA . VAL B 1 80 ? -8.633 11.953 23.031 1 92.44 80 VAL B CA 1
ATOM 3307 C C . VAL B 1 80 ? -8.555 12.039 24.562 1 92.44 80 VAL B C 1
ATOM 3309 O O . VAL B 1 80 ? -7.691 12.727 25.094 1 92.44 80 VAL B O 1
ATOM 3312 N N . GLN B 1 81 ? -9.383 11.312 25.188 1 93.06 81 GLN B N 1
ATOM 3313 C CA . GLN B 1 81 ? -9.445 11.344 26.641 1 93.06 81 GLN B CA 1
ATOM 3314 C C . GLN B 1 81 ? -8.133 10.875 27.266 1 93.06 81 GLN B C 1
ATOM 3316 O O . GLN B 1 81 ? -7.625 11.492 28.203 1 93.06 81 GLN B O 1
ATOM 3321 N N . ARG B 1 82 ? -7.613 9.844 26.719 1 92.69 82 ARG B N 1
ATOM 3322 C CA . ARG 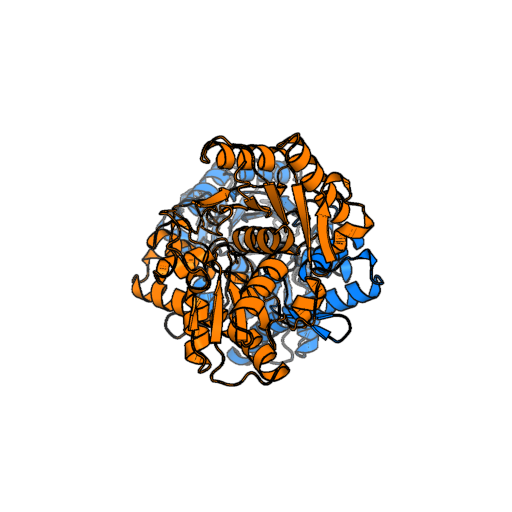B 1 82 ? -6.391 9.266 27.266 1 92.69 82 ARG B CA 1
ATOM 3323 C C . ARG B 1 82 ? -5.207 10.203 27.078 1 92.69 82 ARG B C 1
ATOM 3325 O O . ARG B 1 82 ? -4.352 10.312 27.953 1 92.69 82 ARG B O 1
ATOM 3332 N N . ILE B 1 83 ? -5.129 10.797 25.938 1 94.56 83 ILE B N 1
ATOM 3333 C CA . ILE B 1 83 ? -4.039 11.727 25.656 1 94.56 83 ILE B CA 1
ATOM 3334 C C . ILE B 1 83 ? -4.141 12.938 26.594 1 94.56 83 ILE B C 1
ATOM 3336 O O . ILE B 1 83 ? -3.146 13.352 27.188 1 94.56 83 ILE B O 1
ATOM 3340 N N . VAL B 1 84 ? -5.344 13.477 26.734 1 95.44 84 VAL B N 1
ATOM 3341 C CA . VAL B 1 84 ? -5.566 14.641 27.594 1 95.44 84 VAL B CA 1
ATOM 3342 C C . VAL B 1 84 ? -5.23 14.297 29.031 1 95.44 84 VAL B C 1
ATOM 3344 O O . VAL B 1 84 ? -4.566 15.07 29.734 1 95.44 84 VAL B O 1
ATOM 3347 N N . GLU B 1 85 ? -5.664 13.172 29.438 1 94.62 85 GLU B N 1
ATOM 3348 C CA . GLU B 1 85 ? -5.383 12.719 30.797 1 94.62 85 GLU B CA 1
ATOM 3349 C C . GLU B 1 85 ? -3.883 12.562 31.016 1 94.62 85 GLU B C 1
ATOM 3351 O O . GLU B 1 85 ? -3.355 12.984 32.062 1 94.62 85 GLU B O 1
ATOM 3356 N N . ALA B 1 86 ? -3.246 11.914 30.109 1 94.5 86 ALA B N 1
ATOM 3357 C CA . ALA B 1 86 ? -1.809 11.688 30.234 1 94.5 86 ALA B CA 1
ATOM 3358 C C . ALA B 1 86 ? -1.052 13.008 30.344 1 94.5 86 ALA B C 1
ATOM 3360 O O . ALA B 1 86 ? -0.194 13.172 31.219 1 94.5 86 ALA B O 1
ATOM 3361 N N . MET B 1 87 ? -1.408 13.93 29.5 1 95.75 87 MET B N 1
ATOM 3362 C CA . MET B 1 87 ? -0.731 15.219 29.5 1 95.75 87 MET B CA 1
ATOM 3363 C C . MET B 1 87 ? -1.001 15.984 30.797 1 95.75 87 MET B C 1
ATOM 3365 O O . MET B 1 87 ? -0.129 16.703 31.281 1 95.75 87 MET B O 1
ATOM 3369 N N . SER B 1 88 ? -2.189 15.828 31.328 1 95.12 88 SER B N 1
ATOM 3370 C CA . SER B 1 88 ? -2.541 16.469 32.594 1 95.12 88 SER B CA 1
ATOM 3371 C C . SER B 1 88 ? -1.708 15.922 33.75 1 95.12 88 SER B C 1
ATOM 3373 O O . SER B 1 88 ? -1.354 16.656 34.656 1 95.12 88 SER B O 1
ATOM 3375 N N . VAL B 1 89 ? -1.451 14.672 33.594 1 93.62 89 VAL B N 1
ATOM 3376 C CA . VAL B 1 89 ? -0.67 14.008 34.625 1 93.62 89 VAL B CA 1
ATOM 3377 C C . VAL B 1 89 ? 0.79 14.453 34.531 1 93.62 89 VAL B C 1
ATOM 3379 O O . VAL B 1 89 ? 1.464 14.602 35.562 1 93.62 89 VAL B O 1
ATOM 3382 N N . TYR B 1 90 ? 1.251 14.672 33.375 1 91.38 90 TYR B N 1
ATOM 3383 C CA . TYR B 1 90 ? 2.654 15.008 33.156 1 91.38 90 TYR B CA 1
ATOM 3384 C C . TYR B 1 90 ? 2.936 16.453 33.562 1 91.38 90 TYR B C 1
ATOM 3386 O O . TYR B 1 90 ? 4.074 16.797 33.906 1 91.38 90 TYR B O 1
ATOM 3394 N N . PHE B 1 91 ? 1.97 17.25 33.562 1 91.94 91 PHE B N 1
ATOM 3395 C CA . PHE B 1 91 ? 2.139 18.656 33.875 1 91.94 91 PHE B CA 1
ATOM 3396 C C . PHE B 1 91 ? 1.139 19.094 34.938 1 91.94 91 PHE B C 1
ATOM 3398 O O . PHE B 1 91 ? 0.312 19.969 34.719 1 91.94 91 PHE B O 1
ATOM 3405 N N . PRO B 1 92 ? 1.509 18.531 36.125 1 86.25 92 PRO B N 1
ATOM 3406 C CA . PRO B 1 92 ? 0.56 18.891 37.188 1 86.25 92 PRO B CA 1
ATOM 3407 C C . PRO B 1 92 ? 0.599 20.375 37.531 1 86.25 92 PRO B C 1
ATOM 3409 O O . PRO B 1 92 ? 1.679 20.938 37.719 1 86.25 92 PRO B O 1
ATOM 3412 N N . GLY B 1 93 ? -0.504 21.031 37.5 1 84.81 93 GLY B N 1
ATOM 3413 C CA . GLY B 1 93 ? -0.599 22.406 37.969 1 84.81 93 GLY B CA 1
ATOM 3414 C C . GLY B 1 93 ? -0.454 23.422 36.844 1 84.81 93 GLY B C 1
ATOM 3415 O O . GLY B 1 93 ? -0.751 24.609 37.031 1 84.81 93 GLY B O 1
ATOM 3416 N N . ASP B 1 94 ? 0.165 23.031 35.688 1 89.44 94 ASP B N 1
ATOM 3417 C CA . ASP B 1 94 ? 0.303 23.953 34.562 1 89.44 94 ASP B CA 1
ATOM 3418 C C . ASP B 1 94 ? -1.009 24.078 33.812 1 89.44 94 ASP B C 1
ATOM 3420 O O . ASP B 1 94 ? -1.765 23.109 33.688 1 89.44 94 ASP B O 1
ATOM 3424 N N . PRO B 1 95 ? -1.253 25.297 33.344 1 92.5 95 PRO B N 1
ATOM 3425 C CA . PRO B 1 95 ? -2.426 25.406 32.469 1 92.5 95 PRO B CA 1
ATOM 3426 C C . PRO B 1 95 ? -2.273 24.609 31.188 1 92.5 95 PRO B C 1
ATOM 3428 O O . PRO B 1 95 ? -1.279 24.781 30.469 1 92.5 95 PRO B O 1
ATOM 3431 N N . LEU B 1 96 ? -3.189 23.75 30.922 1 95.75 96 LEU B N 1
ATOM 3432 C CA . LEU B 1 96 ? -3.215 22.922 29.719 1 95.75 96 LEU B CA 1
ATOM 3433 C C . LEU B 1 96 ? -4.453 23.219 28.891 1 95.75 96 LEU B C 1
ATOM 3435 O O . LEU B 1 96 ? -5.582 23.078 29.359 1 95.75 96 LEU B O 1
ATOM 3439 N N . TRP B 1 97 ? -4.223 23.703 27.703 1 96.56 97 TRP B N 1
ATOM 3440 C CA . TRP B 1 97 ? -5.305 24.031 26.797 1 96.56 97 TRP B CA 1
ATOM 3441 C C . TRP B 1 97 ? -5.328 23.078 25.609 1 96.56 97 TRP B C 1
ATOM 3443 O O . TRP B 1 97 ? -4.301 22.859 24.953 1 96.56 97 TRP B O 1
ATOM 3453 N N . ILE B 1 98 ? -6.469 22.531 25.312 1 97.56 98 ILE B N 1
ATOM 3454 C CA . ILE B 1 98 ? -6.664 21.594 24.219 1 97.56 98 ILE B CA 1
ATOM 3455 C C . ILE B 1 98 ? -7.32 22.297 23.047 1 97.56 98 ILE B C 1
ATOM 3457 O O . ILE B 1 98 ? -8.383 22.906 23.188 1 97.56 98 ILE B O 1
ATOM 3461 N N . TYR B 1 99 ? -6.668 22.234 21.922 1 97.06 99 TYR B N 1
ATOM 3462 C CA . TYR B 1 99 ? -7.207 22.859 20.719 1 97.06 99 TYR B CA 1
ATOM 3463 C C . TYR B 1 99 ? -8.375 22.047 20.172 1 97.06 99 TYR B C 1
ATOM 3465 O O . TYR B 1 99 ? -8.227 20.875 19.859 1 97.06 99 TYR B O 1
ATOM 3473 N N . ALA B 1 100 ? -9.508 22.703 20.031 1 95 100 ALA B N 1
ATOM 3474 C CA . ALA B 1 100 ? -10.727 22.031 19.578 1 95 100 ALA B CA 1
ATOM 3475 C C . ALA B 1 100 ? -11.211 22.609 18.25 1 95 100 ALA B C 1
ATOM 3477 O O . ALA B 1 100 ? -12.391 22.953 18.109 1 95 100 ALA B O 1
ATOM 3478 N N . GLY B 1 101 ? -10.289 22.859 17.375 1 91.06 101 GLY B N 1
ATOM 3479 C CA . GLY B 1 101 ? -10.641 23.328 16.047 1 91.06 101 GLY B CA 1
ATOM 3480 C C . GLY B 1 101 ? -11.383 24.641 16.031 1 91.06 101 GLY B C 1
ATOM 3481 O O . GLY B 1 101 ? -10.914 25.625 16.625 1 91.06 101 GLY B O 1
ATOM 3482 N N . LEU B 1 102 ? -12.586 24.594 15.461 1 86.69 102 LEU B N 1
ATOM 3483 C CA . LEU B 1 102 ? -13.391 25.812 15.297 1 86.69 102 LEU B CA 1
ATOM 3484 C C . LEU B 1 102 ? -13.938 26.281 16.641 1 86.69 102 LEU B C 1
ATOM 3486 O O . LEU B 1 102 ? -14.328 27.438 16.766 1 86.69 102 LEU B O 1
ATOM 3490 N N . SER B 1 103 ? -13.891 25.375 17.594 1 90.31 103 SER B N 1
ATOM 3491 C CA . SER B 1 103 ? -14.406 25.734 18.922 1 90.31 103 SER B CA 1
ATOM 3492 C C . SER B 1 103 ? -13.328 26.406 19.766 1 90.31 103 SER B C 1
ATOM 3494 O O . SER B 1 103 ? -13.594 26.828 20.891 1 90.31 103 SER B O 1
ATOM 3496 N N . GLY B 1 104 ? -12.18 26.516 19.234 1 92.38 104 GLY B N 1
ATOM 3497 C CA . GLY B 1 104 ? -11.102 27.172 19.969 1 92.38 104 GLY B CA 1
ATOM 3498 C C . GLY B 1 104 ? -10.414 26.266 20.969 1 92.38 104 GLY B C 1
ATOM 3499 O O . GLY B 1 104 ? -10.102 25.109 20.656 1 92.38 104 GLY B O 1
ATOM 3500 N N . PHE B 1 105 ? -10.086 26.812 22.141 1 96.44 105 PHE B N 1
ATOM 3501 C CA . PHE B 1 105 ? -9.344 26.062 23.156 1 96.44 105 PHE B CA 1
ATOM 3502 C C . PHE B 1 105 ? -10.25 25.672 24.312 1 96.44 105 PHE B C 1
ATOM 3504 O O . PHE B 1 105 ? -11.102 26.469 24.734 1 96.44 105 PHE B O 1
ATOM 3511 N N . ILE B 1 106 ? -10.055 24.531 24.781 1 96.19 106 ILE B N 1
ATOM 3512 C CA . ILE B 1 106 ? -10.719 24.031 25.984 1 96.19 106 ILE B CA 1
ATOM 3513 C C . ILE B 1 106 ? -9.68 23.656 27.031 1 96.19 106 ILE B C 1
ATOM 3515 O O . ILE B 1 106 ? -8.664 23.031 26.719 1 96.19 106 ILE B O 1
ATOM 3519 N N . ARG B 1 107 ? -9.961 24.078 28.281 1 95.88 107 ARG B N 1
ATOM 3520 C CA . ARG B 1 107 ? -9.062 23.641 29.344 1 95.88 107 ARG B CA 1
ATOM 3521 C C . ARG B 1 107 ? -9.086 22.125 29.5 1 95.88 107 ARG B C 1
ATOM 3523 O O . ARG B 1 107 ? -10.156 21.5 29.422 1 95.88 107 ARG B O 1
ATOM 3530 N N . ALA B 1 108 ? -7.938 21.531 29.719 1 95.56 108 ALA B N 1
ATOM 3531 C CA . ALA B 1 108 ? -7.82 20.078 29.797 1 95.56 108 ALA B CA 1
ATOM 3532 C C . ALA B 1 108 ? -8.836 19.484 30.766 1 95.56 108 ALA B C 1
ATOM 3534 O O . ALA B 1 108 ? -9.469 18.469 30.484 1 95.56 108 ALA B O 1
ATOM 3535 N N . GLY B 1 109 ? -9.047 20.141 31.891 1 93.56 109 GLY B N 1
ATOM 3536 C CA . GLY B 1 109 ? -9.961 19.656 32.906 1 93.56 109 GLY B CA 1
ATOM 3537 C C . GLY B 1 109 ? -11.422 19.766 32.5 1 93.56 109 GLY B C 1
ATOM 3538 O O . GLY B 1 109 ? -12.289 19.156 33.125 1 93.56 109 GLY B O 1
ATOM 3539 N N . SER B 1 110 ? -11.727 20.484 31.438 1 95 110 SER B N 1
ATOM 3540 C CA . SER B 1 110 ? -13.102 20.734 31.016 1 95 110 SER B CA 1
ATOM 3541 C C . SER B 1 110 ? -13.43 19.938 29.75 1 95 110 SER B C 1
ATOM 3543 O O . SER B 1 110 ? -14.492 20.125 29.156 1 95 110 SER B O 1
ATOM 3545 N N . VAL B 1 111 ? -12.516 19.141 29.312 1 95 111 VAL B N 1
ATOM 3546 C CA . VAL B 1 111 ? -12.742 18.344 28.109 1 95 111 VAL B CA 1
ATOM 3547 C C . VAL B 1 111 ? -13.758 17.25 28.391 1 95 111 VAL B C 1
ATOM 3549 O O . VAL B 1 111 ? -13.57 16.453 29.328 1 95 111 VAL B O 1
ATOM 3552 N N . LEU B 1 112 ? -14.828 17.219 27.641 1 93.62 112 LEU B N 1
ATOM 3553 C CA . LEU B 1 112 ? -15.883 16.219 27.719 1 93.62 112 LEU B CA 1
ATOM 3554 C C . LEU B 1 112 ? -15.883 15.328 26.469 1 93.62 112 LEU B C 1
ATOM 3556 O O . LEU B 1 112 ? -15.297 15.688 25.453 1 93.62 112 LEU B O 1
ATOM 3560 N N . PRO B 1 113 ? -16.516 14.172 26.594 1 89.88 113 PRO B N 1
ATOM 3561 C CA . PRO B 1 113 ? -16.594 13.273 25.438 1 89.88 113 PRO B CA 1
ATOM 3562 C C . PRO B 1 113 ? -17.156 13.953 24.188 1 89.88 113 PRO B C 1
ATOM 3564 O O . PRO B 1 113 ? -16.734 13.641 23.078 1 89.88 113 PRO B O 1
ATOM 3567 N N . GLU B 1 114 ? -18.047 14.891 24.359 1 91.06 114 GLU B N 1
ATOM 3568 C CA . GLU B 1 114 ? -18.688 15.555 23.234 1 91.06 114 GLU B CA 1
ATOM 3569 C C . GLU B 1 114 ? -17.703 16.438 22.484 1 91.06 114 GLU B C 1
ATOM 3571 O O . GLU B 1 114 ? -17.969 16.828 21.344 1 91.06 114 GLU B O 1
ATOM 3576 N N . HIS B 1 115 ? -16.594 16.766 23.109 1 93.25 115 HIS B N 1
ATOM 3577 C CA . HIS B 1 115 ? -15.578 17.609 22.484 1 93.25 115 HIS B CA 1
ATOM 3578 C C . HIS B 1 115 ? -14.641 16.781 21.609 1 93.25 115 HIS B C 1
ATOM 3580 O O . HIS B 1 115 ? -13.867 17.344 20.828 1 93.25 115 HIS B O 1
ATOM 3586 N N . SER B 1 116 ? -14.758 15.477 21.688 1 90.62 116 SER B N 1
ATOM 3587 C CA . SER B 1 116 ? -13.773 14.594 21.062 1 90.62 116 SER B CA 1
ATOM 3588 C C . SER B 1 116 ? -13.719 14.797 19.562 1 90.62 116 SER B C 1
ATOM 3590 O O . SER B 1 116 ? -12.633 14.781 18.969 1 90.62 116 SER B O 1
ATOM 3592 N N . GLU B 1 117 ? -14.773 15.07 18.969 1 86.75 117 GLU B N 1
ATOM 3593 C CA . GLU B 1 117 ? -14.812 15.227 17.516 1 86.75 117 GLU B CA 1
ATOM 3594 C C . GLU B 1 117 ? -14.109 16.5 17.078 1 86.75 117 GLU B C 1
ATOM 3596 O O . GLU B 1 117 ? -13.453 16.531 16.031 1 86.75 117 GLU B O 1
ATOM 3601 N N . SER B 1 118 ? -14.273 17.516 17.891 1 91.12 118 SER B N 1
ATOM 3602 C CA . SER B 1 118 ? -13.664 18.797 17.562 1 91.12 118 SER B CA 1
ATOM 3603 C C . SER B 1 118 ? -12.164 18.797 17.859 1 91.12 118 SER B C 1
ATOM 3605 O O . SER B 1 118 ? -11.398 19.547 17.25 1 91.12 118 SER B O 1
ATOM 3607 N N . ILE B 1 119 ? -11.797 17.938 18.734 1 93.06 119 ILE B N 1
ATOM 3608 C CA . ILE B 1 119 ? -10.414 17.891 19.203 1 93.06 119 ILE B CA 1
ATOM 3609 C C . ILE B 1 119 ? -9.602 16.953 18.297 1 93.06 119 ILE B C 1
ATOM 3611 O O . ILE B 1 119 ? -8.453 17.266 17.953 1 93.06 119 ILE B O 1
ATOM 3615 N N . ALA B 1 120 ? -10.25 15.914 17.875 1 88.62 120 ALA B N 1
ATOM 3616 C CA . ALA B 1 120 ? -9.562 14.859 17.125 1 88.62 120 ALA B CA 1
ATOM 3617 C C . ALA B 1 120 ? -9.141 15.352 15.742 1 88.62 120 ALA B C 1
ATOM 3619 O O . ALA B 1 120 ? -9.961 15.883 14.984 1 88.62 120 ALA B O 1
ATOM 3620 N N . SER B 1 121 ? -7.887 15.148 15.445 1 89 121 SER B N 1
ATOM 3621 C CA . SER B 1 121 ? -7.312 15.414 14.125 1 89 121 SER B CA 1
ATOM 3622 C C . SER B 1 121 ? -7.523 16.875 13.719 1 89 121 SER B C 1
ATOM 3624 O O . SER B 1 121 ? -7.836 17.156 12.562 1 89 121 SER B O 1
ATOM 3626 N N . ALA B 1 122 ? -7.41 17.812 14.719 1 91.5 122 ALA B N 1
ATOM 3627 C CA . ALA B 1 122 ? -7.664 19.234 14.445 1 91.5 122 ALA B CA 1
ATOM 3628 C C . ALA B 1 122 ? -6.359 19.969 14.148 1 91.5 122 ALA B C 1
ATOM 3630 O O . ALA B 1 122 ? -6.363 21.188 13.961 1 91.5 122 ALA B O 1
ATOM 3631 N N . ASN B 1 123 ? -5.25 19.25 14.086 1 94.69 123 ASN B N 1
ATOM 3632 C CA . ASN B 1 123 ? -3.938 19.875 13.984 1 94.69 123 ASN B CA 1
ATOM 3633 C C . ASN B 1 123 ? -3.812 20.703 12.703 1 94.69 123 ASN B C 1
ATOM 3635 O O . ASN B 1 123 ? -3.254 21.797 12.711 1 94.69 123 ASN B O 1
ATOM 3639 N N . TRP B 1 124 ? -4.352 20.203 11.648 1 95.5 124 TRP B N 1
ATOM 3640 C CA . TRP B 1 124 ? -4.266 20.922 10.383 1 95.5 124 TRP B CA 1
ATOM 3641 C C . TRP B 1 124 ? -5.004 22.266 10.469 1 95.5 124 TRP B C 1
ATOM 3643 O O . TRP B 1 124 ? -4.605 23.234 9.836 1 95.5 124 TRP B O 1
ATOM 3653 N N . LEU B 1 125 ? -6.059 22.328 11.25 1 95.81 125 LEU B N 1
ATOM 3654 C CA . LEU B 1 125 ? -6.836 23.547 11.438 1 95.81 125 LEU B CA 1
ATOM 3655 C C . LEU B 1 125 ? -6.004 24.609 12.133 1 95.81 125 LEU B C 1
ATOM 3657 O O . LEU B 1 125 ? -6.125 25.797 11.82 1 95.81 125 LEU B O 1
ATOM 3661 N N . ALA B 1 126 ? -5.242 24.188 13.062 1 96.25 126 ALA B N 1
ATOM 3662 C CA . ALA B 1 126 ? -4.391 25.125 13.781 1 96.25 126 ALA B CA 1
ATOM 3663 C C . ALA B 1 126 ? -3.404 25.797 12.828 1 96.25 126 ALA B C 1
ATOM 3665 O O . ALA B 1 126 ? -3.295 27.031 12.805 1 96.25 126 ALA B O 1
ATOM 3666 N N . SER B 1 127 ? -2.711 25 12.047 1 97.12 127 SER B N 1
ATOM 3667 C CA . SER B 1 127 ? -1.717 25.516 11.109 1 97.12 127 SER B CA 1
ATOM 3668 C C . SER B 1 127 ? -2.363 26.406 10.055 1 97.12 127 SER B C 1
ATOM 3670 O O . SER B 1 127 ? -1.872 27.5 9.766 1 97.12 127 SER B O 1
ATOM 3672 N N . ALA B 1 128 ? -3.445 25.953 9.516 1 97 128 ALA B N 1
ATOM 3673 C CA . ALA B 1 128 ? -4.129 26.688 8.461 1 97 128 ALA B CA 1
ATOM 3674 C C . ALA B 1 128 ? -4.707 28 8.992 1 97 128 ALA B C 1
ATOM 3676 O O . ALA B 1 128 ? -4.648 29.031 8.32 1 97 128 ALA B O 1
ATOM 3677 N N . SER B 1 129 ? -5.297 27.969 10.172 1 95.75 129 SER B N 1
ATOM 3678 C CA . SER B 1 129 ? -5.879 29.156 10.773 1 95.75 129 SER B CA 1
ATOM 3679 C C . SER B 1 129 ? -4.809 30.203 11.055 1 95.75 129 SER B C 1
ATOM 3681 O O . SER B 1 129 ? -5.02 31.406 10.805 1 95.75 129 SER B O 1
ATOM 3683 N N . PHE B 1 130 ? -3.732 29.781 11.57 1 95.62 130 PHE B N 1
ATOM 3684 C CA . PHE B 1 130 ? -2.627 30.703 11.812 1 95.62 130 PHE B CA 1
ATOM 3685 C C . PHE B 1 130 ? -2.16 31.344 10.508 1 95.62 130 PHE B C 1
ATOM 3687 O O . PHE B 1 130 ? -1.981 32.562 10.438 1 95.62 130 PHE B O 1
ATOM 3694 N N . ALA B 1 131 ? -1.942 30.469 9.484 1 97.25 131 ALA B N 1
ATOM 3695 C CA . ALA B 1 131 ? -1.496 30.969 8.188 1 97.25 131 ALA B CA 1
ATOM 3696 C C . ALA B 1 131 ? -2.488 31.969 7.613 1 97.25 131 ALA B C 1
ATOM 3698 O O . ALA B 1 131 ? -2.094 33.031 7.098 1 97.25 131 ALA B O 1
ATOM 3699 N N . ALA B 1 132 ? -3.744 31.688 7.703 1 96.44 132 ALA B N 1
ATOM 3700 C CA . ALA B 1 132 ? -4.793 32.531 7.145 1 96.44 132 ALA B CA 1
ATOM 3701 C C . ALA B 1 132 ? -4.77 33.906 7.773 1 96.44 132 ALA B C 1
ATOM 3703 O O . ALA B 1 132 ? -4.965 34.938 7.086 1 96.44 132 ALA B O 1
ATOM 3704 N N . ARG B 1 133 ? -4.52 34.031 9.016 1 93.5 133 ARG B N 1
ATOM 3705 C CA . ARG B 1 133 ? -4.488 35.281 9.727 1 93.5 133 ARG B CA 1
ATOM 3706 C C . ARG B 1 133 ? -3.332 36.156 9.25 1 93.5 133 ARG B C 1
ATOM 3708 O O . ARG B 1 133 ? -3.404 37.375 9.312 1 93.5 133 ARG B O 1
ATOM 3715 N N . ASN B 1 134 ? -2.352 35.594 8.75 1 93.44 134 ASN B N 1
ATOM 3716 C CA . ASN B 1 134 ? -1.132 36.312 8.406 1 93.44 134 ASN B CA 1
ATOM 3717 C C . ASN B 1 134 ? -1.078 36.625 6.914 1 93.44 134 ASN B C 1
ATOM 3719 O O . ASN B 1 134 ? -0.369 37.562 6.504 1 93.44 134 ASN B O 1
ATOM 3723 N N . ILE B 1 135 ? -1.742 35.938 6.02 1 93.12 135 ILE B N 1
ATOM 3724 C CA . ILE B 1 135 ? -1.624 36.094 4.574 1 93.12 135 ILE B CA 1
ATOM 3725 C C . ILE B 1 135 ? -2.939 36.625 4.004 1 93.12 135 ILE B C 1
ATOM 3727 O O . ILE B 1 135 ? -2.963 37.188 2.918 1 93.12 135 ILE B O 1
ATOM 3731 N N . ASP B 1 136 ? -4.043 36.438 4.602 1 90.06 136 ASP B N 1
ATOM 3732 C CA . ASP B 1 136 ? -5.387 36.875 4.254 1 90.06 136 ASP B CA 1
ATOM 3733 C C . ASP B 1 136 ? -6.016 35.969 3.205 1 90.06 136 ASP B C 1
ATOM 3735 O O . ASP B 1 136 ? -7.109 35.438 3.412 1 90.06 136 ASP B O 1
ATOM 3739 N N . SER B 1 137 ? -5.203 35.75 2.012 1 96.25 137 SER B N 1
ATOM 3740 C CA . SER B 1 137 ? -5.738 34.875 0.979 1 96.25 137 SER B CA 1
ATOM 3741 C C . SER B 1 137 ? -4.641 34.031 0.346 1 96.25 137 SER B C 1
ATOM 3743 O O . SER B 1 137 ? -3.502 34.469 0.207 1 96.25 137 SER B O 1
ATOM 3745 N N . GLY B 1 138 ? -4.961 32.781 -0.016 1 98.19 138 GLY B N 1
ATOM 3746 C CA . GLY B 1 138 ? -4.008 31.859 -0.604 1 98.19 138 GLY B CA 1
ATOM 3747 C C . GLY B 1 138 ? -4.355 30.406 -0.352 1 98.19 138 GLY B C 1
ATOM 3748 O O . GLY B 1 138 ? -5.496 30.094 -0.008 1 98.19 138 GLY B O 1
ATOM 3749 N N . LEU B 1 139 ? -3.461 29.531 -0.663 1 98.62 139 LEU B N 1
ATOM 3750 C CA . LEU B 1 139 ? -3.568 28.094 -0.361 1 98.62 139 LEU B CA 1
ATOM 3751 C C . LEU B 1 139 ? -2.521 27.688 0.666 1 98.62 139 LEU B C 1
ATOM 3753 O O . LEU B 1 139 ? -1.335 27.984 0.503 1 98.62 139 LEU B O 1
ATOM 3757 N N . PHE B 1 140 ? -2.955 27.156 1.778 1 98.62 140 PHE B N 1
ATOM 3758 C CA . PHE B 1 140 ? -2.053 26.531 2.742 1 98.62 140 PHE B CA 1
ATOM 3759 C C . PHE B 1 140 ? -1.861 25.047 2.436 1 98.62 140 PHE B C 1
ATOM 3761 O O . PHE B 1 140 ? -2.83 24.297 2.402 1 98.62 140 PHE B O 1
ATOM 3768 N N . ILE B 1 141 ? -0.682 24.625 2.184 1 98.81 141 ILE B N 1
ATOM 3769 C CA . ILE B 1 141 ? -0.379 23.234 1.843 1 98.81 141 ILE B CA 1
ATOM 3770 C C . ILE B 1 141 ? 0.655 22.688 2.818 1 98.81 141 ILE B C 1
ATOM 3772 O O . ILE B 1 141 ? 1.791 23.156 2.867 1 98.81 141 ILE B O 1
ATOM 3776 N N . ASP B 1 142 ? 0.248 21.766 3.59 1 98.31 142 ASP B N 1
ATOM 3777 C CA . ASP B 1 142 ? 1.119 21.078 4.547 1 98.31 142 ASP B CA 1
ATOM 3778 C C . ASP B 1 142 ? 1.4 19.641 4.117 1 98.31 142 ASP B C 1
ATOM 3780 O O . ASP B 1 142 ? 0.524 18.781 4.203 1 98.31 142 ASP B O 1
ATOM 3784 N N . ILE B 1 143 ? 2.6 19.391 3.662 1 98 143 ILE B N 1
ATOM 3785 C CA . ILE B 1 143 ? 2.992 18.047 3.244 1 98 143 ILE B CA 1
ATOM 3786 C C . ILE B 1 143 ? 3.865 17.406 4.32 1 98 143 ILE B C 1
ATOM 3788 O O . ILE B 1 143 ? 4.992 17.859 4.562 1 98 143 ILE B O 1
ATOM 3792 N N . GLY B 1 144 ? 3.371 16.422 4.949 1 94.75 144 GLY B N 1
ATOM 3793 C CA . GLY B 1 144 ? 4.082 15.734 6.012 1 94.75 144 GLY B CA 1
ATOM 3794 C C . GLY B 1 144 ? 4.676 14.414 5.57 1 94.75 144 GLY B C 1
ATOM 3795 O O . GLY B 1 144 ? 5.031 14.242 4.402 1 94.75 144 GLY B O 1
ATOM 3796 N N . SER B 1 145 ? 4.836 13.547 6.555 1 93.19 145 SER B N 1
ATOM 3797 C CA . SER B 1 145 ? 5.414 12.227 6.309 1 93.19 145 SER B CA 1
ATOM 3798 C C . SER B 1 145 ? 4.41 11.305 5.629 1 93.19 145 SER B C 1
ATOM 3800 O O . SER B 1 145 ? 4.793 10.43 4.848 1 93.19 145 SER B O 1
ATOM 3802 N N . THR B 1 146 ? 3.082 11.547 5.902 1 92.56 146 THR B N 1
ATOM 3803 C CA . THR B 1 146 ? 2.082 10.578 5.465 1 92.56 146 THR B CA 1
ATOM 3804 C C . THR B 1 146 ? 0.966 11.266 4.688 1 92.56 146 THR B C 1
ATOM 3806 O O . THR B 1 146 ? 0.295 10.641 3.865 1 92.56 146 THR B O 1
ATOM 3809 N N . THR B 1 147 ? 0.739 12.555 5.02 1 94.94 147 THR B N 1
ATOM 3810 C CA . THR B 1 147 ? -0.448 13.195 4.473 1 94.94 147 THR B CA 1
ATOM 3811 C C . THR B 1 147 ? -0.108 14.586 3.926 1 94.94 147 THR B C 1
ATOM 3813 O O . THR B 1 147 ? 0.948 15.141 4.238 1 94.94 147 THR B O 1
ATOM 3816 N N . THR B 1 148 ? -0.93 15.047 3.104 1 97.88 148 THR B N 1
ATOM 3817 C CA . THR B 1 148 ? -0.909 16.406 2.576 1 97.88 148 THR B CA 1
ATOM 3818 C C . THR B 1 148 ? -2.246 17.094 2.816 1 97.88 148 THR B C 1
ATOM 3820 O O . THR B 1 148 ? -3.297 16.594 2.426 1 97.88 148 THR B O 1
ATOM 3823 N N . ASP B 1 149 ? -2.197 18.188 3.457 1 98.06 149 ASP B N 1
ATOM 3824 C CA . ASP B 1 149 ? -3.365 19.047 3.643 1 98.06 149 ASP B CA 1
ATOM 3825 C C . ASP B 1 149 ? -3.342 20.219 2.67 1 98.06 149 ASP B C 1
ATOM 3827 O O . ASP B 1 149 ? -2.309 20.875 2.502 1 98.06 149 ASP B O 1
ATOM 3831 N N . ILE B 1 150 ? -4.406 20.438 2.012 1 98.75 150 ILE B N 1
ATOM 3832 C CA . ILE B 1 150 ? -4.57 21.562 1.083 1 98.75 150 ILE B CA 1
ATOM 3833 C C . ILE B 1 150 ? -5.781 22.391 1.491 1 98.75 150 ILE B C 1
ATOM 3835 O O . ILE B 1 150 ? -6.926 22 1.246 1 98.75 150 ILE B O 1
ATOM 3839 N N . ILE B 1 151 ? -5.531 23.562 2.012 1 98.38 151 ILE B N 1
ATOM 3840 C CA . ILE B 1 151 ? -6.621 24.328 2.6 1 98.38 151 ILE B CA 1
ATOM 3841 C C . ILE B 1 151 ? -6.668 25.719 1.962 1 98.38 151 ILE B C 1
ATOM 3843 O O . ILE B 1 151 ? -5.688 26.469 2.006 1 98.38 151 ILE B O 1
ATOM 3847 N N . ALA B 1 152 ? -7.801 26.062 1.439 1 98.38 152 ALA B N 1
ATOM 3848 C CA . ALA B 1 152 ? -8.008 27.391 0.894 1 98.38 152 ALA B CA 1
ATOM 3849 C C . ALA B 1 152 ? -8.188 28.422 2.01 1 98.38 152 ALA B C 1
ATOM 3851 O O . ALA B 1 152 ? -8.812 28.125 3.033 1 98.38 152 ALA B O 1
ATOM 3852 N N . MET B 1 153 ? -7.594 29.547 1.83 1 97.62 153 MET B N 1
ATOM 3853 C CA . MET B 1 153 ? -7.715 30.672 2.746 1 97.62 153 MET B CA 1
ATOM 3854 C C . MET B 1 153 ? -8.273 31.891 2.027 1 97.62 153 MET B C 1
ATOM 3856 O O . MET B 1 153 ? -7.91 32.156 0.884 1 97.62 153 MET B O 1
ATOM 3860 N N . ALA B 1 154 ? -9.172 32.594 2.688 1 95.88 154 ALA B N 1
ATOM 3861 C CA . ALA B 1 154 ? -9.773 33.812 2.145 1 95.88 154 ALA B CA 1
ATOM 3862 C C . ALA B 1 154 ? -10.203 34.75 3.262 1 95.88 154 ALA B C 1
ATOM 3864 O O . ALA B 1 154 ? -10.844 34.344 4.23 1 95.88 154 ALA B O 1
ATOM 3865 N N . ASN B 1 155 ? -9.875 36.031 3.086 1 95.19 155 ASN B N 1
ATOM 3866 C CA . ASN B 1 155 ? -10.273 37.094 4.012 1 95.19 155 ASN B CA 1
ATOM 3867 C C . ASN B 1 155 ? -9.805 36.812 5.434 1 95.19 155 ASN B C 1
ATOM 3869 O O . ASN B 1 155 ? -10.578 36.938 6.387 1 95.19 155 ASN B O 1
ATOM 3873 N N . GLY B 1 156 ? -8.672 36.25 5.555 1 94.81 156 GLY B N 1
ATOM 3874 C CA . GLY B 1 156 ? -8.047 36.031 6.852 1 94.81 156 GLY B CA 1
ATOM 3875 C C . GLY B 1 156 ? -8.57 34.812 7.582 1 94.81 156 GLY B C 1
ATOM 3876 O O . GLY B 1 156 ? -8.281 34.625 8.766 1 94.81 156 GLY B O 1
ATOM 3877 N N . LYS B 1 157 ? -9.344 34 6.879 1 95.19 157 LYS B N 1
ATOM 3878 C CA . LYS B 1 157 ? -9.945 32.812 7.48 1 95.19 157 LYS B CA 1
ATOM 3879 C C . LYS B 1 157 ? -9.742 31.594 6.598 1 95.19 157 LYS B C 1
ATOM 3881 O O . LYS B 1 157 ? -9.445 31.719 5.406 1 95.19 157 LYS B O 1
ATOM 3886 N N . ILE B 1 158 ? -9.883 30.422 7.234 1 95.81 158 ILE B N 1
ATOM 3887 C CA . ILE B 1 158 ? -9.836 29.203 6.449 1 95.81 158 ILE B CA 1
ATOM 3888 C C . ILE B 1 158 ? -11.148 29 5.703 1 95.81 158 ILE B C 1
ATOM 3890 O O . ILE B 1 158 ? -12.219 29.312 6.23 1 95.81 158 ILE B O 1
ATOM 3894 N N . ASN B 1 159 ? -11.109 28.594 4.523 1 96.38 159 ASN B N 1
ATOM 3895 C CA . ASN B 1 159 ? -12.266 28.234 3.715 1 96.38 159 ASN B CA 1
ATOM 3896 C C . ASN B 1 159 ? -12.297 26.734 3.432 1 96.38 159 ASN B C 1
ATOM 3898 O O . ASN B 1 159 ? -12.148 26.297 2.285 1 96.38 159 ASN B O 1
ATOM 3902 N N . ALA B 1 160 ? -12.5 25.969 4.465 1 95.06 160 ALA B N 1
ATOM 3903 C CA . ALA B 1 160 ? -12.508 24.516 4.387 1 95.06 160 ALA B CA 1
ATOM 3904 C C . ALA B 1 160 ? -13.922 23.984 4.137 1 95.06 160 ALA B C 1
ATOM 3906 O O . ALA B 1 160 ? -14.898 24.531 4.648 1 95.06 160 ALA B O 1
ATOM 3907 N N . LYS B 1 161 ? -14.078 22.906 3.371 1 94.5 161 LYS B N 1
ATOM 3908 C CA . LYS B 1 161 ? -15.359 22.25 3.104 1 94.5 161 LYS B CA 1
ATOM 3909 C C . LYS B 1 161 ? -15.586 21.078 4.062 1 94.5 161 LYS B C 1
ATOM 3911 O O . LYS B 1 161 ? -16.719 20.812 4.465 1 94.5 161 LYS B O 1
ATOM 3916 N N . GLY B 1 162 ? -14.523 20.406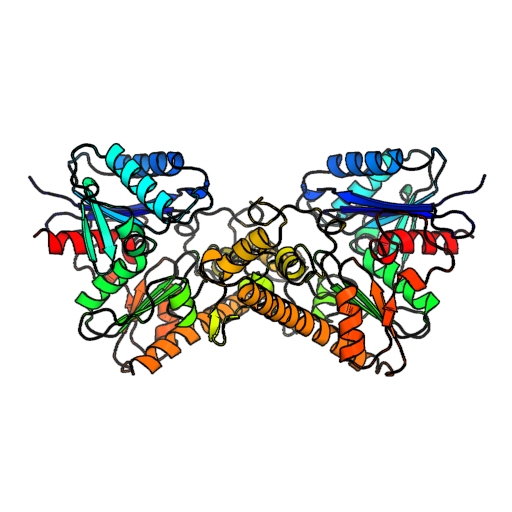 4.305 1 92.06 162 GLY B N 1
ATOM 3917 C CA . GLY B 1 162 ? -14.625 19.25 5.188 1 92.06 162 GLY B CA 1
ATOM 3918 C C . GLY B 1 162 ? -13.867 19.438 6.492 1 92.06 162 GLY B C 1
ATOM 3919 O O . GLY B 1 162 ? -12.836 20.109 6.531 1 92.06 162 GLY B O 1
ATOM 3920 N N . PHE B 1 163 ? -14.359 18.672 7.547 1 90.5 163 PHE B N 1
ATOM 3921 C CA . PHE B 1 163 ? -13.711 18.797 8.844 1 90.5 163 PHE B CA 1
ATOM 3922 C C . PHE B 1 163 ? -13.398 17.438 9.438 1 90.5 163 PHE B C 1
ATOM 3924 O O . PHE B 1 163 ? -12.883 17.344 10.555 1 90.5 163 PHE B O 1
ATOM 3931 N N . THR B 1 164 ? -13.711 16.406 8.766 1 86.5 164 THR B N 1
ATOM 3932 C CA . THR B 1 164 ? -13.281 15.047 9.094 1 86.5 164 THR B CA 1
ATOM 3933 C C . THR B 1 164 ? -12.414 14.477 7.98 1 86.5 164 THR B C 1
ATOM 3935 O O . THR B 1 164 ? -12.469 14.938 6.84 1 86.5 164 THR B O 1
ATOM 3938 N N . ASP B 1 165 ? -11.664 13.5 8.312 1 89.12 165 ASP B N 1
ATOM 3939 C CA . ASP B 1 165 ? -10.836 12.883 7.277 1 89.12 165 ASP B CA 1
ATOM 3940 C C . ASP B 1 165 ? -11.695 12.398 6.105 1 89.12 165 ASP B C 1
ATOM 3942 O O . ASP B 1 165 ? -11.328 12.586 4.945 1 89.12 165 ASP B O 1
ATOM 3946 N N . TYR B 1 166 ? -12.836 11.828 6.43 1 92.81 166 TYR B N 1
ATOM 3947 C CA . TYR B 1 166 ? -13.766 11.336 5.414 1 92.81 166 TYR B CA 1
ATOM 3948 C C . TYR B 1 166 ? -14.188 12.461 4.477 1 92.81 166 TYR B C 1
ATOM 3950 O O . TYR B 1 166 ? -14.055 12.344 3.254 1 92.81 166 TYR B O 1
ATOM 3958 N N . LYS B 1 167 ? -14.633 13.539 5.012 1 94.38 167 LYS B N 1
ATOM 3959 C CA . LYS B 1 167 ? -15.117 14.664 4.215 1 94.38 167 LYS B CA 1
ATOM 3960 C C . LYS B 1 167 ? -13.969 15.344 3.467 1 94.38 167 LYS B C 1
ATOM 3962 O O . LYS B 1 167 ? -14.141 15.797 2.336 1 94.38 167 LYS B O 1
ATOM 3967 N N . ARG B 1 168 ? -12.844 15.352 4.109 1 96.06 168 ARG B N 1
ATOM 3968 C CA . ARG B 1 168 ? -11.703 16.031 3.5 1 96.06 168 ARG B CA 1
ATOM 3969 C C . ARG B 1 168 ? -11.109 15.188 2.373 1 96.06 168 ARG B C 1
ATOM 3971 O O . ARG B 1 168 ? -10.562 15.727 1.411 1 96.06 168 ARG B O 1
ATOM 3978 N N . LEU B 1 169 ? -11.188 13.875 2.498 1 96.75 169 LEU B N 1
ATOM 3979 C CA . LEU B 1 169 ? -10.797 13.008 1.393 1 96.75 169 LEU B CA 1
ATOM 3980 C C . LEU B 1 169 ? -11.711 13.219 0.189 1 96.75 169 LEU B C 1
ATOM 3982 O O . LEU B 1 169 ? -11.25 13.195 -0.955 1 96.75 169 LEU B O 1
ATOM 3986 N N . ILE B 1 170 ? -12.977 13.469 0.434 1 96.81 170 ILE B N 1
ATOM 3987 C CA . ILE B 1 170 ? -13.953 13.719 -0.627 1 96.81 170 ILE B CA 1
ATOM 3988 C C . ILE B 1 170 ? -13.648 15.055 -1.304 1 96.81 170 ILE B C 1
ATOM 3990 O O . ILE B 1 170 ? -13.609 15.133 -2.533 1 96.81 170 ILE B O 1
ATOM 3994 N N . SER B 1 171 ? -13.383 16.016 -0.512 1 97.25 171 SER B N 1
ATOM 3995 C CA . SER B 1 171 ? -13.18 17.359 -1.048 1 97.25 171 SER B CA 1
ATOM 3996 C C . SER B 1 171 ? -11.758 17.547 -1.56 1 97.25 171 SER B C 1
ATOM 3998 O O . SER B 1 171 ? -11.422 18.594 -2.111 1 97.25 171 SER B O 1
ATOM 4000 N N . GLU B 1 172 ? -10.852 16.578 -1.338 1 97.31 172 GLU B N 1
ATOM 4001 C CA . GLU B 1 172 ? -9.445 16.578 -1.729 1 97.31 172 GLU B CA 1
ATOM 4002 C C . GLU B 1 172 ? -8.672 17.672 -0.999 1 97.31 172 GLU B C 1
ATOM 4004 O O . GLU B 1 172 ? -7.719 18.234 -1.548 1 97.31 172 GLU B O 1
ATOM 4009 N N . GLU B 1 173 ? -9.188 18.062 0.133 1 98.12 173 GLU B N 1
ATOM 4010 C CA . GLU B 1 173 ? -8.438 18.906 1.065 1 98.12 173 GLU B CA 1
ATOM 4011 C C . GLU B 1 173 ? -7.434 18.078 1.864 1 98.12 173 GLU B C 1
ATOM 4013 O O . GLU B 1 173 ? -6.52 18.625 2.482 1 98.12 173 GLU B O 1
ATOM 4018 N N . LEU B 1 174 ? -7.676 16.828 1.888 1 97.19 174 LEU B N 1
ATOM 4019 C CA . LEU B 1 174 ? -6.738 15.828 2.387 1 97.19 174 LEU B CA 1
ATOM 4020 C C . LEU B 1 174 ? -6.348 14.852 1.283 1 97.19 174 LEU B C 1
ATOM 4022 O O . LEU B 1 174 ? -7.211 14.18 0.709 1 97.19 174 LEU B O 1
ATOM 4026 N N . VAL B 1 175 ? -5.156 14.875 0.872 1 97.75 175 VAL B N 1
ATOM 4027 C CA . VAL B 1 175 ? -4.555 13.859 0.016 1 97.75 175 VAL B CA 1
ATOM 4028 C C . VAL B 1 175 ? -3.637 12.961 0.843 1 97.75 175 VAL B C 1
ATOM 4030 O O . VAL B 1 175 ? -2.656 13.438 1.422 1 97.75 175 VAL B O 1
ATOM 4033 N N . TYR B 1 176 ? -3.904 11.719 0.884 1 96.06 176 TYR B N 1
ATOM 4034 C CA . TYR B 1 176 ? -3.232 10.828 1.825 1 96.06 176 TYR B CA 1
ATOM 4035 C C . TYR B 1 176 ? -1.917 10.32 1.25 1 96.06 176 TYR B C 1
ATOM 4037 O O . TYR B 1 176 ? -1.779 9.133 0.959 1 96.06 176 TYR B O 1
ATOM 4045 N N . THR B 1 177 ? -1.01 11.227 1.154 1 97.31 177 THR B N 1
ATOM 4046 C CA . THR B 1 177 ? 0.354 10.953 0.714 1 97.31 177 THR B CA 1
ATOM 4047 C C . THR B 1 177 ? 1.331 11.945 1.341 1 97.31 177 THR B C 1
ATOM 4049 O O . THR B 1 177 ? 0.976 13.102 1.595 1 97.31 177 THR B O 1
ATOM 4052 N N . GLY B 1 178 ? 2.512 11.508 1.669 1 96.88 178 GLY B N 1
ATOM 4053 C CA . GLY B 1 178 ? 3.594 12.32 2.205 1 96.88 178 GLY B CA 1
ATOM 4054 C C . GLY B 1 178 ? 4.961 11.898 1.698 1 96.88 178 GLY B C 1
ATOM 4055 O O . GLY B 1 178 ? 5.066 11.039 0.821 1 96.88 178 GLY B O 1
ATOM 4056 N N . VAL B 1 179 ? 6.004 12.5 2.26 1 97.94 179 VAL B N 1
ATOM 4057 C CA . VAL B 1 179 ? 7.293 12.375 1.591 1 97.94 179 VAL B CA 1
ATOM 4058 C C . VAL B 1 179 ? 8.148 11.336 2.314 1 97.94 179 VAL B C 1
ATOM 4060 O O . VAL B 1 179 ? 9.305 11.102 1.94 1 97.94 179 VAL B O 1
ATOM 4063 N N . VAL B 1 180 ? 7.609 10.656 3.324 1 96.19 180 VAL B N 1
ATOM 4064 C CA . VAL B 1 180 ? 8.43 9.711 4.07 1 96.19 180 VAL B CA 1
ATOM 4065 C C . VAL B 1 180 ? 7.754 8.336 4.07 1 96.19 180 VAL B C 1
ATOM 4067 O O . VAL B 1 180 ? 8.164 7.438 3.332 1 96.19 180 VAL B O 1
ATOM 4070 N N . ARG B 1 181 ? 6.602 8.203 4.594 1 94.56 181 ARG B N 1
ATOM 4071 C CA . ARG B 1 181 ? 6.066 6.906 4.98 1 94.56 181 ARG B CA 1
ATOM 4072 C C . ARG B 1 181 ? 5.129 6.359 3.908 1 94.56 181 ARG B C 1
ATOM 4074 O O . ARG B 1 181 ? 4.738 5.191 3.957 1 94.56 181 ARG B O 1
ATOM 4081 N N . THR B 1 182 ? 4.691 7.176 3.012 1 96.94 182 THR B N 1
ATOM 4082 C CA . THR B 1 182 ? 3.775 6.703 1.982 1 96.94 182 THR B CA 1
ATOM 4083 C C . THR B 1 182 ? 4.402 5.566 1.181 1 96.94 182 THR B C 1
ATOM 4085 O O . THR B 1 182 ? 5.477 5.727 0.601 1 96.94 182 THR B O 1
ATOM 4088 N N . PRO B 1 183 ? 3.73 4.387 1.127 1 97.38 183 PRO B N 1
ATOM 4089 C CA . PRO B 1 183 ? 4.266 3.301 0.304 1 97.38 183 PRO B CA 1
ATOM 4090 C C . PRO B 1 183 ? 4.227 3.617 -1.189 1 97.38 183 PRO B C 1
ATOM 4092 O O . PRO B 1 183 ? 3.232 4.156 -1.684 1 97.38 183 PRO B O 1
ATOM 4095 N N . VAL B 1 184 ? 5.262 3.199 -1.888 1 98 184 VAL B N 1
ATOM 4096 C CA . VAL B 1 184 ? 5.367 3.48 -3.314 1 98 184 VAL B CA 1
ATOM 4097 C C . VAL B 1 184 ? 4.215 2.812 -4.062 1 98 184 VAL B C 1
ATOM 4099 O O . VAL B 1 184 ? 3.682 3.373 -5.02 1 98 184 VAL B O 1
ATOM 4102 N N . MET B 1 185 ? 3.777 1.666 -3.564 1 96.94 185 MET B N 1
ATOM 4103 C CA . MET B 1 185 ? 2.713 0.917 -4.223 1 96.94 185 MET B CA 1
ATOM 4104 C C . MET B 1 185 ? 1.407 1.706 -4.219 1 96.94 185 MET B C 1
ATOM 4106 O O . MET B 1 185 ? 0.51 1.437 -5.02 1 96.94 185 MET B O 1
ATOM 4110 N N . ALA B 1 186 ? 1.253 2.648 -3.34 1 97.19 186 ALA B N 1
ATOM 4111 C CA . ALA B 1 186 ? 0.029 3.439 -3.232 1 97.19 186 ALA B CA 1
ATOM 4112 C C . ALA B 1 186 ? 0.066 4.641 -4.172 1 97.19 186 ALA B C 1
ATOM 4114 O O . ALA B 1 186 ? -0.958 5.289 -4.402 1 97.19 186 ALA B O 1
ATOM 4115 N N . ILE B 1 187 ? 1.218 4.91 -4.758 1 96.06 187 ILE B N 1
ATOM 4116 C CA . ILE B 1 187 ? 1.407 6.105 -5.574 1 96.06 187 ILE B CA 1
ATOM 4117 C C . ILE B 1 187 ? 1.05 5.801 -7.027 1 96.06 187 ILE B C 1
ATOM 4119 O O . ILE B 1 187 ? 0.501 6.652 -7.73 1 96.06 187 ILE B O 1
ATOM 4123 N N . ALA B 1 188 ? 1.41 4.586 -7.402 1 92.25 188 ALA B N 1
ATOM 4124 C CA . ALA B 1 188 ? 1.208 4.223 -8.805 1 92.25 188 ALA B CA 1
ATOM 4125 C C . ALA B 1 188 ? 1.047 2.715 -8.961 1 92.25 188 ALA B C 1
ATOM 4127 O O . ALA B 1 188 ? 1.598 1.939 -8.172 1 92.25 188 ALA B O 1
ATOM 4128 N N . GLN B 1 189 ? 0.296 2.4 -9.969 1 91.19 189 GLN B N 1
ATOM 4129 C CA . GLN B 1 189 ? 0.14 0.986 -10.289 1 91.19 189 GLN B CA 1
ATOM 4130 C C . GLN B 1 189 ? 1.131 0.553 -11.367 1 91.19 189 GLN B C 1
ATOM 4132 O O . GLN B 1 189 ? 1.438 -0.634 -11.5 1 91.19 189 GLN B O 1
ATOM 4137 N N . THR B 1 190 ? 1.486 1.492 -12.18 1 94 190 THR B N 1
ATOM 4138 C CA . THR B 1 190 ? 2.496 1.281 -13.211 1 94 190 THR B CA 1
ATOM 4139 C C . THR B 1 190 ? 3.539 2.395 -13.18 1 94 190 THR B C 1
ATOM 4141 O O . THR B 1 190 ? 3.309 3.453 -12.594 1 94 190 THR B O 1
ATOM 4144 N N . ALA B 1 191 ? 4.676 2.094 -13.742 1 96.19 191 ALA B N 1
ATOM 4145 C CA . ALA B 1 191 ? 5.758 3.066 -13.883 1 96.19 191 ALA B CA 1
ATOM 4146 C C . ALA B 1 191 ? 6.48 2.896 -15.219 1 96.19 191 ALA B C 1
ATOM 4148 O O . ALA B 1 191 ? 6.129 2.02 -16.016 1 96.19 191 ALA B O 1
ATOM 4149 N N . ILE B 1 192 ? 7.297 3.879 -15.555 1 96.62 192 ILE B N 1
ATOM 4150 C CA . ILE B 1 192 ? 8.18 3.785 -16.719 1 96.62 192 ILE B CA 1
ATOM 4151 C C . ILE B 1 192 ? 9.609 3.535 -16.25 1 96.62 192 ILE B C 1
ATOM 4153 O O . ILE B 1 192 ? 10.133 4.27 -15.406 1 96.62 192 ILE B O 1
ATOM 4157 N N . PHE B 1 193 ? 10.219 2.502 -16.719 1 96.69 193 PHE B N 1
ATOM 4158 C CA . PHE B 1 193 ? 11.617 2.178 -16.453 1 96.69 193 PHE B CA 1
ATOM 4159 C C . PHE B 1 193 ? 12.367 1.902 -17.75 1 96.69 193 PHE B C 1
ATOM 4161 O O . PHE B 1 193 ? 12 1.004 -18.5 1 96.69 193 PHE B O 1
ATOM 4168 N N . LYS B 1 194 ? 13.297 2.732 -18.016 1 95.31 194 LYS B N 1
ATOM 4169 C CA . LYS B 1 194 ? 14.094 2.662 -19.234 1 95.31 194 LYS B CA 1
ATOM 4170 C C . LYS B 1 194 ? 13.211 2.688 -20.484 1 95.31 194 LYS B C 1
ATOM 4172 O O . LYS B 1 194 ? 13.398 1.895 -21.406 1 95.31 194 LYS B O 1
ATOM 4177 N N . GLY B 1 195 ? 12.234 3.525 -20.453 1 95.38 195 GLY B N 1
ATOM 4178 C CA . GLY B 1 195 ? 11.375 3.785 -21.594 1 95.38 195 GLY B CA 1
ATOM 4179 C C . GLY B 1 195 ? 10.266 2.766 -21.75 1 95.38 195 GLY B C 1
ATOM 4180 O O . GLY B 1 195 ? 9.477 2.83 -22.688 1 95.38 195 GLY B O 1
ATOM 4181 N N . VAL B 1 196 ? 10.133 1.882 -20.781 1 96.25 196 VAL B N 1
ATOM 4182 C CA . VAL B 1 196 ? 9.141 0.817 -20.906 1 96.25 196 VAL B CA 1
ATOM 4183 C C . VAL B 1 196 ? 8.148 0.893 -19.75 1 96.25 196 VAL B C 1
ATOM 4185 O O . VAL B 1 196 ? 8.547 1.091 -18.594 1 96.25 196 VAL B O 1
ATOM 4188 N N . LYS B 1 197 ? 6.855 0.775 -20.094 1 96.62 197 LYS B N 1
ATOM 4189 C CA . LYS B 1 197 ? 5.828 0.715 -19.062 1 96.62 197 LYS B CA 1
ATOM 4190 C C . LYS B 1 197 ? 5.887 -0.609 -18.297 1 96.62 197 LYS B C 1
ATOM 4192 O O . LYS B 1 197 ? 6.062 -1.669 -18.906 1 96.62 197 LYS B O 1
ATOM 4197 N N . ILE B 1 198 ? 5.812 -0.572 -16.984 1 97.44 198 ILE B N 1
ATOM 4198 C CA . ILE B 1 198 ? 5.969 -1.77 -16.172 1 97.44 198 ILE B CA 1
ATOM 4199 C C . ILE B 1 198 ? 5.027 -1.7 -14.969 1 97.44 198 ILE B C 1
ATOM 4201 O O . ILE B 1 198 ? 4.859 -0.637 -14.367 1 97.44 198 ILE B O 1
ATOM 4205 N N . GLY B 1 199 ? 4.379 -2.82 -14.633 1 96.25 199 GLY B N 1
ATOM 4206 C CA . GLY B 1 199 ? 3.57 -2.898 -13.422 1 96.25 199 GLY B CA 1
ATOM 4207 C C . GLY B 1 199 ? 4.395 -2.92 -12.148 1 96.25 199 GLY B C 1
ATOM 4208 O O . GLY B 1 199 ? 5.508 -3.447 -12.133 1 96.25 199 GLY B O 1
ATOM 4209 N N . LEU B 1 200 ? 3.838 -2.379 -11.07 1 96.81 200 LEU B N 1
ATOM 4210 C CA . LEU B 1 200 ? 4.523 -2.365 -9.781 1 96.81 200 LEU B CA 1
ATOM 4211 C C . LEU B 1 200 ? 4.031 -3.5 -8.891 1 96.81 200 LEU B C 1
ATOM 4213 O O . LEU B 1 200 ? 2.85 -3.854 -8.922 1 96.81 200 LEU B O 1
ATOM 4217 N N . MET B 1 201 ? 4.945 -3.99 -8.086 1 95.38 201 MET B N 1
ATOM 4218 C CA . MET B 1 201 ? 4.574 -5.004 -7.105 1 95.38 201 MET B CA 1
ATOM 4219 C C . MET B 1 201 ? 3.791 -4.383 -5.957 1 95.38 201 MET B C 1
ATOM 4221 O O . MET B 1 201 ? 4.133 -3.299 -5.48 1 95.38 201 MET B O 1
ATOM 4225 N N . ALA B 1 202 ? 2.695 -5.055 -5.598 1 95.5 202 ALA B N 1
ATOM 4226 C CA . ALA B 1 202 ? 1.842 -4.594 -4.504 1 95.5 202 ALA B CA 1
ATOM 4227 C C . ALA B 1 202 ? 2.354 -5.102 -3.158 1 95.5 202 ALA B C 1
ATOM 4229 O O . ALA B 1 202 ? 1.623 -5.77 -2.422 1 95.5 202 ALA B O 1
ATOM 4230 N N . GLU B 1 203 ? 3.607 -4.766 -2.85 1 92.44 203 GLU B N 1
ATOM 4231 C CA . GLU B 1 203 ? 4.285 -5.129 -1.608 1 92.44 203 GLU B CA 1
ATOM 4232 C C . GLU B 1 203 ? 4.941 -3.916 -0.962 1 92.44 203 GLU B C 1
ATOM 4234 O O . GLU B 1 203 ? 5.32 -2.967 -1.653 1 92.44 203 GLU B O 1
ATOM 4239 N N . TYR B 1 204 ? 5.016 -3.98 0.322 1 93.69 204 TYR B N 1
ATOM 4240 C CA . TYR B 1 204 ? 5.617 -2.889 1.079 1 93.69 204 TYR B CA 1
ATOM 4241 C C . TYR B 1 204 ? 7.137 -2.928 0.98 1 93.69 204 TYR B C 1
ATOM 4243 O O . TYR B 1 204 ? 7.832 -3.004 1.998 1 93.69 204 TYR B O 1
ATOM 4251 N N . PHE B 1 205 ? 7.684 -2.668 -0.201 1 93.69 205 PHE B N 1
ATOM 4252 C CA . PHE B 1 205 ? 9.109 -2.809 -0.447 1 93.69 205 PHE B CA 1
ATOM 4253 C C . PHE B 1 205 ? 9.82 -1.465 -0.308 1 93.69 205 PHE B C 1
ATOM 4255 O O . PHE B 1 205 ? 10.992 -1.41 0.076 1 93.69 205 PHE B O 1
ATOM 4262 N N . ALA B 1 206 ? 9.086 -0.437 -0.645 1 96.62 206 ALA B N 1
ATOM 4263 C CA . ALA B 1 206 ? 9.703 0.885 -0.659 1 96.62 206 ALA B CA 1
ATOM 4264 C C . ALA B 1 206 ? 8.695 1.967 -0.272 1 96.62 206 ALA B C 1
ATOM 4266 O O . ALA B 1 206 ? 7.488 1.785 -0.433 1 96.62 206 ALA B O 1
ATOM 4267 N N . THR B 1 207 ? 9.203 3.049 0.229 1 97.88 207 THR B N 1
ATOM 4268 C CA . THR B 1 207 ? 8.406 4.215 0.591 1 97.88 207 THR B CA 1
ATOM 4269 C C . THR B 1 207 ? 8.891 5.457 -0.152 1 97.88 207 THR B C 1
ATOM 4271 O O . THR B 1 207 ? 9.898 5.402 -0.859 1 97.88 207 THR B O 1
ATOM 4274 N N . MET B 1 208 ? 8.188 6.523 0.072 1 98.38 208 MET B N 1
ATOM 4275 C CA . MET B 1 208 ? 8.555 7.754 -0.622 1 98.38 208 MET B CA 1
ATOM 4276 C C . MET B 1 208 ? 9.852 8.336 -0.061 1 98.38 208 MET B C 1
ATOM 4278 O O . MET B 1 208 ? 10.531 9.109 -0.735 1 98.38 208 MET B O 1
ATOM 4282 N N . ALA B 1 209 ? 10.227 7.953 1.154 1 98.44 209 ALA B N 1
ATOM 4283 C CA . ALA B 1 209 ? 11.547 8.344 1.65 1 98.44 209 ALA B CA 1
ATOM 4284 C C . ALA B 1 209 ? 12.648 7.82 0.738 1 98.44 209 ALA B C 1
ATOM 4286 O O . ALA B 1 209 ? 13.656 8.5 0.524 1 98.44 209 ALA B O 1
ATOM 4287 N N . ASP B 1 210 ? 12.484 6.645 0.225 1 98.31 210 ASP B N 1
ATOM 4288 C CA . ASP B 1 210 ? 13.461 6.09 -0.71 1 98.31 210 ASP B CA 1
ATOM 4289 C C . ASP B 1 210 ? 13.539 6.93 -1.984 1 98.31 210 ASP B C 1
ATOM 4291 O O . ASP B 1 210 ? 14.625 7.227 -2.477 1 98.31 210 ASP B O 1
ATOM 4295 N N . VAL B 1 211 ? 12.406 7.293 -2.488 1 98.69 211 VAL B N 1
ATOM 4296 C CA . VAL B 1 211 ? 12.312 8.094 -3.707 1 98.69 211 VAL B CA 1
ATOM 4297 C C . VAL B 1 211 ? 13.039 9.422 -3.508 1 98.69 211 VAL B C 1
ATOM 4299 O O . VAL B 1 211 ? 13.914 9.781 -4.301 1 98.69 211 VAL B O 1
ATOM 4302 N N . TYR B 1 212 ? 12.781 10.055 -2.465 1 98.75 212 TYR B N 1
ATOM 4303 C CA . TYR B 1 212 ? 13.297 11.406 -2.277 1 98.75 212 TYR B CA 1
ATOM 4304 C C . TYR B 1 212 ? 14.742 11.375 -1.794 1 98.75 212 TYR B C 1
ATOM 4306 O O . TYR B 1 212 ? 15.469 12.359 -1.946 1 98.75 212 TYR B O 1
ATOM 4314 N N . ARG B 1 213 ? 15.133 10.289 -1.146 1 98.5 213 ARG B N 1
ATOM 4315 C CA . ARG B 1 213 ? 16.562 10.125 -0.889 1 98.5 213 ARG B CA 1
ATOM 4316 C C . ARG B 1 213 ? 17.344 10.008 -2.193 1 98.5 213 ARG B C 1
ATOM 4318 O O . ARG B 1 213 ? 18.406 10.625 -2.344 1 98.5 213 ARG B O 1
ATOM 4325 N N . ILE B 1 214 ? 16.875 9.273 -3.115 1 98.31 214 ILE B N 1
ATOM 4326 C CA . ILE B 1 214 ? 17.531 9.062 -4.402 1 98.31 214 ILE B CA 1
ATOM 4327 C C . ILE B 1 214 ? 17.547 10.375 -5.184 1 98.31 214 ILE B C 1
ATOM 4329 O O . ILE B 1 214 ? 18.547 10.695 -5.844 1 98.31 214 ILE B O 1
ATOM 4333 N N . THR B 1 215 ? 16.469 11.164 -5.133 1 98.25 215 THR B N 1
ATOM 4334 C CA . THR B 1 215 ? 16.422 12.422 -5.871 1 98.25 215 THR B CA 1
ATOM 4335 C C . THR B 1 215 ? 17.219 13.508 -5.141 1 98.25 215 THR B C 1
ATOM 4337 O O . THR B 1 215 ? 17.469 14.578 -5.695 1 98.25 215 THR B O 1
ATOM 4340 N N . GLY B 1 216 ? 17.5 13.266 -3.887 1 97.81 216 GLY B N 1
ATOM 4341 C CA . GLY B 1 216 ? 18.328 14.188 -3.123 1 97.81 216 GLY B CA 1
ATOM 4342 C C . GLY B 1 216 ? 17.531 15.312 -2.482 1 97.81 216 GLY B C 1
ATOM 4343 O O . GLY B 1 216 ? 18.094 16.312 -2.055 1 97.81 216 GLY B O 1
ATOM 4344 N N . GLU B 1 217 ? 16.266 15.125 -2.387 1 97.81 217 GLU B N 1
ATOM 4345 C CA . GLU B 1 217 ? 15.422 16.203 -1.897 1 97.81 217 GLU B CA 1
ATOM 4346 C C . GLU B 1 217 ? 15.062 16.016 -0.427 1 97.81 217 GLU B C 1
ATOM 4348 O O . GLU B 1 217 ? 14.578 16.938 0.23 1 97.81 217 GLU B O 1
ATOM 4353 N N . LEU B 1 218 ? 15.25 14.82 0.062 1 96.06 218 LEU B N 1
ATOM 4354 C CA . LEU B 1 218 ? 14.875 14.5 1.433 1 96.06 218 LEU B CA 1
ATOM 4355 C C . LEU B 1 218 ? 15.945 14.961 2.416 1 96.06 218 LEU B C 1
ATOM 4357 O O . LEU B 1 218 ? 17.125 14.625 2.258 1 96.06 218 LEU B O 1
ATOM 4361 N N . ASP B 1 219 ? 15.578 15.781 3.369 1 94.19 219 ASP B N 1
ATOM 4362 C CA . ASP B 1 219 ? 16.438 15.977 4.539 1 94.19 219 ASP B CA 1
ATOM 4363 C C . ASP B 1 219 ? 16.406 14.742 5.441 1 94.19 219 ASP B C 1
ATOM 4365 O O . ASP B 1 219 ? 15.375 14.398 6.008 1 94.19 219 ASP B O 1
ATOM 4369 N N . GLU B 1 220 ? 17.5 14.125 5.637 1 91.88 220 GLU B N 1
ATOM 4370 C CA . GLU B 1 220 ? 17.594 12.852 6.355 1 91.88 220 GLU B CA 1
ATOM 4371 C C . GLU B 1 220 ? 17.109 13 7.797 1 91.88 220 GLU B C 1
ATOM 4373 O O . GLU B 1 220 ? 16.625 12.039 8.391 1 91.88 220 GLU B O 1
ATOM 4378 N N . ALA B 1 221 ? 17.234 14.156 8.328 1 88.25 221 ALA B N 1
ATOM 4379 C CA . ALA B 1 221 ? 16.781 14.398 9.695 1 88.25 221 ALA B CA 1
ATOM 4380 C C . ALA B 1 221 ? 15.266 14.258 9.805 1 88.25 221 ALA B C 1
ATOM 4382 O O . ALA B 1 221 ? 14.734 14.039 10.898 1 88.25 221 ALA B O 1
ATOM 4383 N N . HIS B 1 222 ? 14.609 14.414 8.672 1 89.75 222 HIS B N 1
ATOM 4384 C CA . HIS B 1 222 ? 13.156 14.375 8.664 1 89.75 222 HIS B CA 1
ATOM 4385 C C . HIS B 1 222 ? 12.648 12.938 8.57 1 89.75 222 HIS B C 1
ATOM 4387 O O . HIS B 1 222 ? 11.469 12.68 8.805 1 89.75 222 HIS B O 1
ATOM 4393 N N . ASP B 1 223 ? 13.438 11.992 8.242 1 92.12 223 ASP B N 1
ATOM 4394 C CA . ASP B 1 223 ? 13.062 10.586 8.141 1 92.12 223 ASP B CA 1
ATOM 4395 C C . ASP B 1 223 ? 13.492 9.82 9.391 1 92.12 223 ASP B C 1
ATOM 4397 O O . ASP B 1 223 ? 14.57 9.227 9.414 1 92.12 223 ASP B O 1
ATOM 4401 N N . GLN B 1 224 ? 12.594 9.773 10.305 1 86.88 224 GLN B N 1
ATOM 4402 C CA . GLN B 1 224 ? 12.906 9.148 11.578 1 86.88 224 GLN B CA 1
ATOM 4403 C C . GLN B 1 224 ? 12.273 7.762 11.688 1 86.88 224 GLN B C 1
ATOM 4405 O O . GLN B 1 224 ? 12.266 7.16 12.766 1 86.88 224 GLN B O 1
ATOM 4410 N N . ASN B 1 225 ? 11.75 7.238 10.641 1 87.75 225 ASN B N 1
ATOM 4411 C CA . ASN B 1 225 ? 11.102 5.93 10.625 1 87.75 225 ASN B CA 1
ATOM 4412 C C . ASN B 1 225 ? 12.031 4.855 10.062 1 87.75 225 ASN B C 1
ATOM 4414 O O . ASN B 1 225 ? 12.984 5.168 9.336 1 87.75 225 ASN B O 1
ATOM 4418 N N . ASP B 1 226 ? 11.703 3.664 10.414 1 90.5 226 ASP B N 1
ATOM 4419 C CA . ASP B 1 226 ? 12.438 2.557 9.812 1 90.5 226 ASP B CA 1
ATOM 4420 C C . ASP B 1 226 ? 12.141 2.443 8.312 1 90.5 226 ASP B C 1
ATOM 4422 O O . ASP B 1 226 ? 11.062 2.846 7.863 1 90.5 226 ASP B O 1
ATOM 4426 N N . THR B 1 227 ? 13.156 1.915 7.641 1 94.19 227 THR B N 1
ATOM 4427 C CA . THR B 1 227 ? 12.914 1.618 6.234 1 94.19 227 THR B CA 1
ATOM 4428 C C . THR B 1 227 ? 12.031 0.38 6.09 1 94.19 227 THR B C 1
ATOM 4430 O O . THR B 1 227 ? 11.852 -0.374 7.047 1 94.19 227 THR B O 1
ATOM 4433 N N . ALA B 1 228 ? 11.477 0.183 4.992 1 92.5 228 ALA B N 1
ATOM 4434 C CA . ALA B 1 228 ? 10.555 -0.921 4.75 1 92.5 228 ALA B CA 1
ATOM 4435 C C . ALA B 1 228 ? 11.211 -2.264 5.051 1 92.5 228 ALA B C 1
ATOM 4437 O O . ALA B 1 228 ? 10.562 -3.182 5.559 1 92.5 228 ALA B O 1
ATOM 4438 N N . ASP B 1 229 ? 12.508 -2.424 4.754 1 87.94 229 ASP B N 1
ATOM 4439 C CA . ASP B 1 229 ? 13.219 -3.682 4.953 1 87.94 229 ASP B CA 1
ATOM 4440 C C . ASP B 1 229 ? 14.109 -3.617 6.191 1 87.94 229 ASP B C 1
ATOM 4442 O O . ASP B 1 229 ? 14.938 -4.504 6.414 1 87.94 229 ASP B O 1
ATOM 4446 N N . GLY B 1 230 ? 14.062 -2.535 6.926 1 91.5 230 GLY B N 1
ATOM 4447 C CA . GLY B 1 230 ? 14.898 -2.369 8.102 1 91.5 230 GLY B CA 1
ATOM 4448 C C . GLY B 1 230 ? 16.359 -2.102 7.766 1 91.5 230 GLY B C 1
ATOM 4449 O O . GLY B 1 230 ? 17.219 -2.139 8.648 1 91.5 230 GLY B O 1
ATOM 4450 N N . GLY B 1 231 ? 16.641 -1.865 6.512 1 91.56 231 GLY B N 1
ATOM 4451 C CA . GLY B 1 231 ? 18.016 -1.676 6.059 1 91.56 231 GLY B CA 1
ATOM 4452 C C . GLY B 1 231 ? 18.5 -0.243 6.191 1 91.56 231 GLY B C 1
ATOM 4453 O O . GLY B 1 231 ? 17.875 0.562 6.891 1 91.56 231 GLY B O 1
ATOM 4454 N N . GLU B 1 232 ? 19.609 0.07 5.52 1 94.88 232 GLU B N 1
ATOM 4455 C CA . GLU B 1 232 ? 20.281 1.361 5.637 1 94.88 232 GLU B CA 1
ATOM 4456 C C . GLU B 1 232 ? 19.516 2.449 4.887 1 94.88 232 GLU B C 1
ATOM 4458 O O . GLU B 1 232 ? 18.781 2.158 3.945 1 94.88 232 GLU B O 1
ATOM 4463 N N . LYS B 1 233 ? 19.766 3.697 5.332 1 96.5 233 LYS B N 1
ATOM 4464 C CA . LYS B 1 233 ? 19.219 4.867 4.656 1 96.5 233 LYS B CA 1
ATOM 4465 C C . LYS B 1 233 ? 20.266 5.535 3.768 1 96.5 233 LYS B C 1
ATOM 4467 O O . LYS B 1 233 ? 20.703 6.652 4.051 1 96.5 233 LYS B O 1
ATOM 4472 N N . THR B 1 234 ? 20.656 4.828 2.768 1 97.25 234 THR B N 1
ATOM 4473 C CA . THR B 1 234 ? 21.562 5.348 1.749 1 97.25 234 THR B CA 1
ATOM 4474 C C . THR B 1 234 ? 20.891 5.348 0.379 1 97.25 234 THR B C 1
ATOM 4476 O O . THR B 1 234 ? 19.859 4.691 0.185 1 97.25 234 THR B O 1
ATOM 4479 N N . VAL B 1 235 ? 21.469 6.094 -0.481 1 97.44 235 VAL B N 1
ATOM 4480 C CA . VAL B 1 235 ? 20.938 6.156 -1.841 1 97.44 235 VAL B CA 1
ATOM 4481 C C . VAL B 1 235 ? 20.938 4.762 -2.459 1 97.44 235 VAL B C 1
ATOM 4483 O O . VAL B 1 235 ? 19.953 4.344 -3.059 1 97.44 235 VAL B O 1
ATOM 4486 N N . THR B 1 236 ? 21.984 4.031 -2.283 1 95.75 236 THR B N 1
ATOM 4487 C CA . THR B 1 236 ? 22.109 2.695 -2.857 1 95.75 236 THR B CA 1
ATOM 4488 C C . THR B 1 236 ? 21.078 1.745 -2.254 1 95.75 236 THR B C 1
ATOM 4490 O O . THR B 1 236 ? 20.438 0.988 -2.977 1 95.75 236 THR B O 1
ATOM 4493 N N . ALA B 1 237 ? 20.953 1.774 -0.976 1 95.75 237 ALA B N 1
ATOM 4494 C CA . ALA B 1 237 ? 19.969 0.924 -0.309 1 95.75 237 ALA B CA 1
ATOM 4495 C C . ALA B 1 237 ? 18.562 1.288 -0.734 1 95.75 237 ALA B C 1
ATOM 4497 O O . ALA B 1 237 ? 17.703 0.409 -0.904 1 95.75 237 ALA B O 1
ATOM 4498 N N . SER B 1 238 ? 18.312 2.549 -0.865 1 97.5 238 SER B N 1
ATOM 4499 C CA . SER B 1 238 ? 17.016 3.012 -1.346 1 97.5 238 SER B CA 1
ATOM 4500 C C . SER B 1 238 ? 16.75 2.521 -2.764 1 97.5 238 SER B C 1
ATOM 4502 O O . SER B 1 238 ? 15.625 2.1 -3.076 1 97.5 238 SER B O 1
ATOM 4504 N N . ALA B 1 239 ? 17.75 2.598 -3.564 1 96.94 239 ALA B N 1
ATOM 4505 C CA . ALA B 1 239 ? 17.609 2.094 -4.93 1 96.94 239 ALA B CA 1
ATOM 4506 C C . ALA B 1 239 ? 17.297 0.6 -4.934 1 96.94 239 ALA B C 1
ATOM 4508 O O . ALA B 1 239 ? 16.531 0.121 -5.766 1 96.94 239 ALA B O 1
ATOM 4509 N N . ARG B 1 240 ? 17.891 -0.106 -4.098 1 93.88 240 ARG B N 1
ATOM 4510 C CA . ARG B 1 240 ? 17.641 -1.536 -3.975 1 93.88 240 ARG B CA 1
ATOM 4511 C C . ARG B 1 240 ? 16.172 -1.795 -3.605 1 93.88 240 ARG B C 1
ATOM 4513 O O . ARG B 1 240 ? 15.531 -2.664 -4.191 1 93.88 240 ARG B O 1
ATOM 4520 N N . ARG B 1 241 ? 15.656 -1.061 -2.676 1 95.5 241 ARG B N 1
ATOM 4521 C CA . ARG B 1 241 ? 14.258 -1.202 -2.285 1 95.5 241 ARG B CA 1
ATOM 4522 C C . ARG B 1 241 ? 13.328 -0.835 -3.436 1 95.5 241 ARG B C 1
ATOM 4524 O O . ARG B 1 241 ? 12.344 -1.529 -3.688 1 95.5 241 ARG B O 1
ATOM 4531 N N . LEU B 1 242 ? 13.703 0.234 -4.133 1 96.25 242 LEU B N 1
ATOM 4532 C CA . LEU B 1 242 ? 12.891 0.639 -5.277 1 96.25 242 LEU B CA 1
ATOM 4533 C C . LEU B 1 242 ? 12.93 -0.423 -6.371 1 96.25 242 LEU B C 1
ATOM 4535 O O . LEU B 1 242 ? 11.93 -0.655 -7.051 1 96.25 242 LEU B O 1
ATOM 4539 N N . SER B 1 243 ? 14.086 -1.008 -6.555 1 95.25 243 SER B N 1
ATOM 4540 C CA . SER B 1 243 ? 14.227 -2.008 -7.609 1 95.25 243 SER B CA 1
ATOM 4541 C C . SER B 1 243 ? 13.328 -3.213 -7.348 1 95.25 243 SER B C 1
ATOM 4543 O O . SER B 1 243 ? 12.82 -3.83 -8.289 1 95.25 243 SER B O 1
ATOM 4545 N N . ARG B 1 244 ? 13.039 -3.494 -6.121 1 92.5 244 ARG B N 1
ATOM 4546 C CA . ARG B 1 244 ? 12.172 -4.609 -5.762 1 92.5 244 ARG B CA 1
ATOM 4547 C C . ARG B 1 244 ? 10.742 -4.371 -6.25 1 92.5 244 ARG B C 1
ATOM 4549 O O . ARG B 1 244 ? 10.023 -5.32 -6.551 1 92.5 244 ARG B O 1
ATOM 4556 N N . MET B 1 245 ? 10.391 -3.094 -6.367 1 95.5 245 MET B N 1
ATOM 4557 C CA . MET B 1 245 ? 9.039 -2.75 -6.809 1 95.5 245 MET B CA 1
ATOM 4558 C C . MET B 1 245 ? 8.773 -3.283 -8.211 1 95.5 245 MET B C 1
ATOM 4560 O O . MET B 1 245 ? 7.621 -3.441 -8.609 1 95.5 245 MET B O 1
ATOM 4564 N N . ILE B 1 246 ? 9.875 -3.555 -8.922 1 95.31 246 ILE B N 1
ATOM 4565 C CA . ILE B 1 246 ? 9.703 -3.988 -10.305 1 95.31 246 ILE B CA 1
ATOM 4566 C C . ILE B 1 246 ? 10.438 -5.309 -10.523 1 95.31 246 ILE B C 1
ATOM 4568 O O . ILE B 1 246 ? 10.734 -5.676 -11.664 1 95.31 246 ILE B O 1
ATOM 4572 N N . GLY B 1 247 ? 10.812 -5.992 -9.445 1 89.69 247 GLY B N 1
ATOM 4573 C CA . GLY B 1 247 ? 11.43 -7.309 -9.523 1 89.69 247 GLY B CA 1
ATOM 4574 C C . GLY B 1 247 ? 12.758 -7.305 -10.25 1 89.69 247 GLY B C 1
ATOM 4575 O O . GLY B 1 247 ? 13.055 -8.219 -11.016 1 89.69 247 GLY B O 1
ATOM 4576 N N . HIS B 1 248 ? 13.508 -6.32 -10.055 1 88.56 248 HIS B N 1
ATOM 4577 C CA . HIS B 1 248 ? 14.773 -6.141 -10.742 1 88.56 248 HIS B CA 1
ATOM 4578 C C . HIS B 1 248 ? 15.922 -5.984 -9.75 1 88.56 248 HIS B C 1
ATOM 4580 O O . HIS B 1 248 ? 15.695 -5.738 -8.562 1 88.56 248 HIS B O 1
ATOM 4586 N N . GLU B 1 249 ? 17.125 -6.316 -10.18 1 84.25 249 GLU B N 1
ATOM 4587 C CA . GLU B 1 249 ? 18.281 -6.152 -9.32 1 84.25 249 GLU B CA 1
ATOM 4588 C C . GLU B 1 249 ? 18.938 -4.789 -9.531 1 84.25 249 GLU B C 1
ATOM 4590 O O . GLU B 1 249 ? 19.219 -4.395 -10.672 1 84.25 249 GLU B O 1
ATOM 4595 N N . VAL B 1 250 ? 19.25 -4.215 -8.469 1 87.88 250 VAL B N 1
ATOM 4596 C CA . VAL B 1 250 ? 19.766 -2.854 -8.508 1 87.88 250 VAL B CA 1
ATOM 4597 C C . VAL B 1 250 ? 21.125 -2.834 -9.227 1 87.88 250 VAL B C 1
ATOM 4599 O O . VAL B 1 250 ? 21.438 -1.888 -9.953 1 87.88 250 VAL B O 1
ATOM 4602 N N . GLU B 1 251 ? 21.891 -3.904 -9.062 1 86.12 251 GLU B N 1
ATOM 4603 C CA . GLU B 1 251 ? 23.281 -3.957 -9.547 1 86.12 251 GLU B CA 1
ATOM 4604 C C . GLU B 1 251 ? 23.328 -4.09 -11.07 1 86.12 251 GLU B C 1
ATOM 4606 O O . GLU B 1 251 ? 24.359 -3.855 -11.688 1 86.12 251 GLU B O 1
ATOM 4611 N N . HIS B 1 252 ? 22.25 -4.367 -11.648 1 85.06 252 HIS B N 1
ATOM 4612 C CA . HIS B 1 252 ? 22.219 -4.625 -13.078 1 85.06 252 HIS B CA 1
ATOM 4613 C C . HIS B 1 252 ? 22.094 -3.324 -13.867 1 85.06 252 HIS B C 1
ATOM 4615 O O . HIS B 1 252 ? 22.156 -3.332 -15.102 1 85.06 252 HIS B O 1
ATOM 4621 N N . GLU B 1 253 ? 21.953 -2.176 -13.148 1 90.56 253 GLU B N 1
ATOM 4622 C CA . GLU B 1 253 ? 21.734 -0.91 -13.844 1 90.56 253 GLU B CA 1
ATOM 4623 C C . GLU B 1 253 ? 22.625 0.191 -13.266 1 90.56 253 GLU B C 1
ATOM 4625 O O . GLU B 1 253 ? 23.125 0.074 -12.148 1 90.56 253 GLU B O 1
ATOM 4630 N N . LEU B 1 254 ? 22.781 1.206 -14.047 1 91.69 254 LEU B N 1
ATOM 4631 C CA . LEU B 1 254 ? 23.484 2.4 -13.586 1 91.69 254 LEU B CA 1
ATOM 4632 C C . LEU B 1 254 ? 22.641 3.182 -12.586 1 91.69 254 LEU B C 1
ATOM 4634 O O . LEU B 1 254 ? 21.406 3.174 -12.672 1 91.69 254 LEU B O 1
ATOM 4638 N N . PRO B 1 255 ? 23.359 3.846 -11.688 1 93.56 255 PRO B N 1
ATOM 4639 C CA . PRO B 1 255 ? 22.641 4.656 -10.703 1 93.56 255 PRO B CA 1
ATOM 4640 C C . PRO B 1 255 ? 21.672 5.645 -11.352 1 93.56 255 PRO B C 1
ATOM 4642 O O . PRO B 1 255 ? 20.609 5.93 -10.789 1 93.56 255 PRO B O 1
ATOM 4645 N N . GLU B 1 256 ? 21.969 6.098 -12.5 1 95.81 256 GLU B N 1
ATOM 4646 C CA . GLU B 1 256 ? 21.141 7.082 -13.195 1 95.81 256 GLU B CA 1
ATOM 4647 C C . GLU B 1 256 ? 19.766 6.504 -13.555 1 95.81 256 GLU B C 1
ATOM 4649 O O . GLU B 1 256 ? 18.766 7.227 -13.602 1 95.81 256 GLU B O 1
ATOM 4654 N N . CYS B 1 257 ? 19.719 5.262 -13.852 1 96.06 257 CYS B N 1
ATOM 4655 C CA . CYS B 1 257 ? 18.453 4.598 -14.164 1 96.06 257 CYS B CA 1
ATOM 4656 C C . CYS B 1 257 ? 17.5 4.668 -12.977 1 96.06 257 CYS B C 1
ATOM 4658 O O . CYS B 1 257 ? 16.312 4.934 -13.148 1 96.06 257 CYS B O 1
ATOM 4660 N N . TRP B 1 258 ? 18.094 4.461 -11.836 1 96.94 258 TRP B N 1
ATOM 4661 C CA . TRP B 1 258 ? 17.266 4.465 -10.633 1 96.94 258 TRP B CA 1
ATOM 4662 C C . TRP B 1 258 ? 16.844 5.883 -10.258 1 96.94 258 TRP B C 1
ATOM 4664 O O . TRP B 1 258 ? 15.766 6.098 -9.719 1 96.94 258 TRP B O 1
ATOM 4674 N N . ARG B 1 259 ? 17.688 6.855 -10.539 1 97.56 259 ARG B N 1
ATOM 4675 C CA . ARG B 1 259 ? 17.297 8.25 -10.344 1 97.56 259 ARG B CA 1
ATOM 4676 C C . ARG B 1 259 ? 16.125 8.617 -11.242 1 97.56 259 ARG B C 1
ATOM 4678 O O . ARG B 1 259 ? 15.18 9.266 -10.797 1 97.56 259 ARG B O 1
ATOM 4685 N N . HIS B 1 260 ? 16.156 8.172 -12.5 1 97.69 260 HIS B N 1
ATOM 4686 C CA . HIS B 1 260 ? 15.047 8.43 -13.414 1 97.69 260 HIS B CA 1
ATOM 4687 C C . HIS B 1 260 ? 13.773 7.742 -12.938 1 97.69 260 HIS B C 1
ATOM 4689 O O . HIS B 1 260 ? 12.68 8.305 -13.047 1 97.69 260 HIS B O 1
ATOM 4695 N N . PHE B 1 261 ? 13.961 6.566 -12.453 1 98 261 PHE B N 1
ATOM 4696 C CA . PHE B 1 261 ? 12.828 5.828 -11.914 1 98 261 PHE B CA 1
ATOM 4697 C C . PHE B 1 261 ? 12.211 6.566 -10.734 1 98 261 PHE B C 1
ATOM 4699 O O . PHE B 1 261 ? 10.992 6.73 -10.664 1 98 261 PHE B O 1
ATOM 4706 N N . ALA B 1 262 ? 13.039 7.02 -9.789 1 98.44 262 ALA B N 1
ATOM 4707 C CA . ALA B 1 262 ? 12.586 7.785 -8.633 1 98.44 262 ALA B CA 1
ATOM 4708 C C . ALA B 1 262 ? 11.891 9.078 -9.055 1 98.44 262 ALA B C 1
ATOM 4710 O O . ALA B 1 262 ? 10.844 9.438 -8.508 1 98.44 262 ALA B O 1
ATOM 4711 N N . LEU B 1 263 ? 12.453 9.742 -10.062 1 98.31 263 LEU B N 1
ATOM 4712 C CA . LEU B 1 263 ? 11.867 10.984 -10.547 1 98.31 263 LEU B CA 1
ATOM 4713 C C . LEU B 1 263 ? 10.484 10.742 -11.148 1 98.31 263 LEU B C 1
ATOM 4715 O O . LEU B 1 263 ? 9.578 11.562 -10.992 1 98.31 263 LEU B O 1
ATOM 4719 N N . TYR B 1 264 ? 10.328 9.633 -11.828 1 98.06 264 TYR B N 1
ATOM 4720 C CA . TYR B 1 264 ? 9.016 9.297 -12.375 1 98.06 264 TYR B CA 1
ATOM 4721 C C . TYR B 1 264 ? 7.984 9.148 -11.258 1 98.06 264 TYR B C 1
ATOM 4723 O O . TYR B 1 264 ? 6.887 9.703 -11.344 1 98.06 264 TYR B O 1
ATOM 4731 N N . LEU B 1 265 ? 8.352 8.391 -10.234 1 98.31 265 LEU B N 1
ATOM 4732 C CA . LEU B 1 265 ? 7.445 8.164 -9.109 1 98.31 265 LEU B CA 1
ATOM 4733 C C . LEU B 1 265 ? 7.141 9.469 -8.383 1 98.31 265 LEU B C 1
ATOM 4735 O O . LEU B 1 265 ? 5.992 9.727 -8.023 1 98.31 265 LEU B O 1
ATOM 4739 N N . ARG B 1 266 ? 8.195 10.242 -8.18 1 98.5 266 ARG B N 1
ATOM 4740 C CA . ARG B 1 266 ? 8.039 11.578 -7.613 1 98.5 266 ARG B CA 1
ATOM 4741 C C . ARG B 1 266 ? 7.012 12.391 -8.391 1 98.5 266 ARG B C 1
ATOM 4743 O O . ARG B 1 266 ? 6.156 13.055 -7.805 1 98.5 266 ARG B O 1
ATOM 4750 N N . ASN B 1 267 ? 7.098 12.383 -9.68 1 98.25 267 ASN B N 1
ATOM 4751 C CA . ASN B 1 267 ? 6.203 13.164 -10.523 1 98.25 267 ASN B CA 1
ATOM 4752 C C . ASN B 1 267 ? 4.77 12.648 -10.453 1 98.25 267 ASN B C 1
ATOM 4754 O O . ASN B 1 267 ? 3.82 13.43 -10.547 1 98.25 267 ASN B O 1
ATOM 4758 N N . GLN B 1 268 ? 4.633 11.359 -10.32 1 97.56 268 GLN B N 1
ATOM 4759 C CA . GLN B 1 268 ? 3.293 10.812 -10.141 1 97.56 268 GLN B CA 1
ATOM 4760 C C . GLN B 1 268 ? 2.662 11.32 -8.844 1 97.56 268 GLN B C 1
ATOM 4762 O O . GLN B 1 268 ? 1.481 11.672 -8.82 1 97.56 268 GLN B O 1
ATOM 4767 N N . GLN B 1 269 ? 3.426 11.352 -7.789 1 98.12 269 GLN B N 1
ATOM 4768 C CA . GLN B 1 269 ? 2.93 11.883 -6.52 1 98.12 269 GLN B CA 1
ATOM 4769 C C . GLN B 1 269 ? 2.6 13.367 -6.637 1 98.12 269 GLN B C 1
ATOM 4771 O O . GLN B 1 269 ? 1.542 13.812 -6.18 1 98.12 269 GLN B O 1
ATOM 4776 N N . LEU B 1 270 ? 3.535 14.094 -7.246 1 98.56 270 LEU B N 1
ATOM 4777 C CA . LEU B 1 270 ? 3.348 15.523 -7.422 1 98.56 270 LEU B CA 1
ATOM 4778 C C . LEU B 1 270 ? 2.059 15.812 -8.188 1 98.56 270 LEU B C 1
ATOM 4780 O O . LEU B 1 270 ? 1.319 16.734 -7.84 1 98.56 270 LEU B O 1
ATOM 4784 N N . HIS B 1 271 ? 1.806 15.055 -9.211 1 97.75 271 HIS B N 1
ATOM 4785 C CA . HIS B 1 271 ? 0.602 15.234 -10.016 1 97.75 271 HIS B CA 1
ATOM 4786 C C . HIS B 1 271 ? -0.656 15.008 -9.18 1 97.75 271 HIS B C 1
ATOM 4788 O O . HIS B 1 271 ? -1.636 15.75 -9.312 1 97.75 271 HIS B O 1
ATOM 4794 N N . LYS B 1 272 ? -0.608 14.039 -8.375 1 97 272 LYS B N 1
ATOM 4795 C CA . LYS B 1 272 ? -1.734 13.742 -7.492 1 97 272 LYS B CA 1
ATOM 4796 C C . LYS B 1 272 ? -2.029 14.922 -6.566 1 97 272 LYS B C 1
ATOM 4798 O O . LYS B 1 272 ? -3.186 15.32 -6.41 1 97 272 LYS B O 1
ATOM 4803 N N . ILE B 1 273 ? -1.051 15.469 -5.957 1 98.5 273 ILE B N 1
ATOM 4804 C CA . ILE B 1 273 ? -1.214 16.609 -5.059 1 98.5 273 ILE B CA 1
ATOM 4805 C C . ILE B 1 273 ? -1.669 17.828 -5.852 1 98.5 273 ILE B C 1
ATOM 4807 O O . ILE B 1 273 ? -2.535 18.578 -5.402 1 98.5 273 ILE B O 1
ATOM 4811 N N . GLN B 1 274 ? -1.082 17.984 -7.039 1 98.62 274 GLN B N 1
ATOM 4812 C CA . GLN B 1 274 ? -1.424 19.125 -7.887 1 98.62 274 GLN B CA 1
ATOM 4813 C C . GLN B 1 274 ? -2.914 19.125 -8.219 1 98.62 274 GLN B C 1
ATOM 4815 O O . GLN B 1 274 ? -3.537 20.188 -8.258 1 98.62 274 GLN B O 1
ATOM 4820 N N . MET B 1 275 ? -3.48 1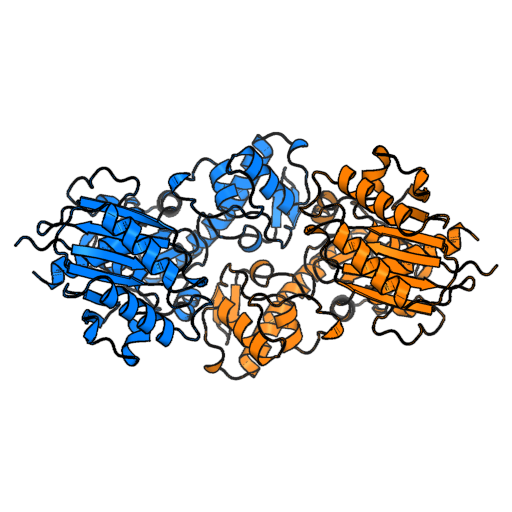7.984 -8.477 1 97.81 275 MET B N 1
ATOM 4821 C CA . MET B 1 275 ? -4.91 17.906 -8.766 1 97.81 275 MET B CA 1
ATOM 4822 C C . MET B 1 275 ? -5.734 18.422 -7.594 1 97.81 275 MET B C 1
ATOM 4824 O O . MET B 1 275 ? -6.73 19.125 -7.793 1 97.81 275 MET B O 1
ATOM 4828 N N . GLY B 1 276 ? -5.324 18.047 -6.391 1 97.94 276 GLY B N 1
ATOM 4829 C CA . GLY B 1 276 ? -5.984 18.594 -5.215 1 97.94 276 GLY B CA 1
ATOM 4830 C C . GLY B 1 276 ? -5.891 20.109 -5.125 1 97.94 276 GLY B C 1
ATOM 4831 O O . GLY B 1 276 ? -6.875 20.766 -4.801 1 97.94 276 GLY B O 1
ATOM 4832 N N . CYS B 1 277 ? -4.719 20.625 -5.434 1 98.69 277 CYS B N 1
ATOM 4833 C CA . CYS B 1 277 ? -4.527 22.078 -5.438 1 98.69 277 CYS B CA 1
ATOM 4834 C C . CYS B 1 277 ? -5.438 22.734 -6.465 1 98.69 277 CYS B C 1
ATOM 4836 O O . CYS B 1 277 ? -6.094 23.734 -6.16 1 98.69 277 CYS B O 1
ATOM 4838 N N . GLU B 1 278 ? -5.461 22.188 -7.656 1 98.5 278 GLU B N 1
ATOM 4839 C CA . GLU B 1 278 ? -6.27 22.734 -8.734 1 98.5 278 GLU B CA 1
ATOM 4840 C C . GLU B 1 278 ? -7.75 22.766 -8.359 1 98.5 278 GLU B C 1
ATOM 4842 O O . GLU B 1 278 ? -8.469 23.719 -8.688 1 98.5 278 GLU B O 1
ATOM 4847 N N . ARG B 1 279 ? -8.141 21.766 -7.699 1 97.62 279 ARG B N 1
ATOM 4848 C CA . ARG B 1 279 ? -9.531 21.703 -7.266 1 97.62 279 ARG B CA 1
ATOM 4849 C C . ARG B 1 279 ? -9.852 22.844 -6.301 1 97.62 279 ARG B C 1
ATOM 4851 O O . ARG B 1 279 ? -10.875 23.5 -6.438 1 97.62 279 ARG B O 1
ATOM 4858 N N . GLN B 1 280 ? -8.992 23.062 -5.324 1 98.19 280 GLN B N 1
ATOM 4859 C CA . GLN B 1 280 ? -9.227 24.125 -4.355 1 98.19 280 GLN B CA 1
ATOM 4860 C C . GLN B 1 280 ? -9.133 25.5 -5.012 1 98.19 280 GLN B C 1
ATOM 4862 O O . GLN B 1 280 ? -9.93 26.391 -4.719 1 98.19 280 GLN B O 1
ATOM 4867 N N . ILE B 1 281 ? -8.156 25.656 -5.902 1 97.94 281 ILE B N 1
ATOM 4868 C CA . ILE B 1 281 ? -7.992 26.906 -6.637 1 97.94 281 ILE B CA 1
ATOM 4869 C C . ILE B 1 281 ? -9.281 27.234 -7.383 1 97.94 281 ILE B C 1
ATOM 4871 O O . ILE B 1 281 ? -9.773 28.375 -7.316 1 97.94 281 ILE B O 1
ATOM 4875 N N . SER B 1 282 ? -9.773 26.25 -8.109 1 97.56 282 SER B N 1
ATOM 4876 C CA . SER B 1 282 ? -10.992 26.422 -8.898 1 97.56 282 SER B CA 1
ATOM 4877 C C . SER B 1 282 ? -12.188 26.719 -8 1 97.56 282 SER B C 1
ATOM 4879 O O . SER B 1 282 ? -13.023 27.547 -8.336 1 97.56 282 SER B O 1
ATOM 4881 N N . ARG B 1 283 ? -12.258 26.078 -6.906 1 96.5 283 ARG B N 1
ATOM 4882 C CA . ARG B 1 283 ? -13.398 26.203 -6 1 96.5 283 ARG B CA 1
ATOM 4883 C C . ARG B 1 283 ? -13.523 27.625 -5.465 1 96.5 283 ARG B C 1
ATOM 4885 O O . ARG B 1 283 ? -14.617 28.188 -5.43 1 96.5 283 ARG B O 1
ATOM 4892 N N . ILE B 1 284 ? -12.312 28.188 -5.102 1 96 284 ILE B N 1
ATOM 4893 C CA . ILE B 1 284 ? -12.391 29.5 -4.484 1 96 284 ILE B CA 1
ATOM 4894 C C . ILE B 1 284 ? -11.992 30.578 -5.496 1 96 284 ILE B C 1
ATOM 4896 O O . ILE B 1 284 ? -11.938 31.766 -5.164 1 96 284 ILE B O 1
ATOM 4900 N N . ARG B 1 285 ? -11.766 30.312 -6.77 1 96.06 285 ARG B N 1
ATOM 4901 C CA . ARG B 1 285 ? -11.32 31.219 -7.812 1 96.06 285 ARG B CA 1
ATOM 4902 C C . ARG B 1 285 ? -10.141 32.062 -7.328 1 96.06 285 ARG B C 1
ATOM 4904 O O . ARG B 1 285 ? -10.18 33.281 -7.402 1 96.06 285 ARG B O 1
ATOM 4911 N N . LEU B 1 286 ? -9.125 31.281 -6.812 1 97.62 286 LEU B N 1
ATOM 4912 C CA . LEU B 1 286 ? -7.949 31.906 -6.23 1 97.62 286 LEU B CA 1
ATOM 4913 C C . LEU B 1 286 ? -7.188 32.719 -7.281 1 97.62 286 LEU B C 1
ATOM 4915 O O . LEU B 1 286 ? -6.727 32.156 -8.281 1 97.62 286 LEU B O 1
ATOM 4919 N N . PRO B 1 287 ? -7.047 34.031 -7.047 1 96.94 287 PRO B N 1
ATOM 4920 C CA . PRO B 1 287 ? -6.27 34.812 -7.996 1 96.94 287 PRO B CA 1
ATOM 4921 C C . PRO B 1 287 ? -4.816 34.375 -8.109 1 96.94 287 PRO B C 1
ATOM 4923 O O . PRO B 1 287 ? -4.242 33.875 -7.129 1 96.94 287 PRO B O 1
ATOM 4926 N N . SER B 1 288 ? -4.207 34.531 -9.203 1 96.25 288 SER B N 1
ATOM 4927 C CA . SER B 1 288 ? -2.881 34.031 -9.516 1 96.25 288 SER B CA 1
ATOM 4928 C C . SER B 1 288 ? -1.807 34.719 -8.688 1 96.25 288 SER B C 1
ATOM 4930 O O . SER B 1 288 ? -0.697 34.188 -8.539 1 96.25 288 SER B O 1
ATOM 4932 N N . ASP B 1 289 ? -2.102 35.875 -8.164 1 97.38 289 ASP B N 1
ATOM 4933 C CA . ASP B 1 289 ? -1.106 36.594 -7.398 1 97.38 289 ASP B CA 1
ATOM 4934 C C . ASP B 1 289 ? -1.126 36.188 -5.926 1 97.38 289 ASP B C 1
ATOM 4936 O O . ASP B 1 289 ? -0.291 36.656 -5.141 1 97.38 289 ASP B O 1
ATOM 4940 N N . GLN B 1 290 ? -2.068 35.344 -5.555 1 98.12 290 GLN B N 1
ATOM 4941 C CA . GLN B 1 290 ? -2.129 34.844 -4.184 1 98.12 290 GLN B CA 1
ATOM 4942 C C . GLN B 1 290 ? -1.176 33.688 -3.975 1 98.12 290 GLN B C 1
ATOM 4944 O O . GLN B 1 290 ? -1.023 32.844 -4.859 1 98.12 290 GLN B O 1
ATOM 4949 N N . PRO B 1 291 ? -0.585 33.531 -2.861 1 98.56 291 PRO B N 1
ATOM 4950 C CA . PRO B 1 291 ? 0.525 32.594 -2.672 1 98.56 291 PRO B CA 1
ATOM 4951 C C . PRO B 1 291 ? 0.059 31.219 -2.23 1 98.56 291 PRO B C 1
ATOM 4953 O O . PRO B 1 291 ? -1.057 31.062 -1.724 1 98.56 291 PRO B O 1
ATOM 4956 N N . PHE B 1 292 ? 0.883 30.234 -2.453 1 98.81 292 PHE B N 1
ATOM 4957 C CA . PHE B 1 292 ? 0.889 28.969 -1.725 1 98.81 292 PHE B CA 1
ATOM 4958 C C . PHE B 1 292 ? 1.79 29.062 -0.5 1 98.81 292 PHE B C 1
ATOM 4960 O O . PHE B 1 292 ? 2.963 29.422 -0.61 1 98.81 292 PHE B O 1
ATOM 4967 N N . VAL B 1 293 ? 1.263 28.844 0.655 1 98.62 293 VAL B N 1
ATOM 4968 C CA . VAL B 1 293 ? 2.055 28.734 1.876 1 98.62 293 VAL B CA 1
ATOM 4969 C C . VAL B 1 293 ? 2.436 27.281 2.129 1 98.62 293 VAL B C 1
ATOM 4971 O O . VAL B 1 293 ? 1.562 26.422 2.305 1 98.62 293 VAL B O 1
ATOM 4974 N N . GLY B 1 294 ? 3.682 27.016 2.127 1 98.56 294 GLY B N 1
ATOM 4975 C CA . GLY B 1 294 ? 4.152 25.656 2.268 1 98.56 294 GLY B CA 1
ATOM 4976 C C . GLY B 1 294 ? 4.613 25.328 3.676 1 98.56 294 GLY B C 1
ATOM 4977 O O . GLY B 1 294 ? 5.402 26.062 4.266 1 98.56 294 GLY B O 1
ATOM 4978 N N . ALA B 1 295 ? 4.141 24.25 4.227 1 97.69 295 ALA B N 1
ATOM 4979 C CA . ALA B 1 295 ? 4.535 23.719 5.531 1 97.69 295 ALA B CA 1
ATOM 4980 C C . ALA B 1 295 ? 4.844 22.234 5.457 1 97.69 295 ALA B C 1
ATOM 4982 O O . ALA B 1 295 ? 4.637 21.594 4.422 1 97.69 295 ALA B O 1
ATOM 4983 N N . GLY B 1 296 ? 5.383 21.703 6.562 1 96.06 296 GLY B N 1
ATOM 4984 C CA . GLY B 1 296 ? 5.703 20.297 6.637 1 96.06 296 GLY B CA 1
ATOM 4985 C C . GLY B 1 296 ? 7.078 19.969 6.082 1 96.06 296 GLY B C 1
ATOM 4986 O O . GLY B 1 296 ? 7.66 20.75 5.34 1 96.06 296 GLY B O 1
ATOM 4987 N N . VAL B 1 297 ? 7.5 18.812 6.277 1 94.88 297 VAL B N 1
ATOM 4988 C CA . VAL B 1 297 ? 8.836 18.375 5.883 1 94.88 297 VAL B CA 1
ATOM 4989 C C . VAL B 1 297 ? 8.891 18.172 4.371 1 94.88 297 VAL B C 1
ATOM 4991 O O . VAL B 1 297 ? 9.969 18.141 3.781 1 94.88 297 VAL B O 1
ATOM 4994 N N . GLY B 1 298 ? 7.766 18.031 3.727 1 97.62 298 GLY B N 1
ATOM 4995 C CA . GLY B 1 298 ? 7.707 17.844 2.287 1 97.62 298 GLY B CA 1
ATOM 4996 C C . GLY B 1 298 ? 7.398 19.125 1.532 1 97.62 298 GLY B C 1
ATOM 4997 O O . GLY B 1 298 ? 7.051 19.094 0.35 1 97.62 298 GLY B O 1
ATOM 4998 N N . ARG B 1 299 ? 7.555 20.297 2.131 1 97.94 299 ARG B N 1
ATOM 4999 C CA . ARG B 1 299 ? 7.098 21.547 1.539 1 97.94 299 ARG B CA 1
ATOM 5000 C C . ARG B 1 299 ? 7.934 21.922 0.319 1 97.94 299 ARG B C 1
ATOM 5002 O O . ARG B 1 299 ? 7.551 22.797 -0.458 1 97.94 299 ARG B O 1
ATOM 5009 N N . PHE B 1 300 ? 9.078 21.219 0.122 1 98.06 300 PHE B N 1
ATOM 5010 C CA . PHE B 1 300 ? 9.82 21.438 -1.114 1 98.06 300 PHE B CA 1
ATOM 5011 C C . PHE B 1 300 ? 8.961 21.109 -2.328 1 98.06 300 PHE B C 1
ATOM 5013 O O . PHE B 1 300 ? 9.148 21.672 -3.402 1 98.06 300 PHE B O 1
ATOM 5020 N N . LEU B 1 301 ? 8.008 20.234 -2.189 1 98.69 301 LEU B N 1
ATOM 5021 C CA . LEU B 1 301 ? 7.074 19.953 -3.273 1 98.69 301 LEU B CA 1
ATOM 5022 C C . LEU B 1 301 ? 6.105 21.109 -3.48 1 98.69 301 LEU B C 1
ATOM 5024 O O . LEU B 1 301 ? 5.633 21.344 -4.598 1 98.69 301 LEU B O 1
ATOM 5028 N N . VAL B 1 302 ? 5.754 21.828 -2.383 1 98.81 302 VAL B N 1
ATOM 5029 C CA . VAL B 1 302 ? 4.828 22.953 -2.475 1 98.81 302 VAL B CA 1
ATOM 5030 C C . VAL B 1 302 ? 5.441 24.062 -3.326 1 98.81 302 VAL B C 1
ATOM 5032 O O . VAL B 1 302 ? 4.742 24.719 -4.098 1 98.81 302 VAL B O 1
ATOM 5035 N N . LYS B 1 303 ? 6.703 24.25 -3.111 1 98.38 303 LYS B N 1
ATOM 5036 C CA . LYS B 1 303 ? 7.41 25.234 -3.93 1 98.38 303 LYS B CA 1
ATOM 5037 C C . LYS B 1 303 ? 7.27 24.906 -5.414 1 98.38 303 LYS B C 1
ATOM 5039 O O . LYS B 1 303 ? 6.988 25.797 -6.223 1 98.38 303 LYS B O 1
ATOM 5044 N N . GLN B 1 304 ? 7.457 23.688 -5.758 1 98.5 304 GLN B N 1
ATOM 5045 C CA . GLN B 1 304 ? 7.316 23.266 -7.145 1 98.5 304 GLN B CA 1
ATOM 5046 C C . GLN B 1 304 ? 5.871 23.391 -7.621 1 98.5 304 GLN B C 1
ATOM 5048 O O . GLN B 1 304 ? 5.621 23.797 -8.758 1 98.5 304 GLN B O 1
ATOM 5053 N N . LEU B 1 305 ? 4.941 23.031 -6.793 1 98.81 305 LEU B N 1
ATOM 5054 C CA . LEU B 1 305 ? 3.527 23.156 -7.125 1 98.81 305 LEU B CA 1
ATOM 5055 C C . LEU B 1 305 ? 3.162 24.609 -7.422 1 98.81 305 LEU B C 1
ATOM 5057 O O . LEU B 1 305 ? 2.432 24.875 -8.375 1 98.81 305 LEU B O 1
ATOM 5061 N N . ALA B 1 306 ? 3.639 25.5 -6.562 1 98.75 306 ALA B N 1
ATOM 5062 C CA . ALA B 1 306 ? 3.396 26.922 -6.773 1 98.75 306 ALA B CA 1
ATOM 5063 C C . ALA B 1 306 ? 3.922 27.375 -8.133 1 98.75 306 ALA B C 1
ATOM 5065 O O . ALA B 1 306 ? 3.223 28.062 -8.883 1 98.75 306 ALA B O 1
ATOM 5066 N N . ALA B 1 307 ? 5.117 26.938 -8.445 1 98.44 307 ALA B N 1
ATOM 5067 C CA . ALA B 1 307 ? 5.715 27.266 -9.734 1 98.44 307 ALA B CA 1
ATOM 5068 C C . ALA B 1 307 ? 4.895 26.688 -10.883 1 98.44 307 ALA B C 1
ATOM 5070 O O . ALA B 1 307 ? 4.609 27.375 -11.859 1 98.44 307 ALA B O 1
ATOM 5071 N N . ASN B 1 308 ? 4.535 25.453 -10.789 1 98.31 308 ASN B N 1
ATOM 5072 C CA . ASN B 1 308 ? 3.764 24.781 -11.828 1 98.31 308 ASN B CA 1
ATOM 5073 C C . ASN B 1 308 ? 2.445 25.5 -12.109 1 98.31 308 ASN B C 1
ATOM 5075 O O . ASN B 1 308 ? 1.984 25.531 -13.25 1 98.31 308 ASN B O 1
ATOM 5079 N N . LEU B 1 309 ? 1.845 26.031 -11.031 1 98.31 309 LEU B N 1
ATOM 5080 C CA . LEU B 1 309 ? 0.485 26.547 -11.156 1 98.31 309 LEU B CA 1
ATOM 5081 C C . LEU B 1 309 ? 0.482 28.078 -11.227 1 98.31 309 LEU B C 1
ATOM 5083 O O . LEU B 1 309 ? -0.581 28.703 -11.242 1 98.31 309 LEU B O 1
ATOM 5087 N N . GLY B 1 310 ? 1.656 28.641 -11.258 1 98.06 310 GLY B N 1
ATOM 5088 C CA . GLY B 1 310 ? 1.806 30.078 -11.5 1 98.06 310 GLY B CA 1
ATOM 5089 C C . GLY B 1 310 ? 1.426 30.922 -10.297 1 98.06 310 GLY B C 1
ATOM 5090 O O . GLY B 1 310 ? 0.767 31.953 -10.445 1 98.06 310 GLY B O 1
ATOM 5091 N N . HIS B 1 311 ? 1.679 30.516 -9.07 1 98.62 311 HIS B N 1
ATOM 5092 C CA . HIS B 1 311 ? 1.443 31.266 -7.844 1 98.62 311 HIS B CA 1
ATOM 5093 C C . HIS B 1 311 ? 2.752 31.547 -7.117 1 98.62 311 HIS B C 1
ATOM 5095 O O . HIS B 1 311 ? 3.719 30.797 -7.242 1 98.62 311 HIS B O 1
ATOM 5101 N N . PRO B 1 312 ? 2.857 32.656 -6.391 1 98.5 312 PRO B N 1
ATOM 5102 C CA . PRO B 1 312 ? 4.023 32.844 -5.523 1 98.5 312 PRO B CA 1
ATOM 5103 C C . PRO B 1 312 ? 4.121 31.781 -4.422 1 98.5 312 PRO B C 1
ATOM 5105 O O . PRO B 1 312 ? 3.1 31.234 -3.994 1 98.5 312 PRO B O 1
ATOM 5108 N N . TYR B 1 313 ? 5.285 31.531 -4.062 1 98.62 313 TYR B N 1
ATOM 5109 C CA . TYR B 1 313 ? 5.523 30.625 -2.941 1 98.62 313 TYR B CA 1
ATOM 5110 C C . TYR B 1 313 ? 5.91 31.406 -1.689 1 98.62 313 TYR B C 1
ATOM 5112 O O . TYR B 1 313 ? 6.711 32.344 -1.756 1 98.62 313 TYR B O 1
ATOM 5120 N N . LEU B 1 314 ? 5.352 31.078 -0.597 1 98.12 314 LEU B N 1
ATOM 5121 C CA . LEU B 1 314 ? 5.719 31.594 0.721 1 98.12 314 LEU B CA 1
ATOM 5122 C C . LEU B 1 314 ? 5.988 30.438 1.689 1 98.12 314 LEU B C 1
ATOM 5124 O O . LEU B 1 314 ? 5.133 29.578 1.882 1 98.12 314 LEU B O 1
ATOM 5128 N N . ASP B 1 315 ? 7.164 30.406 2.26 1 97.19 315 ASP B N 1
ATOM 5129 C CA . ASP B 1 315 ? 7.48 29.391 3.252 1 97.19 315 ASP B CA 1
ATOM 5130 C C . ASP B 1 315 ? 6.812 29.688 4.59 1 97.19 315 ASP B C 1
ATOM 5132 O O . ASP B 1 315 ? 6.793 30.844 5.031 1 97.19 315 ASP B O 1
ATOM 5136 N N . PHE B 1 316 ? 6.262 28.719 5.164 1 96.69 316 PHE B N 1
ATOM 5137 C CA . PHE B 1 316 ? 5.598 28.891 6.449 1 96.69 316 PHE B CA 1
ATOM 5138 C C . PHE B 1 316 ? 6.531 29.531 7.465 1 96.69 316 PHE B C 1
ATOM 5140 O O . PHE B 1 316 ? 6.09 30.297 8.328 1 96.69 316 PHE B O 1
ATOM 5147 N N . ASN B 1 317 ? 7.832 29.297 7.371 1 93.69 317 ASN B N 1
ATOM 5148 C CA . ASN B 1 317 ? 8.828 29.906 8.234 1 93.69 317 ASN B CA 1
ATOM 5149 C C . ASN B 1 317 ? 8.797 31.438 8.141 1 93.69 317 ASN B C 1
ATOM 5151 O O . ASN B 1 317 ? 9.109 32.125 9.109 1 93.69 317 ASN B O 1
ATOM 5155 N N . ASP B 1 318 ? 8.359 31.891 7.035 1 93.38 318 ASP B N 1
ATOM 5156 C CA . ASP B 1 318 ? 8.43 33.312 6.773 1 93.38 318 ASP B CA 1
ATOM 5157 C C . ASP B 1 318 ? 7.254 34.062 7.422 1 93.38 318 ASP B C 1
ATOM 5159 O O . ASP B 1 318 ? 7.203 35.281 7.414 1 93.38 318 ASP B O 1
ATOM 5163 N N . LEU B 1 319 ? 6.367 33.344 7.984 1 92.69 319 LEU B N 1
ATOM 5164 C CA . LEU B 1 319 ? 5.223 33.938 8.656 1 92.69 319 LEU B CA 1
ATOM 5165 C C . LEU B 1 319 ? 5.605 34.438 10.055 1 92.69 319 LEU B C 1
ATOM 5167 O O . LEU B 1 319 ? 4.852 35.156 10.688 1 92.69 319 LEU B O 1
ATOM 5171 N N . PHE B 1 320 ? 6.719 33.969 10.445 1 86.56 320 PHE B N 1
ATOM 5172 C CA . PHE B 1 320 ? 7.168 34.312 11.789 1 86.56 320 PHE B CA 1
ATOM 5173 C C . PHE B 1 320 ? 8.234 35.406 11.75 1 86.56 320 PHE B C 1
ATOM 5175 O O . PHE B 1 320 ? 9.055 35.438 10.836 1 86.56 320 PHE B O 1
ATOM 5182 N N . GLU B 1 321 ? 8.125 36.562 12.406 1 70.56 321 GLU B N 1
ATOM 5183 C CA . GLU B 1 321 ? 9.023 37.719 12.406 1 70.56 321 GLU B CA 1
ATOM 5184 C C . GLU B 1 321 ? 10.438 37.312 12.797 1 70.56 321 GLU B C 1
ATOM 5186 O O . GLU B 1 321 ? 11.414 37.781 12.227 1 70.56 321 GLU B O 1
ATOM 5191 N N . GLN B 1 322 ? 10.672 36.75 13.961 1 62.09 322 GLN B N 1
ATOM 5192 C CA . GLN B 1 322 ? 12.016 36.625 14.5 1 62.09 322 GLN B CA 1
ATOM 5193 C C . GLN B 1 322 ? 12.57 35.219 14.266 1 62.09 322 GLN B C 1
ATOM 5195 O O . GLN B 1 322 ? 11.805 34.25 14.172 1 62.09 322 GLN B O 1
ATOM 5200 N N . SER B 1 323 ? 13.977 35.312 13.969 1 56.91 323 SER B N 1
ATOM 5201 C CA . SER B 1 323 ? 14.82 34.188 13.648 1 56.91 323 SER B CA 1
ATOM 5202 C C . SER B 1 323 ? 14.656 33.062 14.672 1 56.91 323 SER B C 1
ATOM 5204 O O . SER B 1 323 ? 14.758 33.281 15.883 1 56.91 323 SER B O 1
ATOM 5206 N N . LEU B 1 324 ? 13.828 32.156 14.289 1 59.47 324 LEU B N 1
ATOM 5207 C CA . LEU B 1 324 ? 13.695 30.906 15.039 1 59.47 324 LEU B CA 1
ATOM 5208 C C . LEU B 1 324 ? 15.062 30.375 15.445 1 59.47 324 LEU B C 1
ATOM 5210 O O . LEU B 1 324 ? 16.047 30.547 14.719 1 59.47 324 LEU B O 1
ATOM 5214 N N . VAL B 1 325 ? 15.344 30.25 16.797 1 59.88 325 VAL B N 1
ATOM 5215 C CA . VAL B 1 325 ? 16.547 29.656 17.375 1 59.88 325 VAL B CA 1
ATOM 5216 C C . VAL B 1 325 ? 16.969 28.453 16.531 1 59.88 325 VAL B C 1
ATOM 5218 O O . VAL B 1 325 ? 16.156 27.875 15.805 1 59.88 325 VAL B O 1
ATOM 5221 N N . SER B 1 326 ? 18.203 28.328 16.609 1 62.94 326 SER B N 1
ATOM 5222 C CA . SER B 1 326 ? 18.891 27.188 16 1 62.94 326 SER B CA 1
ATOM 5223 C C . SER B 1 326 ? 18.328 25.875 16.516 1 62.94 326 SER B C 1
ATOM 5225 O O . SER B 1 326 ? 18.469 25.547 17.688 1 62.94 326 SER B O 1
ATOM 5227 N N . SER B 1 327 ? 17.328 25.375 15.93 1 73.38 327 SER B N 1
ATOM 5228 C CA . SER B 1 327 ? 16.812 24.031 16.203 1 73.38 327 SER B CA 1
ATOM 5229 C C . SER B 1 327 ? 16.953 23.125 14.992 1 73.38 327 SER B C 1
ATOM 5231 O O . SER B 1 327 ? 17.078 23.609 13.859 1 73.38 327 SER B O 1
ATOM 5233 N N . PRO B 1 328 ? 17.219 21.891 15.312 1 74.25 328 PRO B N 1
ATOM 5234 C CA . PRO B 1 328 ? 17.281 20.938 14.195 1 74.25 328 PRO B CA 1
ATOM 5235 C C . PRO B 1 328 ? 16.031 20.969 13.312 1 74.25 328 PRO B C 1
ATOM 5237 O O . PRO B 1 328 ? 16.109 20.641 12.133 1 74.25 328 PRO B O 1
ATOM 5240 N N . MET B 1 329 ? 14.961 21.453 13.898 1 86.25 329 MET B N 1
ATOM 5241 C CA . MET B 1 329 ? 13.703 21.578 13.164 1 86.25 329 MET B CA 1
ATOM 5242 C C . MET B 1 329 ? 13.297 23.047 13.023 1 86.25 329 MET B C 1
ATOM 5244 O O . MET B 1 329 ? 13.633 23.875 13.875 1 86.25 329 MET B O 1
ATOM 5248 N N . SER B 1 330 ? 12.664 23.297 11.938 1 89.56 330 SER B N 1
ATOM 5249 C CA . SER B 1 330 ? 12.141 24.641 11.742 1 89.56 330 SER B CA 1
ATOM 5250 C C . SER B 1 330 ? 10.656 24.719 12.062 1 89.56 330 SER B C 1
ATOM 5252 O O . SER B 1 330 ? 10.016 23.688 12.305 1 89.56 330 SER B O 1
ATOM 5254 N N . ALA B 1 331 ? 10.109 25.891 12.125 1 91.75 331 ALA B N 1
ATOM 5255 C CA . ALA B 1 331 ? 8.68 26.109 12.367 1 91.75 331 ALA B CA 1
ATOM 5256 C C . ALA B 1 331 ? 7.832 25.359 11.336 1 91.75 331 ALA B C 1
ATOM 5258 O O . ALA B 1 331 ? 6.84 24.719 11.688 1 91.75 331 ALA B O 1
ATOM 5259 N N . ALA B 1 332 ? 8.242 25.391 10.109 1 93.44 332 ALA B N 1
ATOM 5260 C CA . ALA B 1 332 ? 7.496 24.766 9.016 1 93.44 332 ALA B CA 1
ATOM 5261 C C . ALA B 1 332 ? 7.492 23.25 9.148 1 93.44 332 ALA B C 1
ATOM 5263 O O . ALA B 1 332 ? 6.559 22.578 8.688 1 93.44 332 ALA B O 1
ATOM 5264 N N . ASP B 1 333 ? 8.516 22.672 9.805 1 93.44 333 ASP B N 1
ATOM 5265 C CA . ASP B 1 333 ? 8.602 21.219 10 1 93.44 333 ASP B CA 1
ATOM 5266 C C . ASP B 1 333 ? 7.602 20.75 11.055 1 93.44 333 ASP B C 1
ATOM 5268 O O . ASP B 1 333 ? 7.184 19.594 11.047 1 93.44 333 ASP B O 1
ATOM 5272 N N . CYS B 1 334 ? 7.246 21.672 11.914 1 93.75 334 CYS B N 1
ATOM 5273 C CA . CYS B 1 334 ? 6.367 21.375 13.039 1 93.75 334 CYS B CA 1
ATOM 5274 C C . CYS B 1 334 ? 5.223 22.391 13.117 1 93.75 334 CYS B C 1
ATOM 5276 O O . CYS B 1 334 ? 4.934 22.922 14.188 1 93.75 334 CYS B O 1
ATOM 5278 N N . ALA B 1 335 ? 4.637 22.594 12.023 1 95.81 335 ALA B N 1
ATOM 5279 C CA . ALA B 1 335 ? 3.703 23.703 11.836 1 95.81 335 ALA B CA 1
ATOM 5280 C C . ALA B 1 335 ? 2.566 23.625 12.852 1 95.81 335 ALA B C 1
ATOM 5282 O O . ALA B 1 335 ? 2.246 24.625 13.5 1 95.81 335 ALA B O 1
ATOM 5283 N N . PRO B 1 336 ? 1.946 22.484 13.078 1 96.88 336 PRO B N 1
ATOM 5284 C CA . PRO B 1 336 ? 0.832 22.453 14.031 1 96.88 336 PRO B CA 1
ATOM 5285 C C . PRO B 1 336 ? 1.257 22.828 15.453 1 96.88 336 PRO B C 1
ATOM 5287 O O . PRO B 1 336 ? 0.529 23.531 16.156 1 96.88 336 PRO B O 1
ATOM 5290 N N . ALA B 1 337 ? 2.4 22.438 15.867 1 96.56 337 ALA B N 1
ATOM 5291 C CA . ALA B 1 337 ? 2.877 22.703 17.219 1 96.56 337 ALA B CA 1
ATOM 5292 C C . ALA B 1 337 ? 3.102 24.188 17.453 1 96.56 337 ALA B C 1
ATOM 5294 O O . ALA B 1 337 ? 2.65 24.75 18.453 1 96.56 337 ALA B O 1
ATOM 5295 N N . ILE B 1 338 ? 3.756 24.797 16.516 1 95.44 338 ILE B N 1
ATOM 5296 C CA . ILE B 1 338 ? 4.055 26.219 16.688 1 95.44 338 ILE B CA 1
ATOM 5297 C C . ILE B 1 338 ? 2.789 27.047 16.469 1 95.44 338 ILE B C 1
ATOM 5299 O O . ILE B 1 338 ? 2.578 28.062 17.125 1 95.44 338 ILE B O 1
ATOM 5303 N N . ALA B 1 339 ? 1.981 26.609 15.555 1 96.44 339 ALA B N 1
ATOM 5304 C CA . ALA B 1 339 ? 0.736 27.312 15.273 1 96.44 339 ALA B CA 1
ATOM 5305 C C . ALA B 1 339 ? -0.167 27.344 16.5 1 96.44 339 ALA B C 1
ATOM 5307 O O . ALA B 1 339 ? -0.717 28.391 16.859 1 96.44 339 ALA B O 1
ATOM 5308 N N . VAL B 1 340 ? -0.284 26.203 17.156 1 96.94 340 VAL B N 1
ATOM 5309 C CA . VAL B 1 340 ? -1.176 26.156 18.312 1 96.94 340 VAL B CA 1
ATOM 5310 C C . VAL B 1 340 ? -0.611 27.016 19.438 1 96.94 340 VAL B C 1
ATOM 5312 O O . VAL B 1 340 ? -1.364 27.641 20.188 1 96.94 340 VAL B O 1
ATOM 5315 N N . ALA B 1 341 ? 0.662 27.109 19.578 1 95.69 341 ALA B N 1
ATOM 5316 C CA . ALA B 1 341 ? 1.288 28 20.562 1 95.69 341 ALA B CA 1
ATOM 5317 C C . ALA B 1 341 ? 0.956 29.453 20.266 1 95.69 341 ALA B C 1
ATOM 5319 O O . ALA B 1 341 ? 0.587 30.203 21.188 1 95.69 341 ALA B O 1
ATOM 5320 N N . TYR B 1 342 ? 1.039 29.828 19.047 1 94.19 342 TYR B N 1
ATOM 5321 C CA . TYR B 1 342 ? 0.783 31.203 18.656 1 94.19 342 TYR B CA 1
ATOM 5322 C C . TYR B 1 342 ? -0.698 31.547 18.797 1 94.19 342 TYR B C 1
ATOM 5324 O O . TYR B 1 342 ? -1.056 32.656 19.188 1 94.19 342 TYR B O 1
ATOM 5332 N N . LEU B 1 343 ? -1.541 30.609 18.391 1 94.88 343 LEU B N 1
ATOM 5333 C CA . LEU B 1 343 ? -2.975 30.812 18.562 1 94.88 343 LEU B CA 1
ATOM 5334 C C . LEU B 1 343 ? -3.324 31 20.031 1 94.88 343 LEU B C 1
ATOM 5336 O O . LEU B 1 343 ? -4.164 31.828 20.375 1 94.88 343 LEU B O 1
ATOM 5340 N N . ALA B 1 344 ? -2.699 30.203 20.859 1 95.19 344 ALA B N 1
ATOM 5341 C CA . ALA B 1 344 ? -2.908 30.328 22.297 1 95.19 344 ALA B CA 1
ATOM 5342 C C . ALA B 1 344 ? -2.406 31.672 22.812 1 95.19 344 ALA B C 1
ATOM 5344 O O . ALA B 1 344 ? -3.055 32.312 23.656 1 95.19 344 ALA B O 1
ATOM 5345 N N . LEU B 1 345 ? -1.254 32.062 22.359 1 92.88 345 LEU B N 1
ATOM 5346 C CA . LEU B 1 345 ? -0.692 33.344 22.75 1 92.88 345 LEU B CA 1
ATOM 5347 C C . LEU B 1 345 ? -1.657 34.5 22.422 1 92.88 345 LEU B C 1
ATOM 5349 O O . LEU B 1 345 ? -1.833 35.406 23.219 1 92.88 345 LEU B O 1
ATOM 5353 N N . ALA B 1 346 ? -2.246 34.406 21.281 1 89.81 346 ALA B N 1
ATOM 5354 C CA . ALA B 1 346 ? -3.188 35.438 20.844 1 89.81 346 ALA B CA 1
ATOM 5355 C C . ALA B 1 346 ? -4.457 35.438 21.703 1 89.81 346 ALA B C 1
ATOM 5357 O O . ALA B 1 346 ? -5.07 36.469 21.938 1 89.81 346 ALA B O 1
ATOM 5358 N N . GLN B 1 347 ? -4.836 34.312 22.094 1 86.19 347 GLN B N 1
ATOM 5359 C CA . GLN B 1 347 ? -6.07 34.156 22.859 1 86.19 347 GLN B CA 1
ATOM 5360 C C . GLN B 1 347 ? -5.875 34.594 24.312 1 86.19 347 GLN B C 1
ATOM 5362 O O . GLN B 1 347 ? -6.801 35.125 24.938 1 86.19 347 GLN B O 1
ATOM 5367 N N . PHE B 1 348 ? -4.77 34.312 24.875 1 79 348 PHE B N 1
ATOM 5368 C CA . PHE B 1 348 ? -4.559 34.562 26.297 1 79 348 PHE B CA 1
ATOM 5369 C C . PHE B 1 348 ? -3.9 35.906 26.547 1 79 348 PHE B C 1
ATOM 5371 O O . PHE B 1 348 ? -3.629 36.281 27.688 1 79 348 PHE B O 1
ATOM 5378 N N . LYS B 1 349 ? -3.662 36.656 25.594 1 67.12 349 LYS B N 1
ATOM 5379 C CA . LYS B 1 349 ? -3.223 38.031 25.766 1 67.12 349 LYS B CA 1
ATOM 5380 C C . LYS B 1 349 ? -4.379 38.938 26.203 1 67.12 349 LYS B C 1
ATOM 5382 O O . LYS B 1 349 ? -5.52 38.75 25.766 1 67.12 349 LYS B O 1
#

Sequence (698 aa):
MQTNIIGWDIGGAHLKAALINELGEALAIVQRPCALWQGIEQLQQAVQAVTAELPEARYRHAITMTGELVDHFESREQGVQRIVEAMSVYFPGDPLWIYAGLSGFIRAGSVLPEHSESIASANWLASASFAARNIDSGLFIDIGSTTTDIIAMANGKINAKGFTDYKRLISEELVYTGVVRTPVMAIAQTAIFKGVKIGLMAEYFATMADVYRITGELDEAHDQ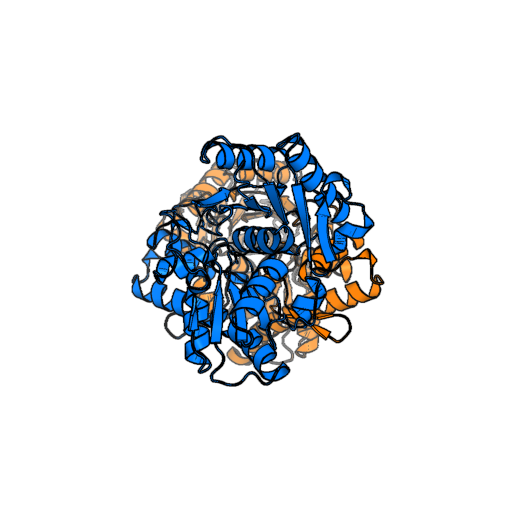NDTADGGEKTVTASARRLSRMIGHEVEHELPECWRHFALYLRNQQLHKIQMGCERQISRIRLPSDQPFVGAGVGRFLVKQLAANLGHPYLDFNDLFEQSLVSSPMSAADCAPAIAVAYLALAQFKMQTNIIGWDIGGAHLKAALINELGEALAIVQRPCALWQGIEQLQQAVQAVTAELPEARYRHAITMTGELVDHFESREQGVQRIVEAMSVYFPGDPLWIYAGLSGFIRAGSVLPEHSESIASANWLASASFAARNIDSGLFIDIGSTTTDIIAMANGKINAKGFTDYKRLISEELVYTGVVRTPVMAIAQTAIFKGVKIGLMAEYFATMADVYRITGELDEAHDQNDTADGGEKTVTASARRLSRMIGHEVEHELPECWRHFALYLRNQQLHKIQMGCERQISRIRLPSDQPFVGAGVGRFLVKQLAANLGHPYLDFNDLFEQSLVSSPMSAADCAPAIAVAYLALAQFK

Organism: Methylotuvimicrobium buryatense (NCBI:txid95641)

Secondary structure (DSSP, 8-state):
---EEEEEEE-SSEEEEEEE-TT--EEEEEEEE--GGG-THHHHHHHHHHHHHSPS--EEEEEEESGGGSTTSSSHHHHHHHHHHHHHHHSTTS-EEEE-GGG-EEEGGG--GGGHHHHBT-HHHHHHHHHHHHHSSEEEEEE-SS-EEEEEEETTEE--S--SHHHHHHHTSEE---SSS-BGGGT-SEEEETTEEEEPP-SS--BHHHHHHHHT---GGG--SPPTTS---SHHHHHHHHHHTTT--GGGS-HHHHHHHHHHHHHHHHHHHHHHHHHHHHHHT--TTSPEEEESTTTHHHHHHHHHHT--EEEGGGGSSS---S-SS-GGGGHHHHHHHHHHHHHH-/---EEEEEEE-SSEEEEEEE-TT--EEEEEEEE--GGG-THHHHHHHHHHHHHS-SS-EEEEEEESGGGSTTSSSHHHHHHHHHHHHHHHSTTS-EEEE-GGG-EEEGGG--GGGHHHHBT-HHHHHHHHHHHHHSSEEEEEE-SS-EEEEEEETTEE--S--SHHHHHHHTSEE---SSS-BGGGT-SEEEETTEEEEPP-SS--BHHHHHHHHT---GGG--SPPTTS---SHHHHHHHHHHTTT--GGGS-HHHHHHHHHHHHHHHHHHHHHHHHHHHHHHT--TTSPEEEESTTTHHHHHHHHHHT--EEEGGGGSSS---S-SS-GGGGHHHHHHHHHHHHHH-

Foldseek 3Di:
DWAWEKFWEAEQFKIWIWIATLVLATAAIDMDTANCLVHCVSVVVRVVVVVVPDDDDAYAYEYAYANLPRNNDPDLLRSVLSNLVSVCVNRPPHFYWQQQQPVGTDTSVPDDSVSSLSRHPNLVSLLVLLVLQQQQFAWEWEAAQFKIATWTHHRSGTDDDDDDPVRCVVLLRIDGGHQEAAALVVLDQWFAFPNDIAGWDPDRLFHNLLLCQLLVNADVVRHPDATSVNDDSHNQVSLQSVCVRRPHGSVVDDSVRSNVRSVRSVVSNLVSSLVSNVSSCVVVVGDLAREYEAAASRSVSVCVSNVVSNYHYDYSLNSRDDDNPDYPDGCRNVSSRSSSRVSVSVVVD/DWAWEWFWEAEQFKIWIWIATLVLATAAIDMDTANCLVHCVSVVVRVVVVVVPDDDDAYAYEYAYANLPRNNDPDLLRSVLSNLVSVCVNRPPHFYWQQQQPVGTDTSVRDDSVSSLSRHPNLVSLLQLLVLQQQQFAWEWEAAQFKIATWTHHRSGTDDDDDDPVRCVVLLRIDGGHQEAAALVVLDQWFAFPNDIAGWDPDRLFHNLLLCQLLVNADVVRHPDATSVNDDSHNQVSLQSVCVRRPHGSVVDDSVRSNVRSVRSVVSNLVSSLVSNVSSCVVVVGDLAREYEAAASRSVSVCVSNVVSNYHYDYSLNSRDDDNPDYPDGCRNVSSRSSSRVSVSVVVD

Radius of gyration: 28.2 Å; Cα contacts (8 Å, |Δi|>4): 1558; chains: 2; bounding box: 50×89×70 Å

Nearest PDB structures (foldseek):
  3cet-assembly1_B  TM=8.674E-01  e=7.884E-27  Methanococcus maripaludis S2
  3c0b-assembly2_D  TM=8.620E-01  e=6.813E-24  Methanococcus maripaludis S2
  3c0b-assembly1_B-2  TM=8.794E-01  e=1.311E-23  Methanococcus maripaludis S2
  3c0b-assembly1_A  TM=8.819E-01  e=1.630E-23  Methanococcus maripaludis S2
  3c0b-assembly2_C  TM=8.663E-01  e=3.136E-23  Methanococcus maripaludis S2

InterPro domains:
  IPR002756 4-[[4-(2-aminoethyl)phenoxy]-methyl]-2-furanmethanamine-glutamate synthase [TIGR03123] (6-344)
  IPR002821 Hydantoinase A/oxoprolinase [PF01968] (62-314)
  IPR043129 ATPase, nucleotide binding domain [SSF53067] (5-176)

Solvent-accessible surface area (backbone atoms only — not comparable to full-atom values): 34848 Å² total; per-residue (Å²): 128,82,60,28,31,35,2,30,27,37,34,35,55,36,36,29,37,18,34,27,42,80,88,68,46,44,66,42,36,50,75,40,73,16,54,35,46,79,30,72,64,34,49,52,53,37,51,50,57,52,55,70,74,43,80,92,70,72,48,34,36,26,34,33,27,52,31,28,70,26,82,61,38,92,37,54,49,55,20,44,51,50,52,50,50,52,53,49,66,75,39,68,90,43,57,42,31,34,37,22,44,95,73,38,70,38,48,56,91,70,67,48,74,86,46,27,69,41,26,51,59,20,29,66,50,34,31,39,42,48,49,11,62,74,61,26,45,30,36,38,34,36,21,27,46,48,35,24,37,46,39,40,26,47,86,36,29,63,59,69,92,44,87,44,64,33,46,14,20,48,69,32,30,34,43,51,41,26,47,31,64,18,37,45,28,42,62,39,57,58,46,60,55,95,89,36,66,30,43,40,36,49,53,77,43,31,29,28,37,34,32,28,44,50,69,64,72,52,60,68,86,75,57,82,68,80,48,66,76,68,57,68,97,41,52,67,50,24,40,41,28,50,25,50,33,43,51,45,64,48,85,80,51,58,72,65,58,51,38,52,36,28,51,51,54,50,49,46,46,50,51,57,53,45,52,32,49,52,51,49,36,62,74,66,65,60,58,56,82,35,30,33,34,22,19,26,76,32,22,71,55,43,49,52,48,17,57,75,71,56,25,44,67,40,56,45,55,69,75,49,90,62,81,61,45,95,38,100,40,52,58,20,57,36,33,36,6,40,24,33,26,51,53,47,51,64,66,74,101,128,82,59,28,30,35,2,29,26,38,34,35,55,35,35,28,36,18,33,28,42,79,87,67,43,44,66,43,36,48,76,40,74,14,55,34,46,80,30,72,65,35,49,52,52,37,50,51,56,53,55,68,74,44,82,93,71,74,48,34,37,25,35,32,27,52,29,28,69,27,83,60,38,93,38,53,49,54,20,43,51,50,52,49,50,51,53,47,65,74,38,71,90,43,56,43,31,34,38,22,43,94,73,38,69,39,47,54,91,69,65,48,75,86,46,28,70,41,26,52,60,20,30,64,49,34,31,42,42,49,50,10,61,75,61,27,46,32,36,37,34,35,22,28,47,46,34,24,38,46,39,38,26,48,86,35,29,62,58,69,91,44,88,43,65,33,45,13,20,49,70,31,31,35,43,50,40,26,48,31,65,18,37,45,28,41,63,40,58,58,46,60,54,94,88,34,67,29,44,39,36,46,52,76,44,32,30,28,37,35,33,27,44,52,69,64,72,53,59,69,88,73,56,83,66,79,49,67,79,66,57,68,96,41,51,67,49,23,40,40,28,50,24,50,33,43,52,45,64,50,86,80,52,57,72,66,58,49,37,53,36,28,50,51,53,49,49,48,47,49,50,56,53,46,52,33,49,51,50,49,36,62,72,68,64,59,58,57,84,36,30,32,34,21,19,26,75,32,22,71,54,42,49,51,48,16,58,76,71,55,25,45,66,39,55,45,56,70,76,50,89,62,81,60,46,95,37,100,40,53,58,21,57,36,33,37,7,41,25,32,25,50,54,46,52,65,65,74,100

pLDDT: mean 92.37, std 8.03, range [41.81, 98.81]